Protein AF-0000000072583993 (afdb_homodimer)

Sequence (594 aa):
MNSILKTYIKKIAYKFSPPIFWDLLKFVRRQFHKRVKFKIHGKLFYDDFNGIYKTWEEASQFCGSYDSDLILEKCKQSLLKVKRGEAVYERDSVVFEKIQYSWPLTSGLLYAATMSNSKLNVLDFGGSLGSSYYQNRNFLKGIKNLSWNIVEQPNFVQAGKKYFKDDILNFYDSIESCINDKNQKINVFLASSSFPYIKDPFVLIKKIIQYKFAYIIIDRTYFIDLPKSIVSIQSVPSEIYEASYPAWFFNFEEFISLFQTMYHLVTDFESYLQATGRLEGLSTQEKGMIFELKKTLMNSILKTYIKKIAYKFSPPIFWDLLKFVRRQFHKRVKFKIHGKLFYDDFNGIYKTWEEASQFCGSYDSDLILEKCKQSLLKVKRGEAVYERDSVVFEKIQYSWPLTSGLLYAATMSNSKLNVLDFGGSLGSSYYQNRNFLKGIKNLSWNIVEQPNFVQAGKKYFKDDILNFYDSIESCINDKNQKINVFLASSSFPYIKDPFVLIKKIIQYKFAYIIIDRTYFIDLPKSIVSIQSVPSEIYEASYPAWFFNFEEFISLFQTMYHLVTDFESYLQATGRLEGLSTQEKGMIFELKKTL

Radius of gyration: 27.4 Å; Cα contacts (8 Å, |Δi|>4): 1048; chains: 2; bounding box: 78×71×77 Å

Secondary structure (DSSP, 8-state):
--HHHHHHHHHHHHHHS-HHHHHHHHHHHHHHHHHHHHHHHH------EEEEESSHHHHHTT-----HHHHHHHHHHHHHHHHTTS-SEEETTEEESS----HHHHHHHHHHHHHTTTEEEEEEET-TTTHHHHHHGGGSTT-SEEEEEEE--HHHHHHHHHHT--SSEEEESSHHHHHT-TT----EEEEES-GGG-SSHHHHHHHHHHT--SEEEEEEEEEESSSS-EEEEEEE-TTT--EEEEEEEB-HHHHHHHHHTTEEEEEEEE-SS----EETTEEEEEEEEEEEE----/--HHHHH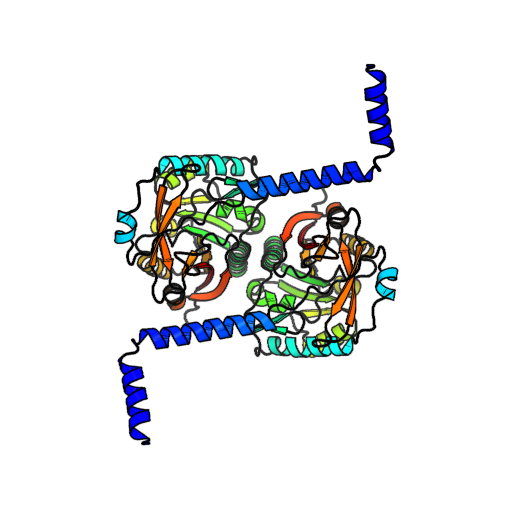HHHHHHHHHS-HHHHHHHHHHHHHHHHHHHHHHHH------EEEEESSHHHHHTT-----HHHHHHHHHHHHHHHHTTS-SEEETTEEESS----HHHHHHHHHHHHHTTTEEEEEEET-TTTHHHHHHGGGSTT-SEEEEEEE--HHHHHHHHHHT--SSEEEESSHHHHHT-TT----EEEEES-GGG-SSHHHHHHHHHHT--SEEEEEEEEEESSSS-EEEEEEE-TTT--EEEEEEEB-HHHHHHHHHTTEEEEEEEE-SS----EETTEEEEEEEEEEEE----

Foldseek 3Di:
DDPVVVVVVVVVVVVPPPPVVVVVVVVVVVVVVVCVCCVPQVPPLLAFWADWAAAQVVQVVVWDDFDPVLQLVLLLVQVLCCVVVNAQADDSSGTDNDQDDFVVVLVLQVVLCVVVVLAAFEEEEPCQLPRNCSSNVVVSVPRPHAAYEYADDPVSQVSNVVRPDDPHYHYDPDPVVQCPPPPGDHQEYEYAQNLFQDNCSLVVLLVVVVVQRQKYKYFFAKAFPDPAKIKIKGADDVVSPGTIGITIHGHPCVVVVSNVVFWDWPDKAFTPSQSHQAYPNTGMTTMMTMIGGDDDD/DDPVVVVVVVVVVVVPPPPVVVVVVVVVVVVVVVCVCCVPQVPPLLAFWADWAAAQVVQVVPWDDFDPVVQLVLLLVQVLCCVVVNAQADDSSGTDNDQDDFVVVLVLQVVLCVVVVLAAFEEEEPCQLPRNCSSNVVVSVPRPHAAYEYADDPVSQVSNVVRPDDPHYHYDPDPVVQCPPPPGDHQEYEYAQNLFQDNCSLVVLLVVVVSQRQKYKYFFAKAFPDPAKIKIKGADDVVSPGTIGITIHGHPCVVVVSNVVFWDWPDKAFTPSQSHQAYPNTGMTTMMTMIGGDDDD

pLDDT: mean 85.72, std 19.67, range [33.25, 98.94]

Organism: Leptospira interrogans serogroup Icterohaemorrhagiae serovar Lai (strain 56601) (NCBI:txid189518)

InterPro domains:
  IPR027612 Putative methyltransferase, LIC12133 family [TIGR04325] (49-292)

Structure (mmCIF, N/CA/C/O backbone):
data_AF-0000000072583993-model_v1
#
loop_
_entity.id
_entity.type
_entity.pdbx_description
1 polymer 'Methyltransferase, TIGR04325 family'
#
loop_
_atom_site.group_PDB
_atom_site.id
_atom_site.type_symbol
_atom_site.label_atom_id
_atom_site.label_alt_id
_atom_site.label_comp_id
_atom_site.label_asym_id
_atom_site.label_entity_id
_atom_site.label_seq_id
_atom_site.pdbx_PDB_ins_code
_atom_site.Cartn_x
_atom_site.Cartn_y
_atom_site.Cartn_z
_atom_site.occupancy
_atom_site.B_iso_or_equiv
_atom_site.auth_seq_id
_atom_site.auth_comp_id
_atom_site.auth_asym_id
_atom_site.auth_atom_id
_atom_site.pdbx_PDB_model_num
ATOM 1 N N . MET A 1 1 ? -22.656 -36.875 48.875 1 33.44 1 MET A N 1
ATOM 2 C CA . MET A 1 1 ? -22.703 -37.125 47.406 1 33.44 1 MET A CA 1
ATOM 3 C C . MET A 1 1 ? -21.328 -36.906 46.781 1 33.44 1 MET A C 1
ATOM 5 O O . MET A 1 1 ? -20.781 -35.812 46.875 1 33.44 1 MET A O 1
ATOM 9 N N . ASN A 1 2 ? -20.5 -37.969 46.5 1 40.62 2 ASN A N 1
ATOM 10 C CA . ASN A 1 2 ? -19.094 -38.375 46.531 1 40.62 2 ASN A CA 1
ATOM 11 C C . ASN A 1 2 ? -18.297 -37.719 45.406 1 40.62 2 ASN A C 1
ATOM 13 O O . ASN A 1 2 ? -18.828 -37.469 44.312 1 40.62 2 ASN A O 1
ATOM 17 N N . SER A 1 3 ? -17.109 -37.062 45.875 1 53.06 3 SER A N 1
ATOM 18 C CA . SER A 1 3 ? -15.992 -36.469 45.156 1 53.06 3 SER A CA 1
ATOM 19 C C . SER A 1 3 ? -15.562 -37.312 43.969 1 53.06 3 SER A C 1
ATOM 21 O O . SER A 1 3 ? -14.945 -36.812 43.031 1 53.06 3 SER A O 1
ATOM 23 N N . ILE A 1 4 ? -15.742 -38.688 44.062 1 51.03 4 ILE A N 1
ATOM 24 C CA . ILE A 1 4 ? -15.328 -39.625 43.031 1 51.03 4 ILE A CA 1
ATOM 25 C C . ILE A 1 4 ? -16.25 -39.5 41.844 1 51.03 4 ILE A C 1
ATOM 27 O O . ILE A 1 4 ? -15.797 -39.594 40.688 1 51.03 4 ILE A O 1
ATOM 31 N N . LEU A 1 5 ? -17.547 -39.312 42.062 1 47.66 5 LEU A N 1
ATOM 32 C CA . LEU A 1 5 ? -18.484 -39.219 40.938 1 47.66 5 LEU A CA 1
ATOM 33 C C . LEU A 1 5 ? -18.219 -38 40.094 1 47.66 5 LEU A C 1
ATOM 35 O O . LEU A 1 5 ? -18.328 -38.031 38.875 1 47.66 5 LEU A O 1
ATOM 39 N N . LYS A 1 6 ? -17.781 -36.844 40.75 1 51.94 6 LYS A N 1
ATOM 40 C CA . LYS A 1 6 ? -17.453 -35.625 40 1 51.94 6 LYS A CA 1
ATOM 41 C C . LYS A 1 6 ? -16.25 -35.875 39.094 1 51.94 6 LYS A C 1
ATOM 43 O O . LYS A 1 6 ? -16.234 -35.406 37.938 1 51.94 6 LYS A O 1
ATOM 48 N N . THR A 1 7 ? -15.273 -36.656 39.625 1 48.47 7 THR A N 1
ATOM 49 C CA . THR A 1 7 ? -14.102 -36.938 38.812 1 48.47 7 THR A CA 1
ATOM 50 C C . THR A 1 7 ? -14.461 -37.875 37.656 1 48.47 7 THR A C 1
ATOM 52 O O . THR A 1 7 ? -13.914 -37.75 36.531 1 48.47 7 THR A O 1
ATOM 55 N N . TYR A 1 8 ? -15.375 -38.875 37.906 1 45.84 8 TYR A N 1
ATOM 56 C CA . TYR A 1 8 ? -15.742 -39.781 36.812 1 45.84 8 TYR A CA 1
ATOM 57 C C . TYR A 1 8 ? -16.594 -39.094 35.781 1 45.84 8 TYR A C 1
ATOM 59 O O . TYR A 1 8 ? -16.469 -39.344 34.594 1 45.84 8 TYR A O 1
ATOM 67 N N . ILE A 1 9 ? -17.516 -38.188 36.25 1 45.91 9 ILE A N 1
ATOM 68 C CA . ILE A 1 9 ? -18.312 -37.438 35.281 1 45.91 9 ILE A CA 1
ATOM 69 C C . ILE A 1 9 ? -17.406 -36.562 34.438 1 45.91 9 ILE A C 1
ATOM 71 O O . ILE A 1 9 ? -17.578 -36.438 33.219 1 45.91 9 ILE A O 1
ATOM 75 N N . LYS A 1 10 ? -16.359 -35.969 35.031 1 44.03 10 LYS A N 1
ATOM 76 C CA . LYS A 1 10 ? -15.422 -35.188 34.25 1 44.03 10 LYS A CA 1
ATOM 77 C C . LYS A 1 10 ? -14.68 -36.094 33.25 1 44.03 10 LYS A C 1
ATOM 79 O O . LYS A 1 10 ? -14.461 -35.719 32.094 1 44.03 10 LYS A O 1
ATOM 84 N N . LYS A 1 11 ? -14.281 -37.25 33.688 1 42.66 11 LYS A N 1
ATOM 85 C CA . LYS A 1 11 ? -13.562 -38.156 32.781 1 42.66 11 LYS A CA 1
ATOM 86 C C . LYS A 1 11 ? -14.469 -38.656 31.672 1 42.66 11 LYS A C 1
ATOM 88 O O . LYS A 1 11 ? -14.016 -38.812 30.531 1 42.66 11 LYS A O 1
ATOM 93 N N . ILE A 1 12 ? -15.734 -39.031 32 1 40.09 12 ILE A N 1
ATOM 94 C CA . ILE A 1 12 ? -16.625 -39.469 30.938 1 40.09 12 ILE A CA 1
ATOM 95 C C . ILE A 1 12 ? -16.922 -38.281 30.031 1 40.09 12 ILE A C 1
ATOM 97 O O . ILE A 1 12 ? -16.984 -38.406 28.797 1 40.09 12 ILE A O 1
ATOM 101 N N . ALA A 1 13 ? -17.188 -37.031 30.656 1 40.66 13 ALA A N 1
ATOM 102 C CA . ALA A 1 13 ? -17.391 -35.906 29.781 1 40.66 13 ALA A CA 1
ATOM 103 C C . ALA A 1 13 ? -16.156 -35.625 28.922 1 40.66 13 ALA A C 1
ATOM 105 O O . ALA A 1 13 ? -16.281 -35.25 27.766 1 40.66 13 ALA A O 1
ATOM 106 N N . TYR A 1 14 ? -14.969 -35.844 29.422 1 38.78 14 TYR A N 1
ATOM 107 C CA . TYR A 1 14 ? -13.75 -35.688 28.641 1 38.78 14 TYR A CA 1
ATOM 108 C C . TYR A 1 14 ? -13.648 -36.75 27.562 1 38.78 14 TYR A C 1
ATOM 110 O O . TYR A 1 14 ? -13.086 -36.531 26.484 1 38.78 14 TYR A O 1
ATOM 118 N N . LYS A 1 15 ? -13.961 -38.062 27.875 1 39.94 15 LYS A N 1
ATOM 119 C CA . LYS A 1 15 ? -13.797 -39.125 26.891 1 39.94 15 LYS A CA 1
ATOM 120 C C . LYS A 1 15 ? -14.758 -38.969 25.734 1 39.94 15 LYS A C 1
ATOM 122 O O . LYS A 1 15 ? -14.5 -39.438 24.625 1 39.94 15 LYS A O 1
ATOM 127 N N . PHE A 1 16 ? -16.062 -38.719 26 1 36.88 16 PHE A N 1
ATOM 128 C CA . PHE A 1 16 ? -16.953 -38.656 24.844 1 36.88 16 PHE A CA 1
ATOM 129 C C . PHE A 1 16 ? -16.781 -37.312 24.125 1 36.88 16 PHE A C 1
ATOM 131 O O . PHE A 1 16 ? -17.469 -37.031 23.141 1 36.88 16 PHE A O 1
ATOM 138 N N . SER A 1 17 ? -16.328 -36.312 24.781 1 35.94 17 SER A N 1
ATOM 139 C CA . SER A 1 17 ? -16.219 -35.094 23.969 1 35.94 17 SER A CA 1
ATOM 140 C C . SER A 1 17 ? -15.062 -35.188 22.969 1 35.94 17 SER A C 1
ATOM 142 O O . SER A 1 17 ? -13.93 -35.5 23.359 1 35.94 17 SER A O 1
ATOM 144 N N . PRO A 1 18 ? -15.43 -35.656 21.703 1 38.88 18 PRO A N 1
ATOM 145 C CA . PRO A 1 18 ? -14.352 -35.75 20.719 1 38.88 18 PRO A CA 1
ATOM 146 C C . PRO A 1 18 ? -13.352 -34.594 20.828 1 38.88 18 PRO A C 1
ATOM 148 O O . PRO A 1 18 ? -13.703 -33.5 21.281 1 38.88 18 PRO A O 1
ATOM 151 N N . PRO A 1 19 ? -12.016 -35 20.891 1 42.59 19 PRO A N 1
ATOM 152 C CA . PRO A 1 19 ? -10.914 -34.031 20.906 1 42.59 19 PRO A CA 1
ATOM 153 C C . PRO A 1 19 ? -11.203 -32.812 20.047 1 42.59 19 PRO A C 1
ATOM 155 O O . PRO A 1 19 ? -10.531 -31.766 20.188 1 42.59 19 PRO A O 1
ATOM 158 N N . ILE A 1 20 ? -12.195 -32.906 19.188 1 43.28 20 ILE A N 1
ATOM 159 C CA . ILE A 1 20 ? -12.5 -31.797 18.312 1 43.28 20 ILE A CA 1
ATOM 160 C C . ILE A 1 20 ? -13.133 -30.656 19.109 1 43.28 20 ILE A C 1
ATOM 162 O O . ILE A 1 20 ? -13.047 -29.5 18.719 1 43.28 20 ILE A O 1
ATOM 166 N N . PHE A 1 21 ? -13.773 -30.984 20.266 1 42.75 21 PHE A N 1
ATOM 167 C CA . PHE A 1 21 ? -14.461 -29.938 21.016 1 42.75 21 PHE A CA 1
ATOM 168 C C . PHE A 1 21 ? -13.461 -28.984 21.656 1 42.75 21 PHE A C 1
ATOM 170 O O . PHE A 1 21 ? -13.656 -27.766 21.625 1 42.75 21 PHE A O 1
ATOM 177 N N . TRP A 1 22 ? -12.438 -29.469 22.281 1 44.78 22 TRP A N 1
ATOM 178 C CA . TRP A 1 22 ? -11.461 -28.594 22.906 1 44.78 22 TRP A CA 1
ATOM 179 C C . TRP A 1 22 ? -10.742 -27.734 21.859 1 44.78 22 TRP A C 1
ATOM 181 O O . TRP A 1 22 ? -10.445 -26.562 22.109 1 44.78 22 TRP A O 1
ATOM 191 N N . ASP A 1 23 ? -10.555 -28.375 20.703 1 45.16 23 ASP A N 1
ATOM 192 C CA . ASP A 1 23 ? -9.977 -27.594 19.609 1 45.16 23 ASP A CA 1
ATOM 193 C C . ASP A 1 23 ? -10.945 -26.516 19.125 1 45.16 23 ASP A C 1
ATOM 195 O O . ASP A 1 23 ? -10.531 -25.422 18.766 1 45.16 23 ASP A O 1
ATOM 199 N N . LEU A 1 24 ? -12.211 -26.781 19.188 1 46.5 24 LEU A N 1
ATOM 200 C CA . LEU A 1 24 ? -13.242 -25.812 18.859 1 46.5 24 LEU A CA 1
ATOM 201 C C . LEU A 1 24 ? -13.344 -24.734 19.922 1 46.5 24 LEU A C 1
ATOM 203 O O . LEU A 1 24 ? -13.469 -23.547 19.609 1 46.5 24 LEU A O 1
ATOM 207 N N . LEU A 1 25 ? -13.258 -25.062 21.156 1 48.38 25 LEU A N 1
ATOM 208 C CA . LEU A 1 25 ? -13.32 -24.078 22.219 1 48.38 25 LEU A CA 1
ATOM 209 C C . LEU A 1 25 ? -12.117 -23.141 22.172 1 48.38 25 LEU A C 1
ATOM 211 O O . LEU A 1 25 ? -12.258 -21.922 22.359 1 48.38 25 LEU A O 1
ATOM 215 N N . LYS A 1 26 ? -10.93 -23.734 21.891 1 49.56 26 LYS A N 1
ATOM 216 C CA . LYS A 1 26 ? -9.75 -22.891 21.703 1 49.56 26 LYS A CA 1
ATOM 217 C C . LYS A 1 26 ? -9.914 -21.984 20.469 1 49.56 26 LYS A C 1
ATOM 219 O O . LYS A 1 26 ? -9.492 -20.828 20.484 1 49.56 26 LYS A O 1
ATOM 224 N N . PHE A 1 27 ? -10.57 -22.484 19.516 1 47.91 27 PHE A N 1
ATOM 225 C CA . PHE A 1 27 ? -10.922 -21.719 18.328 1 47.91 27 PHE A CA 1
ATOM 226 C C . PHE A 1 27 ? -11.914 -20.625 18.656 1 47.91 27 PHE A C 1
ATOM 228 O O . PHE A 1 27 ? -11.727 -19.469 18.25 1 47.91 27 PHE A O 1
ATOM 235 N N . VAL A 1 28 ? -12.992 -20.891 19.344 1 47.09 28 VAL A N 1
ATOM 236 C CA . VAL A 1 28 ? -13.984 -19.891 19.734 1 47.09 28 VAL A CA 1
ATOM 237 C C . VAL A 1 28 ? -13.352 -18.859 20.656 1 47.09 28 VAL A C 1
ATOM 239 O O . VAL A 1 28 ? -13.586 -17.656 20.5 1 47.09 28 VAL A O 1
ATOM 242 N N . ARG A 1 29 ? -12.539 -19.172 21.562 1 44.94 29 ARG A N 1
ATOM 243 C CA . ARG A 1 29 ? -11.883 -18.234 22.484 1 44.94 29 ARG A CA 1
ATOM 244 C C . ARG A 1 29 ? -10.93 -17.312 21.734 1 44.94 29 ARG A C 1
ATOM 246 O O . ARG A 1 29 ? -10.867 -16.109 22.016 1 44.94 29 ARG A O 1
ATOM 253 N N . ARG A 1 30 ? -10.242 -17.906 20.719 1 48.94 30 ARG A N 1
ATOM 254 C CA . ARG A 1 30 ? -9.367 -17.078 19.891 1 48.94 30 ARG A CA 1
ATOM 255 C C . ARG A 1 30 ? -10.18 -16.141 19 1 48.94 30 ARG A C 1
ATOM 257 O O . ARG A 1 30 ? -9.812 -14.969 18.844 1 48.94 30 ARG A O 1
ATOM 264 N N . GLN A 1 31 ? -11.266 -16.656 18.594 1 46.78 31 GLN A N 1
ATOM 265 C CA . GLN A 1 31 ? -12.156 -15.812 17.812 1 46.78 31 GLN A CA 1
ATOM 266 C C . GLN A 1 31 ? -12.789 -14.727 18.688 1 46.78 31 GLN A C 1
ATOM 268 O O . GLN A 1 31 ? -12.883 -13.57 18.266 1 46.78 31 GLN A O 1
ATOM 273 N N . PHE A 1 32 ? -13.227 -15.148 19.891 1 44.72 32 PHE A N 1
ATOM 274 C CA . PHE A 1 32 ? -13.781 -14.18 20.844 1 44.72 32 PHE A CA 1
ATOM 275 C C . PHE A 1 32 ? -12.719 -13.188 21.297 1 44.72 32 PHE A C 1
ATOM 277 O O . PHE A 1 32 ? -12.984 -11.992 21.391 1 44.72 32 PHE A O 1
ATOM 284 N N . HIS A 1 33 ? -11.562 -13.656 21.688 1 43.41 33 HIS A N 1
ATOM 285 C CA . HIS A 1 33 ? -10.531 -12.719 22.109 1 43.41 33 HIS A CA 1
ATOM 286 C C . HIS A 1 33 ? -10.117 -11.805 20.969 1 43.41 33 HIS A C 1
ATOM 288 O O . HIS A 1 33 ? -9.82 -10.625 21.172 1 43.41 33 HIS A O 1
ATOM 294 N N . LYS A 1 34 ? -10.062 -12.352 19.797 1 42.5 34 LYS A N 1
ATOM 295 C CA . LYS A 1 34 ? -9.742 -11.5 18.656 1 42.5 34 LYS A CA 1
ATOM 296 C C . LYS A 1 34 ? -10.859 -10.5 18.375 1 42.5 34 LYS A C 1
ATOM 298 O O . LYS A 1 34 ? -10.594 -9.336 18.062 1 42.5 34 LYS A O 1
ATOM 303 N N . ARG A 1 35 ? -12.156 -10.844 18.484 1 41.16 35 ARG A N 1
ATOM 304 C CA . ARG A 1 35 ? -13.281 -9.945 18.25 1 41.16 35 ARG A CA 1
ATOM 305 C C . ARG A 1 35 ? -13.359 -8.875 19.344 1 41.16 35 ARG A C 1
ATOM 307 O O . ARG A 1 35 ? -13.625 -7.711 19.047 1 41.16 35 ARG A O 1
ATOM 314 N N . VAL A 1 36 ? -13.383 -9.383 20.609 1 36.34 36 VAL A N 1
ATOM 315 C CA . VAL A 1 36 ? -13.508 -8.406 21.672 1 36.34 36 VAL A CA 1
ATOM 316 C C . VAL A 1 36 ? -12.336 -7.434 21.641 1 36.34 36 VAL A C 1
ATOM 318 O O . VAL A 1 36 ? -12.508 -6.223 21.781 1 36.34 36 VAL A O 1
ATOM 321 N N . LYS A 1 37 ? -11.086 -7.848 21.547 1 37.75 37 LYS A N 1
ATOM 322 C CA . LYS A 1 37 ? -9.945 -6.938 21.516 1 37.75 37 LYS A CA 1
ATOM 323 C C . LYS A 1 37 ? -9.93 -6.117 20.234 1 37.75 37 LYS A C 1
ATOM 325 O O . LYS A 1 37 ? -9.5 -4.961 20.234 1 37.75 37 LYS A O 1
ATOM 330 N N . PHE A 1 38 ? -10.391 -6.688 19.109 1 36.84 38 PHE A N 1
ATOM 331 C CA . PHE A 1 38 ? -10.516 -5.859 17.906 1 36.84 38 PHE A CA 1
ATOM 332 C C . PHE A 1 38 ? -11.672 -4.879 18.047 1 36.84 38 PHE A C 1
ATOM 334 O O . PHE A 1 38 ? -11.602 -3.754 17.547 1 36.84 38 PHE A O 1
ATOM 341 N N . LYS A 1 39 ? -12.867 -5.281 18.641 1 37.44 39 LYS A N 1
ATOM 342 C CA . LYS A 1 39 ? -13.984 -4.34 18.734 1 37.44 39 LYS A CA 1
ATOM 343 C C . LYS A 1 39 ? -13.602 -3.121 19.562 1 37.44 39 LYS A C 1
ATOM 345 O O . LYS A 1 39 ? -13.961 -1.993 19.234 1 37.44 39 LYS A O 1
ATOM 350 N N . ILE A 1 40 ? -13.195 -3.33 20.844 1 36.94 40 ILE A N 1
ATOM 351 C CA . ILE A 1 40 ? -12.953 -2.188 21.719 1 36.94 40 ILE A CA 1
ATOM 352 C C . ILE A 1 40 ? -11.773 -1.375 21.203 1 36.94 40 ILE A C 1
ATOM 354 O O . ILE A 1 40 ? -11.82 -0.143 21.172 1 36.94 40 ILE A O 1
ATOM 358 N N . HIS A 1 41 ? -10.609 -1.911 21.109 1 38.81 41 HIS A N 1
ATOM 359 C CA . HIS A 1 41 ? -9.375 -1.162 20.922 1 38.81 41 HIS A CA 1
ATOM 360 C C . HIS A 1 41 ? -9.281 -0.601 19.516 1 38.81 41 HIS A C 1
ATOM 362 O O . HIS A 1 41 ? -8.656 0.44 19.297 1 38.81 41 HIS A O 1
ATOM 368 N N . GLY A 1 42 ? -9.695 -1.347 18.484 1 40.97 42 GLY A N 1
ATOM 369 C CA . GLY A 1 42 ? -9.438 -0.889 17.141 1 40.97 42 GLY A CA 1
ATOM 370 C C . GLY A 1 42 ? -10.406 0.184 16.672 1 40.97 42 GLY A C 1
ATOM 371 O O . GLY A 1 42 ? -10.273 0.719 15.57 1 40.97 42 GLY A O 1
ATOM 372 N N . LYS A 1 43 ? -11.688 0.037 17.125 1 43.91 43 LYS A N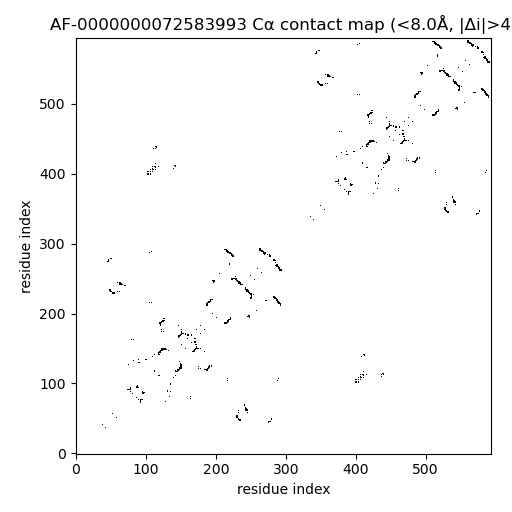 1
ATOM 373 C CA . LYS A 1 43 ? -12.547 1.096 16.609 1 43.91 43 LYS A CA 1
ATOM 374 C C . LYS A 1 43 ? -12.258 2.428 17.297 1 43.91 43 LYS A C 1
ATOM 376 O O . LYS A 1 43 ? -12.758 2.695 18.391 1 43.91 43 LYS A O 1
ATOM 381 N N . LEU A 1 44 ? -11.055 2.92 17.297 1 44.88 44 LEU A N 1
ATOM 382 C CA . LEU A 1 44 ? -10.984 4.34 17.641 1 44.88 44 LEU A CA 1
ATOM 383 C C . LEU A 1 44 ? -12.203 5.082 17.109 1 44.88 44 LEU A C 1
ATOM 385 O O . LEU A 1 44 ? -12.516 5 15.914 1 44.88 44 LEU A O 1
ATOM 389 N N . PHE A 1 45 ? -13.258 5.246 17.844 1 46.28 45 PHE A N 1
ATOM 390 C CA . PHE A 1 45 ? -14.461 6.016 17.594 1 46.28 45 PHE A CA 1
ATOM 391 C C . PHE A 1 45 ? -14.125 7.348 16.938 1 46.28 45 PHE A C 1
ATOM 393 O O . PHE A 1 45 ? -13.891 8.344 17.625 1 46.28 45 PHE A O 1
ATOM 400 N N . TYR A 1 46 ? -13.516 7.348 15.797 1 52.59 46 TYR A N 1
ATOM 401 C CA . TYR A 1 46 ? -13.234 8.586 15.078 1 52.59 46 TYR A CA 1
ATOM 402 C C . TYR A 1 46 ? -14.523 9.297 14.688 1 52.59 46 TYR A C 1
ATOM 404 O O . TYR A 1 46 ? -14.508 10.477 14.344 1 52.59 46 TYR A O 1
ATOM 412 N N . ASP A 1 47 ? -15.68 8.648 14.828 1 57.47 47 ASP A N 1
ATOM 413 C CA . ASP A 1 47 ? -16.859 9.227 14.195 1 57.47 47 ASP A CA 1
ATOM 414 C C . ASP A 1 47 ? -17.469 10.328 15.062 1 57.47 47 ASP A C 1
ATOM 416 O O . ASP A 1 47 ? -18.672 10.531 15.055 1 57.47 47 ASP A O 1
ATOM 420 N N . ASP A 1 48 ? -16.516 11.133 15.594 1 78.56 48 ASP A N 1
ATOM 421 C CA . ASP A 1 48 ? -17.281 12.039 16.453 1 78.56 48 ASP A CA 1
ATOM 422 C C . ASP A 1 48 ? -17.203 13.477 15.93 1 78.56 48 ASP A C 1
ATOM 424 O O . ASP A 1 48 ? -16.766 14.375 16.656 1 78.56 48 ASP A O 1
ATOM 428 N N . PHE A 1 49 ? -17.531 13.688 14.656 1 90 49 PHE A N 1
ATOM 429 C CA . PHE A 1 49 ? -17.672 15.023 14.086 1 90 49 PHE A CA 1
ATOM 430 C C . PHE A 1 49 ? -19.125 15.484 14.117 1 90 49 PHE A C 1
ATOM 432 O O . PHE A 1 49 ? -20.031 14.703 13.82 1 90 49 PHE A O 1
ATOM 439 N N . ASN A 1 50 ? -19.25 16.734 14.508 1 89.19 50 ASN A N 1
ATOM 440 C CA . ASN A 1 50 ? -20.609 17.281 14.578 1 89.19 50 ASN A CA 1
ATOM 441 C C . ASN A 1 50 ? -20.641 18.734 14.117 1 89.19 50 ASN A C 1
ATOM 443 O O . ASN A 1 50 ? -19.719 19.5 14.383 1 89.19 50 ASN A O 1
ATOM 447 N N . GLY A 1 51 ? -21.75 19 13.32 1 93.12 51 GLY A N 1
ATOM 448 C CA . GLY A 1 51 ? -21.969 20.391 12.914 1 93.12 51 GLY A CA 1
ATOM 449 C C . GLY A 1 51 ? -21.266 20.734 11.609 1 93.12 51 GLY A C 1
ATOM 450 O O . GLY A 1 51 ? -20.234 20.141 11.266 1 93.12 51 GLY A O 1
ATOM 451 N N . ILE A 1 52 ? -21.906 21.609 10.883 1 95.12 52 ILE A N 1
ATOM 452 C CA . ILE A 1 52 ? -21.359 22.156 9.641 1 95.12 52 ILE A CA 1
ATOM 453 C C . ILE A 1 52 ? -21.266 23.672 9.742 1 95.12 52 ILE A C 1
ATOM 455 O O . ILE A 1 52 ? -22.281 24.344 9.953 1 95.12 52 ILE A O 1
ATOM 459 N N . TYR A 1 53 ? -20.094 24.219 9.602 1 96.38 53 TYR A N 1
ATOM 460 C CA . TYR A 1 53 ? -19.844 25.641 9.703 1 96.38 53 TYR A CA 1
ATOM 461 C C . TYR A 1 53 ? -19.109 26.156 8.477 1 96.38 53 TYR A C 1
ATOM 463 O O . TYR A 1 53 ? -18.344 25.422 7.848 1 96.38 53 TYR A O 1
ATOM 471 N N . LYS A 1 54 ? -19.281 27.391 8.18 1 94.62 54 LYS A N 1
ATOM 472 C CA . LYS A 1 54 ? -18.688 27.969 6.988 1 94.62 54 LYS A CA 1
ATOM 473 C C . LYS A 1 54 ? -17.234 28.359 7.246 1 94.62 54 LYS A C 1
ATOM 475 O O . LYS A 1 54 ? -16.406 28.344 6.332 1 94.62 54 LYS A O 1
ATOM 480 N N . THR A 1 55 ? -17.016 28.75 8.508 1 95.81 55 THR A N 1
ATOM 481 C CA . THR A 1 55 ? -15.672 29.25 8.789 1 95.81 55 THR A CA 1
ATOM 482 C C . THR A 1 55 ? -15.094 28.578 10.031 1 95.81 55 THR A C 1
ATOM 484 O O . THR A 1 55 ? -15.844 28.047 10.859 1 95.81 55 THR A O 1
ATOM 487 N N . TRP A 1 56 ? -13.797 28.609 10.094 1 97 56 TRP A N 1
ATOM 488 C CA . TRP A 1 56 ? -13.062 28.109 11.25 1 97 56 TRP A CA 1
ATOM 489 C C . TRP A 1 56 ? -13.492 28.844 12.523 1 97 56 TRP A C 1
ATOM 491 O O . TRP A 1 56 ? -13.664 28.219 13.57 1 97 56 TRP A O 1
ATOM 501 N N . GLU A 1 57 ? -13.695 30.156 12.492 1 95.75 57 GLU A N 1
ATOM 502 C CA . GLU A 1 57 ? -14.078 30.984 13.625 1 95.75 57 GLU A CA 1
ATOM 503 C C . GLU A 1 57 ? -15.445 30.578 14.172 1 95.75 57 GLU A C 1
ATOM 505 O O . GLU A 1 57 ? -15.633 30.484 15.383 1 95.75 57 GLU A O 1
ATOM 510 N N . GLU A 1 58 ? -16.328 30.344 13.266 1 95.31 58 GLU A N 1
ATOM 511 C CA . GLU A 1 58 ? -17.672 29.938 13.68 1 95.31 58 GLU A CA 1
ATOM 512 C C . GLU A 1 58 ? -17.625 28.609 14.453 1 95.31 58 GLU A C 1
ATOM 514 O O . GLU A 1 58 ? -18.234 28.5 15.523 1 95.31 58 GLU A O 1
ATOM 519 N N . ALA A 1 59 ? -16.922 27.625 13.914 1 94.69 59 ALA A N 1
ATOM 520 C CA . ALA A 1 59 ? -16.828 26.312 14.57 1 94.69 59 ALA A CA 1
ATOM 521 C C . ALA A 1 59 ? -16.094 26.438 15.914 1 94.69 59 ALA A C 1
ATOM 523 O O . ALA A 1 59 ? -16.5 25.812 16.891 1 94.69 59 ALA A O 1
ATOM 524 N N . SER A 1 60 ? -15.047 27.266 15.945 1 93.75 60 SER A N 1
ATOM 525 C CA . SER A 1 60 ? -14.195 27.406 17.125 1 93.75 60 SER A CA 1
ATOM 526 C C . SER A 1 60 ? -14.984 27.922 18.312 1 93.75 60 SER A C 1
ATOM 528 O O . SER A 1 60 ? -14.656 27.625 19.469 1 93.75 60 SER A O 1
ATOM 530 N N . GLN A 1 61 ? -16.016 28.672 18.078 1 91.88 61 GLN A N 1
ATOM 531 C CA . GLN A 1 61 ? -16.844 29.234 19.141 1 91.88 61 GLN A CA 1
ATOM 532 C C . GLN A 1 61 ? -17.531 28.125 19.953 1 91.88 61 GLN A C 1
ATOM 534 O O . GLN A 1 61 ? -17.875 28.312 21.109 1 91.88 61 GLN A O 1
ATOM 539 N N . PHE A 1 62 ? -17.625 27.016 19.344 1 90 62 PHE A N 1
ATOM 540 C CA . PHE A 1 62 ? -18.344 25.922 19.984 1 90 62 PHE A CA 1
ATOM 541 C C . PHE A 1 62 ? -17.375 24.859 20.516 1 90 62 PHE A C 1
ATOM 543 O O . PHE A 1 62 ? -17.797 23.812 20.984 1 90 62 PHE A O 1
ATOM 550 N N . CYS A 1 63 ? -16.172 25.062 20.281 1 87.88 63 CYS A N 1
ATOM 551 C CA . CYS A 1 63 ? -15.164 24.125 20.75 1 87.88 63 CYS A CA 1
ATOM 552 C C . CYS A 1 63 ? -14.68 24.5 22.141 1 87.88 63 CYS A C 1
ATOM 554 O O . CYS A 1 63 ? -14.68 25.688 22.516 1 87.88 63 CYS A O 1
ATOM 556 N N . GLY A 1 64 ? -14.453 23.516 22.891 1 78 64 GLY A N 1
ATOM 557 C CA . GLY A 1 64 ? -13.844 23.734 24.188 1 78 64 GLY A CA 1
ATOM 558 C C . GLY A 1 64 ? -12.328 23.812 24.141 1 78 64 GLY A C 1
ATOM 559 O O . GLY A 1 64 ? -11.742 23.891 23.062 1 78 64 GLY A O 1
ATOM 560 N N . SER A 1 65 ? -11.688 24.047 25.328 1 71.81 65 SER A N 1
ATOM 561 C CA . SER A 1 65 ? -10.234 24.031 25.438 1 71.81 65 SER A CA 1
ATOM 562 C C . SER A 1 65 ? -9.703 22.594 25.5 1 71.81 65 SER A C 1
ATOM 564 O O . SER A 1 65 ? -10.469 21.656 25.703 1 71.81 65 SER A O 1
ATOM 566 N N . TYR A 1 66 ? -8.562 22.469 24.938 1 70.62 66 TYR A N 1
ATOM 567 C CA . TYR A 1 66 ? -7.906 21.172 25.141 1 70.62 66 TYR A CA 1
ATOM 568 C C . TYR A 1 66 ? -6.566 21.359 25.844 1 70.62 66 TYR A C 1
ATOM 570 O O . TYR A 1 66 ? -5.988 22.453 25.828 1 70.62 66 TYR A O 1
ATOM 578 N N . ASP A 1 67 ? -6.258 20.297 26.609 1 72.44 67 ASP A N 1
ATOM 579 C CA . ASP A 1 67 ? -4.984 20.266 27.328 1 72.44 67 ASP A CA 1
ATOM 580 C C . ASP A 1 67 ? -3.865 19.719 26.438 1 72.44 67 ASP A C 1
ATOM 582 O O . ASP A 1 67 ? -3.684 18.516 26.344 1 72.44 67 ASP A O 1
ATOM 586 N N . SER A 1 68 ? -3.152 20.594 25.922 1 78.94 68 SER A N 1
ATOM 587 C CA . SER A 1 68 ? -2.084 20.219 25 1 78.94 68 SER A CA 1
ATOM 588 C C . SER A 1 68 ? -1.008 19.406 25.703 1 78.94 68 SER A C 1
ATOM 590 O O . SER A 1 68 ? -0.433 18.484 25.109 1 78.94 68 SER A O 1
ATOM 592 N N . ASP A 1 69 ? -0.876 19.625 26.953 1 84.94 69 ASP A N 1
ATOM 593 C CA . ASP A 1 69 ? 0.164 18.922 27.688 1 84.94 69 ASP A CA 1
ATOM 594 C C . ASP A 1 69 ? -0.246 17.469 27.953 1 84.94 69 ASP A C 1
ATOM 596 O O . ASP A 1 69 ? 0.593 16.578 27.938 1 84.94 69 ASP A O 1
ATOM 600 N N . LEU A 1 70 ? -1.438 17.328 28.219 1 84.25 70 LEU A N 1
ATOM 601 C CA . LEU A 1 70 ? -1.933 15.977 28.438 1 84.25 70 LEU A CA 1
ATOM 602 C C . LEU A 1 70 ? -1.838 15.141 27.172 1 84.25 70 LEU A C 1
ATOM 604 O O . LEU A 1 70 ? -1.453 13.969 27.219 1 84.25 70 LEU A O 1
ATOM 608 N N . ILE A 1 71 ? -2.238 15.719 26.109 1 85.25 71 ILE A N 1
ATOM 609 C CA . ILE A 1 71 ? -2.168 15.039 24.828 1 85.25 71 ILE A CA 1
ATOM 610 C C . ILE A 1 71 ? -0.72 14.672 24.516 1 85.25 71 ILE A C 1
ATOM 612 O O . ILE A 1 71 ? -0.43 13.547 24.109 1 85.25 71 ILE A O 1
ATOM 616 N N . LEU A 1 72 ? 0.131 15.625 24.781 1 92.31 72 LEU A N 1
ATOM 617 C CA . LEU A 1 72 ? 1.552 15.398 24.547 1 92.31 72 LEU A CA 1
ATOM 618 C C . LEU A 1 72 ? 2.064 14.242 25.391 1 92.31 72 LEU A C 1
ATOM 620 O O . LEU A 1 72 ? 2.801 13.383 24.906 1 92.31 72 LEU A O 1
ATOM 624 N N . GLU A 1 73 ? 1.67 14.273 26.625 1 92.94 73 GLU A N 1
ATOM 625 C CA . GLU A 1 73 ? 2.148 13.234 27.531 1 92.94 73 GLU A CA 1
ATOM 626 C C . GLU A 1 73 ? 1.679 11.852 27.094 1 92.94 73 GLU A C 1
ATOM 628 O O . GLU A 1 73 ? 2.441 10.883 27.156 1 92.94 73 GLU A O 1
ATOM 633 N N . LYS A 1 74 ? 0.528 11.75 26.641 1 89.25 74 LYS A N 1
ATOM 634 C CA . LYS A 1 74 ? 0.001 10.477 26.172 1 89.25 74 LYS A CA 1
ATOM 635 C C . LYS A 1 74 ? 0.742 10.008 24.922 1 89.25 74 LYS A C 1
ATOM 637 O O . LYS A 1 74 ? 1.099 8.836 24.797 1 89.25 74 LYS A O 1
ATOM 642 N N . CYS A 1 75 ? 0.919 10.922 23.953 1 92.06 75 CYS A N 1
ATOM 643 C CA . CYS A 1 75 ? 1.676 10.609 22.75 1 92.06 75 CYS A CA 1
ATOM 644 C C . CYS A 1 75 ? 3.088 10.148 23.094 1 92.06 75 CYS A C 1
ATOM 646 O O . CYS A 1 75 ? 3.566 9.148 22.562 1 92.06 75 CYS A O 1
ATOM 648 N N . LYS A 1 76 ? 3.662 10.898 24.047 1 96.5 76 LYS A N 1
ATOM 649 C CA . LYS A 1 76 ? 5.031 10.602 24.469 1 96.5 76 LYS A CA 1
ATOM 650 C C . LYS A 1 76 ? 5.129 9.211 25.078 1 96.5 76 LYS A C 1
ATOM 652 O O . LYS A 1 76 ? 5.98 8.406 24.672 1 96.5 76 LYS A O 1
ATOM 657 N N . GLN A 1 77 ? 4.305 8.867 25.906 1 95.31 77 GLN A N 1
ATOM 658 C CA . GLN A 1 77 ? 4.355 7.59 26.625 1 95.31 77 GLN A CA 1
ATOM 659 C C . GLN A 1 77 ? 4.141 6.422 25.656 1 95.31 77 GLN A C 1
ATOM 661 O O . GLN A 1 77 ? 4.852 5.422 25.719 1 95.31 77 GLN A O 1
ATOM 666 N N . SER A 1 78 ? 3.207 6.562 24.844 1 93.94 78 SER A N 1
ATOM 667 C CA . SER A 1 78 ? 2.896 5.484 23.906 1 93.94 78 SER A CA 1
ATOM 668 C C . SER A 1 78 ? 4.023 5.281 22.906 1 93.94 78 SER A C 1
ATOM 670 O O . SER A 1 78 ? 4.418 4.145 22.625 1 93.94 78 SER A O 1
ATOM 672 N N . LEU A 1 79 ? 4.594 6.348 22.406 1 96.19 79 LEU A N 1
ATOM 673 C CA . LEU A 1 79 ? 5.609 6.215 21.375 1 96.19 79 LEU A CA 1
ATOM 674 C C . LEU A 1 79 ? 6.945 5.793 21.969 1 96.19 79 LEU A C 1
ATOM 676 O O . LEU A 1 79 ? 7.766 5.168 21.281 1 96.19 79 LEU A O 1
ATOM 680 N N . LEU A 1 80 ? 7.176 6.172 23.203 1 97.31 80 LEU A N 1
ATOM 681 C CA . LEU A 1 80 ? 8.383 5.684 23.859 1 97.31 80 LEU A CA 1
ATOM 682 C C . LEU A 1 80 ? 8.367 4.164 23.969 1 97.31 80 LEU A C 1
ATOM 684 O O . LEU A 1 80 ? 9.422 3.523 23.875 1 97.31 80 LEU A O 1
ATOM 688 N N . LYS A 1 81 ? 7.242 3.596 24.156 1 96.62 81 LYS A N 1
ATOM 689 C CA . LYS A 1 81 ? 7.133 2.141 24.172 1 96.62 81 LYS A CA 1
ATOM 690 C C . LYS A 1 81 ? 7.566 1.539 22.828 1 96.62 81 LYS A C 1
ATOM 692 O O . LYS A 1 81 ? 8.227 0.497 22.797 1 96.62 81 LYS A O 1
ATOM 697 N N . VAL A 1 82 ? 7.199 2.158 21.797 1 96.69 82 VAL A N 1
ATOM 698 C CA . VAL A 1 82 ? 7.566 1.688 20.469 1 96.69 82 VAL A CA 1
ATOM 699 C C . VAL A 1 82 ? 9.07 1.844 20.266 1 96.69 82 VAL A C 1
ATOM 701 O O . VAL A 1 82 ? 9.742 0.913 19.812 1 96.69 82 VAL A O 1
ATOM 704 N N . LYS A 1 83 ? 9.586 3 20.656 1 95.88 83 LYS A N 1
ATOM 705 C CA . LYS A 1 83 ? 11.016 3.279 20.5 1 95.88 83 LYS A CA 1
ATOM 706 C C . LYS A 1 83 ? 11.859 2.268 21.281 1 95.88 83 LYS A C 1
ATOM 708 O O . LYS A 1 83 ? 12.898 1.827 20.797 1 95.88 83 LYS A O 1
ATOM 713 N N . ARG A 1 84 ? 11.352 1.849 22.391 1 95.5 84 ARG A N 1
ATOM 714 C CA . ARG A 1 84 ? 12.102 0.952 23.266 1 95.5 84 ARG A CA 1
ATOM 715 C C . ARG A 1 84 ? 11.867 -0.506 22.891 1 95.5 84 ARG A C 1
ATOM 717 O O . ARG A 1 84 ? 12.422 -1.412 23.5 1 95.5 84 ARG A O 1
ATOM 724 N N . GLY A 1 85 ? 10.984 -0.774 21.953 1 93.81 85 GLY A N 1
ATOM 725 C CA . GLY A 1 85 ? 10.727 -2.135 21.5 1 93.81 85 GLY A CA 1
ATOM 726 C C . GLY A 1 85 ? 9.695 -2.852 22.359 1 93.81 85 GLY A C 1
ATOM 727 O O . GLY A 1 85 ? 9.539 -4.07 22.25 1 93.81 85 GLY A O 1
ATOM 728 N N . GLU A 1 86 ? 8.961 -2.107 23.188 1 95.12 86 GLU A N 1
ATOM 729 C CA . GLU A 1 86 ? 7.934 -2.676 24.062 1 95.12 86 GLU A CA 1
ATOM 730 C C . GLU A 1 86 ? 6.609 -2.822 23.312 1 95.12 86 GLU A C 1
ATOM 732 O O . GLU A 1 86 ? 5.727 -3.561 23.75 1 95.12 86 GLU A O 1
ATOM 737 N N . ALA A 1 87 ? 6.43 -2.062 22.359 1 94.19 87 ALA A N 1
ATOM 738 C CA . ALA A 1 87 ? 5.281 -2.121 21.453 1 94.19 87 ALA A CA 1
ATOM 739 C C . ALA A 1 87 ? 5.723 -2.025 20 1 94.19 87 ALA A C 1
ATOM 741 O O . ALA A 1 87 ? 6.812 -1.53 19.703 1 94.19 87 ALA A O 1
ATOM 742 N N . VAL A 1 88 ? 4.895 -2.471 19.125 1 93.31 88 VAL A N 1
ATOM 743 C CA . VAL A 1 88 ? 5.32 -2.588 17.734 1 93.31 88 VAL A CA 1
ATOM 744 C C . VAL A 1 88 ? 4.867 -1.361 16.953 1 93.31 88 VAL A C 1
ATOM 746 O O . VAL A 1 88 ? 5.508 -0.973 15.969 1 93.31 88 VAL A O 1
ATOM 749 N N . TYR A 1 89 ? 3.832 -0.772 17.469 1 93.06 89 TYR A N 1
ATOM 750 C CA . TYR A 1 89 ? 3.215 0.305 16.703 1 93.06 89 TYR A CA 1
ATOM 751 C C . TYR A 1 89 ? 2.322 1.164 17.594 1 93.06 89 TYR A C 1
ATOM 753 O O . TYR A 1 89 ? 1.728 0.667 18.547 1 93.06 89 TYR A O 1
ATOM 761 N N . GLU A 1 90 ? 2.35 2.436 17.312 1 92.38 90 GLU A N 1
ATOM 762 C CA . GLU A 1 90 ? 1.487 3.393 18 1 92.38 90 GLU A CA 1
ATOM 763 C C . GLU A 1 90 ? 0.79 4.32 17 1 92.38 90 GLU A C 1
ATOM 765 O O . GLU A 1 90 ? 1.391 4.746 16.016 1 92.38 90 GLU A O 1
ATOM 770 N N . ARG A 1 91 ? -0.487 4.551 17.172 1 87.56 91 ARG A N 1
ATOM 771 C CA . ARG A 1 91 ? -1.256 5.559 16.453 1 87.56 91 ARG A CA 1
ATOM 772 C C . ARG A 1 91 ? -2.242 6.262 17.375 1 87.56 91 ARG A C 1
ATOM 774 O O . ARG A 1 91 ? -2.998 5.609 18.109 1 87.56 91 ARG A O 1
ATOM 781 N N . ASP A 1 92 ? -2.217 7.609 17.328 1 82.94 92 ASP A N 1
ATOM 782 C CA . ASP A 1 92 ? -3.146 8.398 18.125 1 82.94 92 ASP A CA 1
ATOM 783 C C . ASP A 1 92 ? -3.062 8.008 19.594 1 82.94 92 ASP A C 1
ATOM 785 O O . ASP A 1 92 ? -4.086 7.84 20.266 1 82.94 92 ASP A O 1
ATOM 789 N N . SER A 1 93 ? -1.887 7.699 20.047 1 82.56 93 SER A N 1
ATOM 790 C CA . SER A 1 93 ? -1.538 7.445 21.438 1 82.56 93 SER A CA 1
ATOM 791 C C . SER A 1 93 ? -1.984 6.055 21.875 1 82.56 93 SER A C 1
ATOM 793 O O . SER A 1 93 ? -2.035 5.762 23.078 1 82.56 93 SER A O 1
ATOM 795 N N . VAL A 1 94 ? -2.338 5.188 20.922 1 85.94 94 VAL A N 1
ATOM 796 C CA . VAL A 1 94 ? -2.736 3.812 21.188 1 85.94 94 VAL A CA 1
ATOM 797 C C . VAL A 1 94 ? -1.697 2.85 20.625 1 85.94 94 VAL A C 1
ATOM 799 O O . VAL A 1 94 ? -1.242 3.021 19.484 1 85.94 94 VAL A O 1
ATOM 802 N N . VAL A 1 95 ? -1.363 1.871 21.406 1 91.06 95 VAL A N 1
ATOM 803 C CA . VAL A 1 95 ? -0.366 0.901 20.969 1 91.06 95 VAL A CA 1
ATOM 804 C C . VAL A 1 95 ? -1.059 -0.292 20.312 1 91.06 95 VAL A C 1
ATOM 806 O O . VAL A 1 95 ? -2.156 -0.682 20.719 1 91.06 95 VAL A O 1
ATOM 809 N N . PHE A 1 96 ? -0.402 -0.837 19.391 1 91 96 PHE A N 1
ATOM 810 C CA . PHE A 1 96 ? -0.919 -1.986 18.656 1 91 96 PHE A CA 1
ATOM 811 C C . PHE A 1 96 ? 0.1 -3.119 18.625 1 91 96 PHE A C 1
ATOM 813 O O . PHE A 1 96 ? 1.301 -2.883 18.781 1 91 96 PHE A O 1
ATOM 820 N N . GLU A 1 97 ? -0.447 -4.336 18.406 1 90 97 GLU A N 1
ATOM 821 C CA . GLU A 1 97 ? 0.409 -5.52 18.391 1 90 97 GLU A CA 1
ATOM 822 C C . GLU A 1 97 ? 0.966 -5.773 16.984 1 90 97 GLU A C 1
ATOM 824 O O . GLU A 1 97 ? 1.917 -6.543 16.828 1 90 97 GLU A O 1
ATOM 829 N N . LYS A 1 98 ? 0.338 -5.219 16.094 1 92.38 98 LYS A N 1
ATOM 830 C CA . LYS A 1 98 ? 0.778 -5.324 14.703 1 92.38 98 LYS A CA 1
ATOM 831 C C . LYS A 1 98 ? 0.743 -3.965 14.008 1 92.38 98 LYS A C 1
ATOM 833 O O . LYS A 1 98 ? -0.159 -3.16 14.25 1 92.38 98 LYS A O 1
ATOM 838 N N . ILE A 1 99 ? 1.73 -3.746 13.227 1 95.12 99 ILE A N 1
ATOM 839 C CA . ILE A 1 99 ? 1.756 -2.475 12.508 1 95.12 99 ILE A CA 1
ATOM 840 C C . ILE A 1 99 ? 0.583 -2.41 11.531 1 95.12 99 ILE A C 1
ATOM 842 O O . ILE A 1 99 ? 0.34 -3.357 10.781 1 95.12 99 ILE A O 1
ATOM 846 N N . GLN A 1 100 ? -0.12 -1.396 11.57 1 93.75 100 GLN A N 1
ATOM 847 C CA . GLN A 1 100 ? -1.152 -1.079 10.586 1 93.75 100 GLN A CA 1
ATOM 848 C C . GLN A 1 100 ? -0.649 -0.06 9.57 1 93.75 100 GLN A C 1
ATOM 850 O O . GLN A 1 100 ? -0.672 1.146 9.828 1 93.75 100 GLN A O 1
ATOM 855 N N . TYR A 1 101 ? -0.317 -0.567 8.492 1 95.75 101 TYR A N 1
ATOM 856 C CA . TYR A 1 101 ? 0.312 0.288 7.496 1 95.75 101 TYR A CA 1
ATOM 857 C C . TYR A 1 101 ? -0.734 1.088 6.727 1 95.75 101 TYR A C 1
ATOM 859 O O . TYR A 1 101 ? -1.805 0.57 6.402 1 95.75 101 TYR A O 1
ATOM 867 N N . SER A 1 102 ? -0.422 2.355 6.477 1 95.5 102 SER A N 1
ATOM 868 C CA . SER A 1 102 ? -0.978 3.049 5.32 1 95.5 102 SER A CA 1
ATOM 869 C C . SER A 1 102 ? -0.198 2.721 4.051 1 95.5 102 SER A C 1
ATOM 871 O O . SER A 1 102 ? 0.74 3.436 3.689 1 95.5 102 SER A O 1
ATOM 873 N N . TRP A 1 103 ? -0.67 1.746 3.377 1 97.5 103 TRP A N 1
ATOM 874 C CA . TRP A 1 103 ? 0.111 1.161 2.293 1 97.5 103 TRP A CA 1
ATOM 875 C C . TRP A 1 103 ? 0.331 2.172 1.172 1 97.5 103 TRP A C 1
ATOM 877 O O . TRP A 1 103 ? 1.424 2.254 0.606 1 97.5 103 TRP A O 1
ATOM 887 N N . PRO A 1 104 ? -0.671 2.979 0.798 1 97.88 104 PRO A N 1
ATOM 888 C CA . PRO A 1 104 ? -0.402 3.982 -0.234 1 97.88 104 PRO A CA 1
ATOM 889 C C . PRO A 1 104 ? 0.643 5.008 0.199 1 97.88 104 PRO A C 1
ATOM 891 O O . PRO A 1 104 ? 1.449 5.457 -0.62 1 97.88 104 PRO A O 1
ATOM 894 N N . LEU A 1 105 ? 0.617 5.371 1.454 1 98.44 105 LEU A N 1
ATOM 895 C CA . LEU A 1 105 ? 1.66 6.25 1.976 1 98.44 105 LEU A CA 1
ATOM 896 C C . LEU A 1 105 ? 3.031 5.59 1.866 1 98.44 105 LEU A C 1
ATOM 898 O O . LEU A 1 105 ? 3.984 6.203 1.382 1 98.44 105 LEU A O 1
ATOM 902 N N . THR A 1 106 ? 3.111 4.336 2.318 1 98.62 106 THR A N 1
ATOM 903 C CA . THR A 1 106 ? 4.355 3.58 2.227 1 98.62 106 THR A CA 1
ATOM 904 C C . THR A 1 106 ? 4.855 3.533 0.786 1 98.62 106 THR A C 1
ATOM 906 O O . THR A 1 106 ? 6.035 3.779 0.524 1 98.62 106 THR A O 1
ATOM 909 N N . SER A 1 107 ? 3.93 3.258 -0.146 1 98.69 107 SER A N 1
ATOM 910 C CA . SER A 1 107 ? 4.27 3.203 -1.564 1 98.69 107 SER A CA 1
ATOM 911 C C . SER A 1 107 ? 4.777 4.551 -2.062 1 98.69 107 SER A C 1
ATOM 913 O O . SER A 1 107 ? 5.746 4.613 -2.822 1 98.69 107 SER A O 1
ATOM 915 N N . GLY A 1 108 ? 4.105 5.637 -1.622 1 98.81 108 GLY A N 1
ATOM 916 C CA . GLY A 1 108 ? 4.527 6.973 -2.014 1 98.81 108 GLY A CA 1
ATOM 917 C C . GLY A 1 108 ? 5.926 7.32 -1.543 1 98.81 108 GLY A C 1
ATOM 918 O O . GLY A 1 108 ? 6.711 7.91 -2.291 1 98.81 108 GLY A O 1
ATOM 919 N N . LEU A 1 109 ? 6.262 6.961 -0.302 1 98.88 109 LEU A N 1
ATOM 920 C CA . LEU A 1 109 ? 7.586 7.207 0.251 1 98.88 109 LEU A CA 1
ATOM 921 C C . LEU A 1 109 ? 8.656 6.445 -0.527 1 98.88 109 LEU A C 1
ATOM 923 O O . LEU A 1 109 ? 9.672 7.016 -0.918 1 98.88 109 LEU A O 1
ATOM 927 N N . LEU A 1 110 ? 8.383 5.207 -0.803 1 98.81 110 LEU A N 1
ATOM 928 C CA . LEU A 1 110 ? 9.344 4.359 -1.507 1 98.81 110 LEU A CA 1
ATOM 929 C C . LEU A 1 110 ? 9.477 4.793 -2.963 1 98.81 110 LEU A C 1
ATOM 931 O O . LEU A 1 110 ? 10.578 4.758 -3.523 1 98.81 110 LEU A O 1
ATOM 935 N N . TYR A 1 111 ? 8.367 5.172 -3.596 1 98.69 111 TYR A N 1
ATOM 936 C CA . TYR A 1 111 ? 8.383 5.727 -4.945 1 98.69 111 TYR A CA 1
ATOM 937 C C . TYR A 1 111 ? 9.297 6.945 -5.023 1 98.69 111 TYR A C 1
ATOM 939 O O . TYR A 1 111 ? 10.18 7.012 -5.879 1 98.69 111 TYR A O 1
ATOM 947 N N . ALA A 1 112 ? 9.125 7.867 -4.082 1 98.69 112 ALA A N 1
ATOM 948 C CA . ALA A 1 112 ? 9.953 9.062 -4.039 1 98.69 112 ALA A CA 1
ATOM 949 C C . ALA A 1 112 ? 11.43 8.703 -3.871 1 98.69 112 ALA A C 1
ATOM 951 O O . ALA A 1 112 ? 12.297 9.305 -4.512 1 98.69 112 ALA A O 1
ATOM 952 N N . ALA A 1 113 ? 11.703 7.746 -3.029 1 98.56 113 ALA A N 1
ATOM 953 C CA . ALA A 1 113 ? 13.086 7.324 -2.785 1 98.56 113 ALA A CA 1
ATOM 954 C C . ALA A 1 113 ? 13.719 6.754 -4.051 1 98.56 113 ALA A C 1
ATOM 956 O O . ALA A 1 113 ? 14.844 7.102 -4.398 1 98.56 113 ALA A O 1
ATOM 957 N N . THR A 1 114 ? 12.93 5.852 -4.746 1 98.06 114 THR A N 1
ATOM 958 C CA . THR A 1 114 ? 13.469 5.223 -5.949 1 98.06 114 THR A CA 1
ATOM 959 C C . THR A 1 114 ? 13.672 6.258 -7.055 1 98.06 114 THR A C 1
ATOM 961 O O . THR A 1 114 ? 14.625 6.164 -7.832 1 98.06 114 THR A O 1
ATOM 964 N N . MET A 1 115 ? 12.844 7.25 -7.055 1 97.81 115 MET A N 1
ATOM 965 C CA . MET A 1 115 ? 12.93 8.305 -8.062 1 97.81 115 MET A CA 1
ATOM 966 C C . MET A 1 115 ? 14.055 9.273 -7.746 1 97.81 115 MET A C 1
ATOM 968 O O . MET A 1 115 ? 14.469 10.055 -8.602 1 97.81 115 MET A O 1
ATOM 972 N N . SER A 1 116 ? 14.516 9.234 -6.52 1 97.19 116 SER A N 1
ATOM 973 C CA . SER A 1 116 ? 15.508 10.203 -6.062 1 97.19 116 SER A CA 1
ATOM 974 C C . SER A 1 116 ? 16.828 9.516 -5.699 1 97.19 116 SER A C 1
ATOM 976 O O . SER A 1 116 ? 17.516 9.945 -4.777 1 97.19 116 SER A O 1
ATOM 978 N N . ASN A 1 117 ? 17.156 8.406 -6.363 1 96.06 117 ASN A N 1
ATOM 979 C CA . ASN A 1 117 ? 18.422 7.695 -6.188 1 96.06 117 ASN A CA 1
ATOM 980 C C . ASN A 1 117 ? 18.656 7.328 -4.727 1 96.06 117 ASN A C 1
ATOM 982 O O . ASN A 1 117 ? 19.734 7.602 -4.176 1 96.06 117 ASN A O 1
ATOM 986 N N . SER A 1 118 ? 17.641 6.855 -4.086 1 96.88 118 SER A N 1
ATOM 987 C CA . SER A 1 118 ? 17.672 6.312 -2.732 1 96.88 118 SER A CA 1
ATOM 988 C C . SER A 1 118 ? 17.891 7.414 -1.699 1 96.88 118 SER A C 1
ATOM 990 O O . SER A 1 118 ? 18.547 7.195 -0.68 1 96.88 118 SER A O 1
ATOM 992 N N . LYS A 1 119 ? 17.469 8.625 -2.031 1 97.62 119 LYS A N 1
ATOM 993 C CA . LYS A 1 119 ? 17.406 9.734 -1.088 1 97.62 119 LYS A CA 1
ATOM 994 C C . LYS A 1 119 ? 15.961 10.016 -0.678 1 97.62 119 LYS A C 1
ATOM 996 O O . LYS A 1 119 ? 15.094 10.211 -1.533 1 97.62 119 LYS A O 1
ATOM 1001 N N . LEU A 1 120 ? 15.719 9.945 0.6 1 98.56 120 LEU A N 1
ATOM 1002 C CA . LEU A 1 120 ? 14.398 10.234 1.153 1 98.56 120 LEU A CA 1
ATOM 1003 C C . LEU A 1 120 ? 14.508 11.164 2.359 1 98.56 120 LEU A C 1
ATOM 1005 O O . LEU A 1 120 ? 14.711 10.703 3.486 1 98.56 120 LEU A O 1
ATOM 1009 N N . ASN A 1 121 ? 14.414 12.406 2.143 1 98.69 121 ASN A N 1
ATOM 1010 C CA . ASN A 1 121 ? 14.438 13.438 3.178 1 98.69 121 ASN A CA 1
ATOM 1011 C C . ASN A 1 121 ? 13.07 14.094 3.342 1 98.69 121 ASN A C 1
ATOM 1013 O O . ASN A 1 121 ? 12.703 14.977 2.57 1 98.69 121 ASN A O 1
ATOM 1017 N N . VAL A 1 122 ? 12.352 13.672 4.387 1 98.81 122 VAL A N 1
ATOM 1018 C CA . VAL A 1 122 ? 10.93 13.961 4.555 1 98.81 122 VAL A CA 1
ATOM 1019 C C . VAL A 1 122 ? 10.742 15.133 5.512 1 98.81 122 VAL A C 1
ATOM 1021 O O . VAL A 1 122 ? 11.375 15.18 6.574 1 98.81 122 VAL A O 1
ATOM 1024 N N . LEU A 1 123 ? 10.062 16.125 5.102 1 98.88 123 LEU A N 1
ATOM 1025 C CA . LEU A 1 123 ? 9.453 17.078 6.035 1 98.88 123 LEU A CA 1
ATOM 1026 C C . LEU A 1 123 ? 8.031 16.641 6.391 1 98.88 123 LEU A C 1
ATOM 1028 O O . LEU A 1 123 ? 7.125 16.734 5.559 1 98.88 123 LEU A O 1
ATOM 1032 N N . ASP A 1 124 ? 7.855 16.156 7.566 1 98.81 124 ASP A N 1
ATOM 1033 C CA . ASP A 1 124 ? 6.59 15.656 8.094 1 98.81 124 ASP A CA 1
ATOM 1034 C C . ASP A 1 124 ? 5.871 16.734 8.898 1 98.81 124 ASP A C 1
ATOM 1036 O O . ASP A 1 124 ? 6.102 16.875 10.102 1 98.81 124 ASP A O 1
ATOM 1040 N N . PHE A 1 125 ? 4.957 17.469 8.242 1 98.75 125 PHE A N 1
ATOM 1041 C CA . PHE A 1 125 ? 4.223 18.562 8.852 1 98.75 125 PHE A CA 1
ATOM 1042 C C . PHE A 1 125 ? 3.098 18.047 9.734 1 98.75 125 PHE A C 1
ATOM 1044 O O . PHE A 1 125 ? 2.16 17.406 9.25 1 98.75 125 PHE A O 1
ATOM 1051 N N . GLY A 1 126 ? 3.195 18.281 10.977 1 97.5 126 GLY A N 1
ATOM 1052 C CA . GLY A 1 126 ? 2.227 17.75 11.922 1 97.5 126 GLY A CA 1
ATOM 1053 C C . GLY A 1 126 ? 2.465 16.281 12.273 1 97.5 126 GLY A C 1
ATOM 1054 O O . GLY A 1 126 ? 1.516 15.539 12.5 1 97.5 126 GLY A O 1
ATOM 1055 N N . GLY A 1 127 ? 3.664 15.875 12.32 1 97.31 127 GLY A N 1
ATOM 1056 C CA . GLY A 1 127 ? 4.008 14.469 12.461 1 97.31 127 GLY A CA 1
ATOM 1057 C C . GLY A 1 127 ? 4.07 14.008 13.906 1 97.31 127 GLY A C 1
ATOM 1058 O O . GLY A 1 127 ? 4.461 12.867 14.18 1 97.31 127 GLY A O 1
ATOM 1059 N N . SER A 1 128 ? 3.689 14.93 14.812 1 95.94 128 SER A N 1
ATOM 1060 C CA . SER A 1 128 ? 3.73 14.609 16.234 1 95.94 128 SER A CA 1
ATOM 1061 C C . SER A 1 128 ? 5.129 14.195 16.672 1 95.94 128 SER A C 1
ATOM 1063 O O . SER A 1 128 ? 6.102 14.914 16.438 1 95.94 128 SER A O 1
ATOM 1065 N N . LEU A 1 129 ? 5.27 12.984 17.25 1 97.75 129 LEU A N 1
ATOM 1066 C CA . LEU A 1 129 ? 6.578 12.562 17.75 1 97.75 129 LEU A CA 1
ATOM 1067 C C . LEU A 1 129 ? 7.176 11.492 16.828 1 97.75 129 LEU A C 1
ATOM 1069 O O . LEU A 1 129 ? 8.133 10.812 17.203 1 97.75 129 LEU A O 1
ATOM 1073 N N . GLY A 1 130 ? 6.594 11.312 15.633 1 97.75 130 GLY A N 1
ATOM 1074 C CA . GLY A 1 130 ? 7.215 10.445 14.641 1 97.75 130 GLY A CA 1
ATOM 1075 C C . GLY A 1 130 ? 6.449 9.156 14.406 1 97.75 130 GLY A C 1
ATOM 1076 O O . GLY A 1 130 ? 7.031 8.141 14.023 1 97.75 130 GLY A O 1
ATOM 1077 N N . SER A 1 131 ? 5.145 9.172 14.656 1 96.25 131 SER A N 1
ATOM 1078 C CA . SER A 1 131 ? 4.316 7.98 14.5 1 96.25 131 SER A CA 1
ATOM 1079 C C . SER A 1 131 ? 4.426 7.414 13.086 1 96.25 131 SER A C 1
ATOM 1081 O O . SER A 1 131 ? 4.582 6.207 12.906 1 96.25 131 SER A O 1
ATOM 1083 N N . SER A 1 132 ? 4.402 8.297 12.117 1 97.62 132 SER A N 1
ATOM 1084 C CA . SER A 1 132 ? 4.48 7.84 10.727 1 97.62 132 SER A CA 1
ATOM 1085 C C . SER A 1 132 ? 5.855 7.262 10.414 1 97.62 132 SER A C 1
ATOM 1087 O O . SER A 1 132 ? 5.969 6.305 9.648 1 97.62 132 SER A O 1
ATOM 1089 N N . TYR A 1 133 ? 6.883 7.883 10.984 1 98.38 133 TYR A N 1
ATOM 1090 C CA . TYR A 1 133 ? 8.219 7.324 10.797 1 98.38 133 TYR A CA 1
ATOM 1091 C C . TYR A 1 133 ? 8.297 5.906 11.359 1 98.38 133 TYR A C 1
ATOM 1093 O O . TYR A 1 133 ? 8.719 4.98 10.664 1 98.38 133 TYR A O 1
ATOM 1101 N N . TYR A 1 134 ? 7.84 5.707 12.578 1 97.75 134 TYR A N 1
ATOM 1102 C CA . TYR A 1 134 ? 7.922 4.406 13.227 1 97.75 134 TYR A CA 1
ATOM 1103 C C . TYR A 1 134 ? 7.031 3.387 12.531 1 97.75 134 TYR A C 1
ATOM 1105 O O . TYR A 1 134 ? 7.352 2.195 12.492 1 97.75 134 TYR A O 1
ATOM 1113 N N . GLN A 1 135 ? 5.953 3.85 11.984 1 97.19 135 GLN A N 1
ATOM 1114 C CA . GLN A 1 135 ? 5.059 2.996 11.211 1 97.19 135 GLN A CA 1
ATOM 1115 C C . GLN A 1 135 ? 5.766 2.434 9.977 1 97.19 135 GLN A C 1
ATOM 1117 O O . GLN A 1 135 ? 5.535 1.282 9.602 1 97.19 135 GLN A O 1
ATOM 1122 N N . ASN A 1 136 ? 6.652 3.258 9.383 1 98.25 136 ASN A N 1
ATOM 1123 C CA . ASN A 1 136 ? 7.152 2.916 8.055 1 98.25 136 ASN A CA 1
ATOM 1124 C C . ASN A 1 136 ? 8.625 2.529 8.094 1 98.25 136 ASN A C 1
ATOM 1126 O O . ASN A 1 136 ? 9.18 2.084 7.086 1 98.25 136 ASN A O 1
ATOM 1130 N N . ARG A 1 137 ? 9.297 2.645 9.188 1 97.31 137 ARG A N 1
ATOM 1131 C CA . ARG A 1 137 ? 10.75 2.561 9.273 1 97.31 137 ARG A CA 1
ATOM 1132 C C . ARG A 1 137 ? 11.25 1.211 8.766 1 97.31 137 ARG A C 1
ATOM 1134 O O . ARG A 1 137 ? 12.32 1.129 8.156 1 97.31 137 ARG A O 1
ATOM 1141 N N . ASN A 1 138 ? 10.5 0.131 8.898 1 96.62 138 ASN A N 1
ATOM 1142 C CA . ASN A 1 138 ? 10.938 -1.187 8.445 1 96.62 138 ASN A CA 1
ATOM 1143 C C . ASN A 1 138 ? 11.031 -1.258 6.922 1 96.62 138 ASN A C 1
ATOM 1145 O O . ASN A 1 138 ? 11.883 -1.965 6.379 1 96.62 138 ASN A O 1
ATOM 1149 N N . PHE A 1 139 ? 10.203 -0.571 6.25 1 98.38 139 PHE A N 1
ATOM 1150 C CA . PHE A 1 139 ? 10.188 -0.578 4.793 1 98.38 139 PHE A CA 1
ATOM 1151 C C . PHE A 1 139 ? 11.195 0.428 4.242 1 98.38 139 PHE A C 1
ATOM 1153 O O . PHE A 1 139 ? 11.469 0.442 3.039 1 98.38 139 PHE A O 1
ATOM 1160 N N . LEU A 1 140 ? 11.766 1.274 5.137 1 98.38 140 LEU A N 1
ATOM 1161 C CA . LEU A 1 140 ? 12.648 2.338 4.672 1 98.38 140 LEU A CA 1
ATOM 1162 C C . LEU A 1 140 ? 14.109 1.989 4.941 1 98.38 140 LEU A C 1
ATOM 1164 O O . LEU A 1 140 ? 15 2.779 4.641 1 98.38 140 LEU A O 1
ATOM 1168 N N . LYS A 1 141 ? 14.367 0.836 5.398 1 96.69 141 LYS A N 1
ATOM 1169 C CA . LYS A 1 141 ? 15.695 0.457 5.871 1 96.69 141 LYS A CA 1
ATOM 1170 C C . LYS A 1 141 ? 16.688 0.382 4.715 1 96.69 141 LYS A C 1
ATOM 1172 O O . LYS A 1 141 ? 17.891 0.494 4.922 1 96.69 141 LYS A O 1
ATOM 1177 N N . GLY A 1 142 ? 16.219 0.172 3.498 1 97.06 142 GLY A N 1
ATOM 1178 C CA . GLY A 1 142 ? 17.109 0.037 2.354 1 97.06 142 GLY A CA 1
ATOM 1179 C C . GLY A 1 142 ? 17.484 1.367 1.728 1 97.06 142 GLY A C 1
ATOM 1180 O O . GLY A 1 142 ? 18.297 1.419 0.809 1 97.06 142 GLY A O 1
ATOM 1181 N N . ILE A 1 143 ? 16.953 2.41 2.244 1 97.81 143 ILE A N 1
ATOM 1182 C CA . ILE A 1 143 ? 17.203 3.74 1.703 1 97.81 143 ILE A CA 1
ATOM 1183 C C . ILE A 1 143 ? 18.562 4.242 2.191 1 97.81 143 ILE A C 1
ATOM 1185 O O . ILE A 1 143 ? 18.844 4.223 3.393 1 97.81 143 ILE A O 1
ATOM 1189 N N . LYS A 1 144 ? 19.422 4.723 1.326 1 97.12 144 LYS A N 1
ATOM 1190 C CA . LYS A 1 144 ? 20.797 5.062 1.622 1 97.12 144 LYS A CA 1
ATOM 1191 C C . LYS A 1 144 ? 20.891 6.379 2.395 1 97.12 144 LYS A C 1
ATOM 1193 O O . LYS A 1 144 ? 21.672 6.492 3.344 1 97.12 144 LYS A O 1
ATOM 1198 N N . ASN A 1 145 ? 20.141 7.371 1.945 1 97.31 145 ASN A N 1
ATOM 1199 C CA . ASN A 1 145 ? 20.094 8.672 2.607 1 97.31 145 ASN A CA 1
ATOM 1200 C C . ASN A 1 145 ? 18.688 8.984 3.096 1 97.31 145 ASN A C 1
ATOM 1202 O O . ASN A 1 145 ? 17.828 9.43 2.316 1 97.31 145 ASN A O 1
ATOM 1206 N N . LEU A 1 146 ? 18.5 8.773 4.391 1 98.12 146 LEU A N 1
ATOM 1207 C CA . LEU A 1 146 ? 17.172 8.93 4.973 1 98.12 146 LEU A CA 1
ATOM 1208 C C . LEU A 1 146 ? 17.188 9.938 6.117 1 98.12 146 LEU A C 1
ATOM 1210 O O . LEU A 1 146 ? 18.016 9.82 7.031 1 98.12 146 LEU A O 1
ATOM 1214 N N . SER A 1 147 ? 16.422 10.945 6.039 1 98.31 147 SER A N 1
ATOM 1215 C CA . SER A 1 147 ? 16.125 11.828 7.164 1 98.31 147 SER A CA 1
ATOM 1216 C C . SER A 1 147 ? 14.633 12.086 7.301 1 98.31 147 SER A C 1
ATOM 1218 O O . SER A 1 147 ? 13.922 12.156 6.301 1 98.31 147 SER A O 1
ATOM 1220 N N . TRP A 1 148 ? 14.188 12.172 8.43 1 98.75 148 TRP A N 1
ATOM 1221 C CA . TRP A 1 148 ? 12.797 12.43 8.781 1 98.75 148 TRP A CA 1
ATOM 1222 C C . TRP A 1 148 ? 12.68 13.641 9.695 1 98.75 148 TRP A C 1
ATOM 1224 O O . TRP A 1 148 ? 13.125 13.609 10.844 1 98.75 148 TRP A O 1
ATOM 1234 N N . ASN A 1 149 ? 12.102 14.688 9.172 1 98.81 149 ASN A N 1
ATOM 1235 C CA . ASN A 1 149 ? 12.109 15.992 9.82 1 98.81 149 ASN A CA 1
ATOM 1236 C C . ASN A 1 149 ? 10.703 16.469 10.156 1 98.81 149 ASN A C 1
ATOM 1238 O O . ASN A 1 149 ? 9.938 16.828 9.258 1 98.81 149 ASN A O 1
ATOM 1242 N N . ILE A 1 150 ? 10.391 16.484 11.438 1 98.75 150 ILE A N 1
ATOM 1243 C CA . ILE A 1 150 ? 9.031 16.734 11.898 1 98.75 150 ILE A CA 1
ATOM 1244 C C . ILE A 1 150 ? 8.883 18.219 12.258 1 98.75 150 ILE A C 1
ATOM 1246 O O . ILE A 1 150 ? 9.727 18.781 12.961 1 98.75 150 ILE A O 1
ATOM 1250 N N . VAL A 1 151 ? 7.852 18.844 11.711 1 98.62 151 VAL A N 1
ATOM 1251 C CA . VAL A 1 151 ? 7.461 20.188 12.094 1 98.62 151 VAL A CA 1
ATOM 1252 C C . VAL A 1 151 ? 6.227 20.141 12.984 1 98.62 151 VAL A C 1
ATOM 1254 O O . VAL A 1 151 ? 5.18 19.641 12.586 1 98.62 151 VAL A O 1
ATOM 1257 N N . GLU A 1 152 ? 6.305 20.641 14.172 1 97.62 152 GLU A N 1
ATOM 1258 C CA . GLU A 1 152 ? 5.246 20.578 15.172 1 97.62 152 GLU A CA 1
ATOM 1259 C C . GLU A 1 152 ? 5.266 21.797 16.078 1 97.62 152 GLU A C 1
ATOM 1261 O O . GLU A 1 152 ? 6.125 22.672 15.93 1 97.62 152 GLU A O 1
ATOM 1266 N N . GLN A 1 153 ? 4.246 21.922 16.938 1 95 153 GLN A N 1
ATOM 1267 C CA . GLN A 1 153 ? 4.184 22.953 17.953 1 95 153 GLN A CA 1
ATOM 1268 C C . GLN A 1 153 ? 5.375 22.875 18.906 1 95 153 GLN A C 1
ATOM 1270 O O . GLN A 1 153 ? 5.961 21.797 19.078 1 95 153 GLN A O 1
ATOM 1275 N N . PRO A 1 154 ? 5.699 23.938 19.609 1 95.38 154 PRO A N 1
ATOM 1276 C CA . PRO A 1 154 ? 6.926 24.031 20.406 1 95.38 154 PRO A CA 1
ATOM 1277 C C . PRO A 1 154 ? 7.031 22.938 21.469 1 95.38 154 PRO A C 1
ATOM 1279 O O . PRO A 1 154 ? 8.102 22.375 21.672 1 95.38 154 PRO A O 1
ATOM 1282 N N . ASN A 1 155 ? 5.965 22.656 22.156 1 95.06 155 ASN A N 1
ATOM 1283 C CA . ASN A 1 155 ? 6.035 21.641 23.203 1 95.06 155 ASN A CA 1
ATOM 1284 C C . ASN A 1 155 ? 6.348 20.266 22.641 1 95.06 155 ASN A C 1
ATOM 1286 O O . ASN A 1 155 ? 7.105 19.5 23.234 1 95.06 155 ASN A O 1
ATOM 1290 N N . PHE A 1 156 ? 5.809 19.906 21.5 1 96.62 156 PHE A N 1
ATOM 1291 C CA . PHE A 1 156 ? 6.129 18.656 20.812 1 96.62 156 PHE A CA 1
ATOM 1292 C C . PHE A 1 156 ? 7.582 18.641 20.359 1 96.62 156 PHE A C 1
ATOM 1294 O O . PHE A 1 156 ? 8.266 17.625 20.469 1 96.62 156 PHE A O 1
ATOM 1301 N N . VAL A 1 157 ? 8.031 19.797 19.875 1 98.06 157 VAL A N 1
ATOM 1302 C CA . VAL A 1 157 ? 9.406 19.906 19.391 1 98.06 157 VAL A CA 1
ATOM 1303 C C . VAL A 1 157 ? 10.375 19.672 20.547 1 98.06 157 VAL A C 1
ATOM 1305 O O . VAL A 1 157 ? 11.352 18.938 20.406 1 98.06 157 VAL A O 1
ATOM 1308 N N . GLN A 1 158 ? 10.07 20.297 21.656 1 97.94 158 GLN A N 1
ATOM 1309 C CA . GLN A 1 158 ? 10.93 20.141 22.828 1 97.94 158 GLN A CA 1
ATOM 1310 C C . GLN A 1 158 ? 10.977 18.688 23.281 1 97.94 158 GLN A C 1
ATOM 1312 O O . GLN A 1 158 ? 12.055 18.141 23.516 1 97.94 158 GLN A O 1
ATOM 1317 N N . ALA A 1 159 ? 9.82 18.078 23.375 1 97.88 159 ALA A N 1
ATOM 1318 C CA . ALA A 1 159 ? 9.766 16.672 23.75 1 97.88 159 ALA A CA 1
ATOM 1319 C C . ALA A 1 159 ? 10.461 15.789 22.719 1 97.88 159 ALA A C 1
ATOM 1321 O O . ALA A 1 159 ? 11.188 14.859 23.078 1 97.88 159 ALA A O 1
ATOM 1322 N N . GLY A 1 160 ? 10.242 16.062 21.453 1 98.56 160 GLY A N 1
ATOM 1323 C CA . GLY A 1 160 ? 10.875 15.312 20.391 1 98.56 160 GLY A CA 1
ATOM 1324 C C . GLY A 1 160 ? 12.391 15.359 20.438 1 98.56 160 GLY A C 1
ATOM 1325 O O . GLY A 1 160 ? 13.055 14.32 20.344 1 98.56 160 GLY A O 1
ATOM 1326 N N . LYS A 1 161 ? 12.945 16.578 20.656 1 98.38 161 LYS A N 1
ATOM 1327 C CA . LYS A 1 161 ? 14.391 16.75 20.734 1 98.38 161 LYS A CA 1
ATOM 1328 C C . LYS A 1 161 ? 14.969 16.031 21.953 1 98.38 161 LYS A C 1
ATOM 1330 O O . LYS A 1 161 ? 16.062 15.469 21.891 1 98.38 161 LYS A O 1
ATOM 1335 N N . LYS A 1 162 ? 14.227 16.016 22.969 1 98.25 162 LYS A N 1
ATOM 1336 C CA . LYS A 1 162 ? 14.711 15.461 24.234 1 98.25 162 LYS A CA 1
ATOM 1337 C C . LYS A 1 162 ? 14.648 13.938 24.203 1 98.25 162 LYS A C 1
ATOM 1339 O O . LYS A 1 162 ? 15.578 13.266 24.656 1 98.25 162 LYS A O 1
ATOM 1344 N N . TYR A 1 163 ? 13.617 13.359 23.594 1 98.31 163 TYR A N 1
ATOM 1345 C CA . TYR A 1 163 ? 13.367 11.953 23.859 1 98.31 163 TYR A CA 1
ATOM 1346 C C . TYR A 1 163 ? 13.469 11.125 22.594 1 98.31 163 TYR A C 1
ATOM 1348 O O . TYR A 1 163 ? 13.625 9.906 22.641 1 98.31 163 TYR A O 1
ATOM 1356 N N . PHE A 1 164 ? 13.391 11.742 21.391 1 98.44 164 PHE A N 1
ATOM 1357 C CA . PHE A 1 164 ? 13.18 10.914 20.203 1 98.44 164 PHE A CA 1
ATOM 1358 C C . PHE A 1 164 ? 14.227 11.219 19.141 1 98.44 164 PHE A C 1
ATOM 1360 O O . PHE A 1 164 ? 14.547 10.359 18.312 1 98.44 164 PHE A O 1
ATOM 1367 N N . LYS A 1 165 ? 14.719 12.422 19.156 1 98.25 165 LYS A N 1
ATOM 1368 C CA . LYS A 1 165 ? 15.664 12.828 18.125 1 98.25 165 LYS A CA 1
ATOM 1369 C C . LYS A 1 165 ? 16.828 11.852 18.031 1 98.25 165 LYS A C 1
ATOM 1371 O O . LYS A 1 165 ? 17.328 11.359 19.047 1 98.25 165 LYS A O 1
ATOM 1376 N N . ASP A 1 166 ? 17.234 11.523 16.797 1 97.06 166 ASP A N 1
ATOM 1377 C CA . ASP A 1 166 ? 18.438 10.727 16.516 1 97.06 166 ASP A CA 1
ATOM 1378 C C . ASP A 1 166 ? 19.016 11.094 15.156 1 97.06 166 ASP A C 1
ATOM 1380 O O . ASP A 1 166 ? 18.922 12.242 14.719 1 97.06 166 ASP A O 1
ATOM 1384 N N . ASP A 1 167 ? 19.734 10.188 14.484 1 95.56 167 ASP A N 1
ATOM 1385 C CA . ASP A 1 167 ? 20.422 10.5 13.234 1 95.56 167 ASP A CA 1
ATOM 1386 C C . ASP A 1 167 ? 19.422 10.664 12.086 1 95.56 167 ASP A C 1
ATOM 1388 O O . ASP A 1 167 ? 19.734 11.266 11.062 1 95.56 167 ASP A O 1
ATOM 1392 N N . ILE A 1 168 ? 18.234 10.148 12.32 1 97.12 168 ILE A N 1
ATOM 1393 C CA . ILE A 1 168 ? 17.25 10.148 11.25 1 97.12 168 ILE A CA 1
ATOM 1394 C C . ILE A 1 168 ? 16.109 11.109 11.594 1 97.12 168 ILE A C 1
ATOM 1396 O O . ILE A 1 168 ? 15.727 11.945 10.773 1 97.12 168 ILE A O 1
ATOM 1400 N N . LEU A 1 169 ? 15.648 11.047 12.844 1 98.06 169 LEU A N 1
ATOM 1401 C CA . LEU A 1 169 ? 14.477 11.781 13.297 1 98.06 169 LEU A CA 1
ATOM 1402 C C . LEU A 1 169 ? 14.867 13.141 13.875 1 98.06 169 LEU A C 1
ATOM 1404 O O . LEU A 1 169 ? 15.648 13.211 14.82 1 98.06 169 LEU A O 1
ATOM 1408 N N . ASN A 1 170 ? 14.383 14.195 13.312 1 98.44 170 ASN A N 1
ATOM 1409 C CA . ASN A 1 170 ? 14.641 15.57 13.727 1 98.44 170 ASN A CA 1
ATOM 1410 C C . ASN A 1 170 ? 13.344 16.344 13.961 1 98.44 170 ASN A C 1
ATOM 1412 O O . ASN A 1 170 ? 12.289 15.945 13.469 1 98.44 170 ASN A O 1
ATOM 1416 N N . PHE A 1 171 ? 13.43 17.469 14.703 1 98.56 171 PHE A N 1
ATOM 1417 C CA . PHE A 1 171 ? 12.25 18.234 15.078 1 98.56 171 PHE A CA 1
ATOM 1418 C C . PHE A 1 171 ? 12.492 19.719 14.883 1 98.56 171 PHE A C 1
ATOM 1420 O O . PHE A 1 171 ? 13.547 20.25 15.234 1 98.56 171 PHE A O 1
ATOM 1427 N N . TYR A 1 172 ? 11.555 20.359 14.297 1 98.44 172 TYR A N 1
ATOM 1428 C CA . TYR A 1 172 ? 11.633 21.781 13.984 1 98.44 172 TYR A CA 1
ATOM 1429 C C . TYR A 1 172 ? 10.336 22.5 14.367 1 98.44 172 TYR A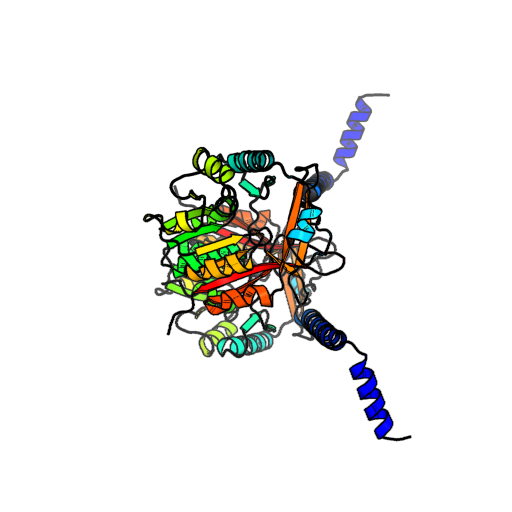 C 1
ATOM 1431 O O . TYR A 1 172 ? 9.266 21.891 14.383 1 98.44 172 TYR A O 1
ATOM 1439 N N . ASP A 1 173 ? 10.398 23.828 14.578 1 97.06 173 ASP A N 1
ATOM 1440 C CA . ASP A 1 173 ? 9.242 24.594 15.031 1 97.06 173 ASP A CA 1
ATOM 1441 C C . ASP A 1 173 ? 8.492 25.219 13.852 1 97.06 173 ASP A C 1
ATOM 1443 O O . ASP A 1 173 ? 7.383 25.719 14.008 1 97.06 173 ASP A O 1
ATOM 1447 N N . SER A 1 174 ? 9.188 25.188 12.695 1 97.25 174 SER A N 1
ATOM 1448 C CA . SER A 1 174 ? 8.539 25.734 11.508 1 97.25 174 SER A CA 1
ATOM 1449 C C . SER A 1 174 ? 9.094 25.094 10.242 1 97.25 174 SER A C 1
ATOM 1451 O O . SER A 1 174 ? 10.164 24.5 10.258 1 97.25 174 SER A O 1
ATOM 1453 N N . ILE A 1 175 ? 8.273 25.188 9.133 1 97.75 175 ILE A N 1
ATOM 1454 C CA . ILE A 1 175 ? 8.719 24.688 7.832 1 97.75 175 ILE A CA 1
ATOM 1455 C C . ILE A 1 175 ? 10 25.422 7.422 1 97.75 175 ILE A C 1
ATOM 1457 O O . ILE A 1 175 ? 10.953 24.797 6.953 1 97.75 175 ILE A O 1
ATOM 1461 N N . GLU A 1 176 ? 10.07 26.75 7.703 1 96.75 176 GLU A N 1
ATOM 1462 C CA . GLU A 1 176 ? 11.211 27.578 7.34 1 96.75 176 GLU A CA 1
ATOM 1463 C C . GLU A 1 176 ? 12.477 27.125 8.055 1 96.75 176 GLU A C 1
ATOM 1465 O O . GLU A 1 176 ? 13.539 27.016 7.438 1 96.75 176 GLU A O 1
ATOM 1470 N N . SER A 1 177 ? 12.336 26.875 9.336 1 96.56 177 SER A N 1
ATOM 1471 C CA . SER A 1 177 ? 13.508 26.453 10.094 1 96.56 177 SER A CA 1
ATOM 1472 C C . SER A 1 177 ? 14.031 25.109 9.602 1 96.56 177 SER A C 1
ATOM 1474 O O . SER A 1 177 ? 15.234 24.844 9.641 1 96.56 177 SER A O 1
ATOM 1476 N N . CYS A 1 178 ? 13.141 24.25 9.125 1 97.62 178 CYS A N 1
ATOM 1477 C CA . CYS A 1 178 ? 13.531 22.953 8.602 1 97.62 178 CYS A CA 1
ATOM 1478 C C . CYS A 1 178 ? 14.234 23.094 7.258 1 97.62 178 CYS A C 1
ATOM 1480 O O . CYS A 1 178 ? 15.328 22.547 7.066 1 97.62 178 CYS A O 1
ATOM 1482 N N . ILE A 1 179 ? 13.68 23.859 6.34 1 96.62 179 ILE A N 1
ATOM 1483 C CA . ILE A 1 179 ? 14.18 23.984 4.977 1 96.62 179 ILE A CA 1
ATOM 1484 C C . ILE A 1 179 ? 15.508 24.75 4.988 1 96.62 179 ILE A C 1
ATOM 1486 O O . ILE A 1 179 ? 16.391 24.484 4.164 1 96.62 179 ILE A O 1
ATOM 1490 N N . ASN A 1 180 ? 15.672 25.641 5.914 1 94.25 180 ASN A N 1
ATOM 1491 C CA . ASN A 1 180 ? 16.859 26.469 5.98 1 94.25 180 ASN A CA 1
ATOM 1492 C C . ASN A 1 180 ? 18.016 25.75 6.68 1 94.25 180 ASN A C 1
ATOM 1494 O O . ASN A 1 180 ? 19.141 26.25 6.719 1 94.25 180 ASN A O 1
ATOM 1498 N N . ASP A 1 181 ? 17.672 24.641 7.246 1 91.06 181 ASP A N 1
ATOM 1499 C CA . ASP A 1 181 ? 18.75 23.828 7.812 1 91.06 181 ASP A CA 1
ATOM 1500 C C . ASP A 1 181 ? 19.641 23.266 6.715 1 91.06 181 ASP A C 1
ATOM 1502 O O . ASP A 1 181 ? 19.219 22.453 5.902 1 91.06 181 ASP A O 1
ATOM 1506 N N . LYS A 1 182 ? 20.875 23.656 6.629 1 83.88 182 LYS A N 1
ATOM 1507 C CA . LYS A 1 182 ? 21.828 23.344 5.574 1 83.88 182 LYS A CA 1
ATOM 1508 C C . LYS A 1 182 ? 22.094 21.844 5.512 1 83.88 182 LYS A C 1
ATOM 1510 O O . LYS A 1 182 ? 22.5 21.328 4.469 1 83.88 182 LYS A O 1
ATOM 1515 N N . ASN A 1 183 ? 21.844 21.172 6.496 1 79.75 183 ASN A N 1
ATOM 1516 C CA . ASN A 1 183 ? 22.125 19.75 6.574 1 79.75 183 ASN A CA 1
ATOM 1517 C C . ASN A 1 183 ? 20.969 18.906 6.008 1 79.75 183 ASN A C 1
ATOM 1519 O O . ASN A 1 183 ? 21.094 17.703 5.855 1 79.75 183 ASN A O 1
ATOM 1523 N N . GLN A 1 184 ? 20.031 19.656 5.699 1 78.75 184 GLN A N 1
ATOM 1524 C CA . GLN A 1 184 ? 18.859 18.906 5.258 1 78.75 184 GLN A CA 1
ATOM 1525 C C . GLN A 1 184 ? 18.422 19.344 3.861 1 78.75 184 GLN A C 1
ATOM 1527 O O . GLN A 1 184 ? 18.172 20.516 3.619 1 78.75 184 GLN A O 1
ATOM 1532 N N . LYS A 1 185 ? 18.422 18.484 2.93 1 91.19 185 LYS A N 1
ATOM 1533 C CA . LYS A 1 185 ? 17.859 18.719 1.605 1 91.19 185 LYS A CA 1
ATOM 1534 C C . LYS A 1 185 ? 16.547 17.953 1.428 1 91.19 185 LYS A C 1
ATOM 1536 O O . LYS A 1 185 ? 16.547 16.828 0.926 1 91.19 185 LYS A O 1
ATOM 1541 N N . ILE A 1 186 ? 15.508 18.672 1.776 1 98.19 186 ILE A N 1
ATOM 1542 C CA . ILE A 1 186 ? 14.188 18.047 1.812 1 98.19 186 ILE A CA 1
ATOM 1543 C C . ILE A 1 186 ? 13.703 17.781 0.389 1 98.19 186 ILE A C 1
ATOM 1545 O O . ILE A 1 186 ? 13.742 18.672 -0.461 1 98.19 186 ILE A O 1
ATOM 1549 N N . ASN A 1 187 ? 13.281 16.578 0.106 1 98.19 187 ASN A N 1
ATOM 1550 C CA . ASN A 1 187 ? 12.75 16.328 -1.226 1 98.19 187 ASN A CA 1
ATOM 1551 C C . ASN A 1 187 ? 11.289 15.867 -1.163 1 98.19 187 ASN A C 1
ATOM 1553 O O . ASN A 1 187 ? 10.594 15.859 -2.18 1 98.19 187 ASN A O 1
ATOM 1557 N N . VAL A 1 188 ? 10.773 15.523 0.062 1 98.81 188 VAL A N 1
ATOM 1558 C CA . VAL A 1 188 ? 9.391 15.062 0.195 1 98.81 188 VAL A CA 1
ATOM 1559 C C . VAL A 1 188 ? 8.688 15.852 1.298 1 98.81 188 VAL A C 1
ATOM 1561 O O . VAL A 1 188 ? 9.195 15.945 2.42 1 98.81 188 VAL A O 1
ATOM 1564 N N . PHE A 1 189 ? 7.598 16.469 1.008 1 98.88 189 PHE A N 1
ATOM 1565 C CA . PHE A 1 189 ? 6.695 17.047 1.997 1 98.88 189 PHE A CA 1
ATOM 1566 C C . PHE A 1 189 ? 5.559 16.078 2.316 1 98.88 189 PHE A C 1
ATOM 1568 O O . PHE A 1 189 ? 4.891 15.578 1.411 1 98.88 189 PHE A O 1
ATOM 1575 N N . LEU A 1 190 ? 5.344 15.781 3.545 1 98.94 190 LEU A N 1
ATOM 1576 C CA . LEU A 1 190 ? 4.293 14.875 4.004 1 98.94 190 LEU A CA 1
ATOM 1577 C C . LEU A 1 190 ? 3.346 15.586 4.965 1 98.94 190 LEU A C 1
ATOM 1579 O O . LEU A 1 190 ? 3.787 16.25 5.902 1 98.94 190 LEU A O 1
ATOM 1583 N N . ALA A 1 191 ? 2.123 15.5 4.719 1 98.69 191 ALA A N 1
ATOM 1584 C CA . ALA A 1 191 ? 1.068 15.906 5.645 1 98.69 191 ALA A CA 1
ATOM 1585 C C . ALA A 1 191 ? 0.036 14.789 5.816 1 98.69 191 ALA A C 1
ATOM 1587 O O . ALA A 1 191 ? -0.792 14.562 4.93 1 98.69 191 ALA A O 1
ATOM 1588 N N . SER A 1 192 ? 0.124 14.117 6.855 1 97.69 192 SER A N 1
ATOM 1589 C CA . SER A 1 192 ? -0.83 13.055 7.164 1 97.69 192 SER A CA 1
ATOM 1590 C C . SER A 1 192 ? -1.774 13.469 8.289 1 97.69 192 SER A C 1
ATOM 1592 O O . SER A 1 192 ? -1.371 13.539 9.453 1 97.69 192 SER A O 1
ATOM 1594 N N . SER A 1 193 ? -3.006 13.742 7.953 1 94.62 193 SER A N 1
ATOM 1595 C CA . SER A 1 193 ? -4.059 14.117 8.891 1 94.62 193 SER A CA 1
ATOM 1596 C C . SER A 1 193 ? -3.744 15.453 9.562 1 94.62 193 SER A C 1
ATOM 1598 O O . SER A 1 193 ? -4.105 15.664 10.727 1 94.62 193 SER A O 1
ATOM 1600 N N . SER A 1 194 ? -3.014 16.359 8.961 1 96.56 194 SER A N 1
ATOM 1601 C CA . SER A 1 194 ? -2.615 17.609 9.578 1 96.56 194 SER A CA 1
ATOM 1602 C C . SER A 1 194 ? -3.395 18.797 9 1 96.56 194 SER A C 1
ATOM 1604 O O . SER A 1 194 ? -3.85 19.672 9.734 1 96.56 194 SER A O 1
ATOM 1606 N N . PHE A 1 195 ? -3.693 18.766 7.715 1 97.75 195 PHE A N 1
ATOM 1607 C CA . PHE A 1 195 ? -4.285 19.906 7.023 1 97.75 195 PHE A CA 1
ATOM 1608 C C . PHE A 1 195 ? -5.656 20.234 7.598 1 97.75 195 PHE A C 1
ATOM 1610 O O . PHE A 1 195 ? -6.008 21.406 7.75 1 97.75 195 PHE A O 1
ATOM 1617 N N . PRO A 1 196 ? -6.492 19.266 7.914 1 96.94 196 PRO A N 1
ATOM 1618 C CA . PRO A 1 196 ? -7.828 19.562 8.43 1 96.94 196 PRO A CA 1
ATOM 1619 C C . PRO A 1 196 ? -7.793 20.438 9.688 1 96.94 196 PRO A C 1
ATOM 1621 O O . PRO A 1 196 ? -8.766 21.141 9.984 1 96.94 196 PRO A O 1
ATOM 1624 N N . TYR A 1 197 ? -6.691 20.484 10.367 1 94.62 197 TYR A N 1
ATOM 1625 C CA . TYR A 1 197 ? -6.656 21.141 11.672 1 94.62 197 TYR A CA 1
ATOM 1626 C C . TYR A 1 197 ? -5.887 22.453 11.602 1 94.62 197 TYR A C 1
ATOM 1628 O O . TYR A 1 197 ? -5.547 23.031 12.633 1 94.62 197 TYR A O 1
ATOM 1636 N N . ILE A 1 198 ? -5.609 22.891 10.453 1 96.81 198 ILE A N 1
ATOM 1637 C CA . ILE A 1 198 ? -4.977 24.188 10.211 1 96.81 198 ILE A CA 1
ATOM 1638 C C . ILE A 1 198 ? -6.047 25.25 9.984 1 96.81 198 ILE A C 1
ATOM 1640 O O . ILE A 1 198 ? -6.965 25.062 9.18 1 96.81 198 ILE A O 1
ATOM 1644 N N . LYS A 1 199 ? -5.934 26.344 10.664 1 96.62 199 LYS A N 1
ATOM 1645 C CA . LYS A 1 199 ? -6.934 27.406 10.57 1 96.62 199 LYS A CA 1
ATOM 1646 C C . LYS A 1 199 ? -7.066 27.906 9.133 1 96.62 199 LYS A C 1
ATOM 1648 O O . LYS A 1 199 ? -8.18 28 8.609 1 96.62 199 LYS A O 1
ATOM 1653 N N . ASP A 1 200 ? -5.887 28.219 8.484 1 97.5 200 ASP A N 1
ATOM 1654 C CA . ASP A 1 200 ? -5.875 28.703 7.105 1 97.5 200 ASP A CA 1
ATOM 1655 C C . ASP A 1 200 ? -5.125 27.734 6.191 1 97.5 200 ASP A C 1
ATOM 1657 O O . ASP A 1 200 ? -4.051 28.062 5.684 1 97.5 200 ASP A O 1
ATOM 1661 N N . PRO A 1 201 ? -5.762 26.594 5.898 1 98 201 PRO A N 1
ATOM 1662 C CA . PRO A 1 201 ? -5.043 25.547 5.172 1 98 201 PRO A CA 1
ATOM 1663 C C . PRO A 1 201 ? -4.691 25.953 3.744 1 98 201 PRO A C 1
ATOM 1665 O O . PRO A 1 201 ? -3.621 25.594 3.244 1 98 201 PRO A O 1
ATOM 1668 N N . PHE A 1 202 ? -5.523 26.703 3.045 1 98 202 PHE A N 1
ATOM 1669 C CA . PHE A 1 202 ? -5.277 27.078 1.654 1 98 202 PHE A CA 1
ATOM 1670 C C . PHE A 1 202 ? -4.113 28.047 1.549 1 98 202 PHE A C 1
ATOM 1672 O O . PHE A 1 202 ? -3.338 28 0.593 1 98 202 PHE A O 1
ATOM 1679 N N . VAL A 1 203 ? -4.016 28.953 2.512 1 97.94 203 VAL A N 1
ATOM 1680 C CA . VAL A 1 203 ? -2.865 29.859 2.57 1 97.94 203 VAL A CA 1
ATOM 1681 C C . VAL A 1 203 ? -1.589 29.047 2.777 1 97.94 203 VAL A C 1
ATOM 1683 O O . VAL A 1 203 ? -0.573 29.297 2.125 1 97.94 203 VAL A O 1
ATOM 1686 N N . LEU A 1 204 ? -1.673 28.109 3.664 1 98.19 204 LEU A N 1
ATOM 1687 C CA . LEU A 1 204 ? -0.519 27.266 3.936 1 98.19 204 LEU A CA 1
ATOM 1688 C C . LEU A 1 204 ? -0.127 26.453 2.695 1 98.19 204 LEU A C 1
ATOM 1690 O O . LEU A 1 204 ? 1.057 26.344 2.371 1 98.19 204 LEU A O 1
ATOM 1694 N N . ILE A 1 205 ? -1.099 25.875 1.986 1 98.31 205 ILE A N 1
ATOM 1695 C CA . ILE A 1 205 ? -0.839 25.078 0.789 1 98.31 205 ILE A CA 1
ATOM 1696 C C . ILE A 1 205 ? -0.142 25.938 -0.26 1 98.31 205 ILE A C 1
ATOM 1698 O O . ILE A 1 205 ? 0.83 25.5 -0.883 1 98.31 205 ILE A O 1
ATOM 1702 N N . LYS A 1 206 ? -0.609 27.172 -0.438 1 97.94 206 LYS A N 1
ATOM 1703 C CA . LYS A 1 206 ? 0.014 28.094 -1.389 1 97.94 206 LYS A CA 1
ATOM 1704 C C . LYS A 1 206 ? 1.472 28.344 -1.023 1 97.94 206 LYS A C 1
ATOM 1706 O O . LYS A 1 206 ? 2.324 28.484 -1.905 1 97.94 206 LYS A O 1
ATOM 1711 N N . LYS A 1 207 ? 1.698 28.438 0.234 1 97.56 207 LYS A N 1
ATOM 1712 C CA . LYS A 1 207 ? 3.068 28.609 0.704 1 97.56 207 LYS A CA 1
ATOM 1713 C C . LYS A 1 207 ? 3.91 27.375 0.439 1 97.56 207 LYS A C 1
ATOM 1715 O O . LYS A 1 207 ? 5.039 27.469 -0.044 1 97.56 207 LYS A O 1
ATOM 1720 N N . ILE A 1 208 ? 3.428 26.188 0.729 1 97.94 208 ILE A N 1
ATOM 1721 C CA . ILE A 1 208 ? 4.121 24.906 0.614 1 97.94 208 ILE A CA 1
ATOM 1722 C C . ILE A 1 208 ? 4.551 24.688 -0.834 1 97.94 208 ILE A C 1
ATOM 1724 O O . ILE A 1 208 ? 5.676 24.25 -1.096 1 97.94 208 ILE A O 1
ATOM 1728 N N . ILE A 1 209 ? 3.646 24.953 -1.78 1 97.5 209 ILE A N 1
ATOM 1729 C CA . ILE A 1 209 ? 3.939 24.641 -3.174 1 97.5 209 ILE A CA 1
ATOM 1730 C C . ILE A 1 209 ? 5.094 25.516 -3.668 1 97.5 209 ILE A C 1
ATOM 1732 O O . ILE A 1 209 ? 5.816 25.125 -4.59 1 97.5 209 ILE A O 1
ATOM 1736 N N . GLN A 1 210 ? 5.371 26.688 -2.975 1 96.81 210 GLN A N 1
ATOM 1737 C CA . GLN A 1 210 ? 6.445 27.594 -3.375 1 96.81 210 GLN A CA 1
ATOM 1738 C C . GLN A 1 210 ? 7.812 27.031 -3.01 1 96.81 210 GLN A C 1
ATOM 1740 O O . GLN A 1 210 ? 8.828 27.438 -3.562 1 96.81 210 GLN A O 1
ATOM 1745 N N . TYR A 1 211 ? 7.871 26.078 -2.098 1 96.94 211 TYR A N 1
ATOM 1746 C CA . TYR A 1 211 ? 9.141 25.484 -1.715 1 96.94 211 TYR A CA 1
ATOM 1747 C C . TYR A 1 211 ? 9.609 24.484 -2.768 1 96.94 211 TYR A C 1
ATOM 1749 O O . TYR A 1 211 ? 10.773 24.078 -2.773 1 96.94 211 TYR A O 1
ATOM 1757 N N . LYS A 1 212 ? 8.719 23.984 -3.68 1 96.81 212 LYS A N 1
ATOM 1758 C CA . LYS A 1 212 ? 9.031 23.156 -4.84 1 96.81 212 LYS A CA 1
ATOM 1759 C C . LYS A 1 212 ? 9.695 21.859 -4.414 1 96.81 212 LYS A C 1
ATOM 1761 O O . LYS A 1 212 ? 10.719 21.453 -4.98 1 96.81 212 LYS A O 1
ATOM 1766 N N . PHE A 1 213 ? 9.148 21.234 -3.367 1 98.12 213 PHE A N 1
ATOM 1767 C CA . PHE A 1 213 ? 9.57 19.875 -3.053 1 98.12 213 PHE A CA 1
ATOM 1768 C C . PHE A 1 213 ? 9.367 18.953 -4.25 1 98.12 213 PHE A C 1
ATOM 1770 O O . PHE A 1 213 ? 8.367 19.062 -4.957 1 98.12 213 PHE A O 1
ATOM 1777 N N . ALA A 1 214 ? 10.266 18.031 -4.445 1 98.31 214 ALA A N 1
ATOM 1778 C CA . ALA A 1 214 ? 10.133 17.141 -5.586 1 98.31 214 ALA A CA 1
ATOM 1779 C C . ALA A 1 214 ? 8.836 16.344 -5.504 1 98.31 214 ALA A C 1
ATOM 1781 O O . ALA A 1 214 ? 8.188 16.094 -6.523 1 98.31 214 ALA A O 1
ATOM 1782 N N . TYR A 1 215 ? 8.414 15.961 -4.281 1 98.75 215 TYR A N 1
ATOM 1783 C CA . TYR A 1 215 ? 7.191 15.195 -4.066 1 98.75 215 TYR A CA 1
ATOM 1784 C C . TYR A 1 215 ? 6.41 15.742 -2.877 1 98.75 215 TYR A C 1
ATOM 1786 O O . TYR A 1 215 ? 7 16.188 -1.888 1 98.75 215 TYR A O 1
ATOM 1794 N N . ILE A 1 216 ? 5.129 15.695 -2.965 1 98.88 216 ILE A N 1
ATOM 1795 C CA . ILE A 1 216 ? 4.215 16 -1.872 1 98.88 216 ILE A CA 1
ATOM 1796 C C . ILE A 1 216 ? 3.254 14.836 -1.657 1 98.88 216 ILE A C 1
ATOM 1798 O O . ILE A 1 216 ? 2.625 14.359 -2.605 1 98.88 216 ILE A O 1
ATOM 1802 N N . ILE A 1 217 ? 3.189 14.352 -0.468 1 98.88 217 ILE A N 1
ATOM 1803 C CA . ILE A 1 217 ? 2.273 13.273 -0.112 1 98.88 217 ILE A CA 1
ATOM 1804 C C . ILE A 1 217 ? 1.286 13.766 0.945 1 98.88 217 ILE A C 1
ATOM 1806 O O . ILE A 1 217 ? 1.69 14.219 2.018 1 98.88 217 ILE A O 1
ATOM 1810 N N . ILE A 1 218 ? 0.069 13.734 0.604 1 98.69 218 ILE A N 1
ATOM 1811 C CA . ILE A 1 218 ? -1.037 14.023 1.511 1 98.69 218 ILE A CA 1
ATOM 1812 C C . ILE A 1 218 ? -1.724 12.719 1.915 1 98.69 218 ILE A C 1
ATOM 1814 O O . ILE A 1 218 ? -2.012 11.875 1.065 1 98.69 218 ILE A O 1
ATOM 1818 N N . ASP A 1 219 ? -1.905 12.539 3.162 1 97.69 219 ASP A N 1
ATOM 1819 C CA . ASP A 1 219 ? -2.5 11.312 3.684 1 97.69 219 ASP A CA 1
ATOM 1820 C C . ASP A 1 219 ? -3.555 11.625 4.746 1 97.69 219 ASP A C 1
ATOM 1822 O O . ASP A 1 219 ? -3.521 12.68 5.371 1 97.69 219 ASP A O 1
ATOM 1826 N N . ARG A 1 220 ? -4.594 10.773 4.859 1 96.38 220 ARG A N 1
ATOM 1827 C CA . ARG A 1 220 ? -5.605 10.844 5.91 1 96.38 220 ARG A CA 1
ATOM 1828 C C . ARG A 1 220 ? -6.215 12.234 6 1 96.38 220 ARG A C 1
ATOM 1830 O O . ARG A 1 220 ? -6.25 12.836 7.074 1 96.38 220 ARG A O 1
ATOM 1837 N N . THR A 1 221 ? -6.684 12.75 4.883 1 97.94 221 THR A N 1
ATOM 1838 C CA . THR A 1 221 ? -7.297 14.07 4.805 1 97.94 221 THR A CA 1
ATOM 1839 C C . THR A 1 221 ? -8.789 13.961 4.52 1 97.94 221 THR A C 1
ATOM 1841 O O . THR A 1 221 ? -9.219 13.086 3.764 1 97.94 221 THR A O 1
ATOM 1844 N N . TYR A 1 222 ? -9.609 14.844 5.082 1 97.31 222 TYR A N 1
ATOM 1845 C CA . TYR A 1 222 ? -11.062 14.734 5.062 1 97.31 222 TYR A CA 1
ATOM 1846 C C . TYR A 1 222 ? -11.656 15.516 3.898 1 97.31 222 TYR A C 1
ATOM 1848 O O . TYR A 1 222 ? -11.32 16.688 3.689 1 97.31 222 TYR A O 1
ATOM 1856 N N . PHE A 1 223 ? -12.562 14.859 3.207 1 97.62 223 PHE A N 1
ATOM 1857 C CA . PHE A 1 223 ? -13.25 15.492 2.088 1 97.62 223 PHE A CA 1
ATOM 1858 C C . PHE A 1 223 ? -14.758 15.281 2.191 1 97.62 223 PHE A C 1
ATOM 1860 O O . PHE A 1 223 ? -15.211 14.312 2.807 1 97.62 223 PHE A O 1
ATOM 1867 N N . ILE A 1 224 ? -15.469 16.172 1.605 1 96.12 224 ILE A N 1
ATOM 1868 C CA . ILE A 1 224 ? -16.922 16.109 1.627 1 96.12 224 ILE A CA 1
ATOM 1869 C C . ILE A 1 224 ? -17.469 16.547 0.269 1 96.12 224 ILE A C 1
ATOM 1871 O O . ILE A 1 224 ? -16.875 17.375 -0.419 1 96.12 224 ILE A O 1
ATOM 1875 N N . ASP A 1 225 ? -18.594 15.945 -0.068 1 92.5 225 ASP A N 1
ATOM 1876 C CA . ASP A 1 225 ? -19.203 16.25 -1.358 1 92.5 225 ASP A CA 1
ATOM 1877 C C . ASP A 1 225 ? -20.109 17.484 -1.264 1 92.5 225 ASP A C 1
ATOM 1879 O O . ASP A 1 225 ? -21.328 17.375 -1.414 1 92.5 225 ASP A O 1
ATOM 1883 N N . LEU A 1 226 ? -19.547 18.594 -1.027 1 94.44 226 LEU A N 1
ATOM 1884 C CA . LEU A 1 226 ? -20.172 19.906 -1.022 1 94.44 226 LEU A CA 1
ATOM 1885 C C . LEU A 1 226 ? -19.438 20.875 -1.947 1 94.44 226 LEU A C 1
ATOM 1887 O O . LEU A 1 226 ? -18.266 20.656 -2.258 1 94.44 226 LEU A O 1
ATOM 1891 N N . PRO A 1 227 ? -20.094 21.797 -2.459 1 94 227 PRO A N 1
ATOM 1892 C CA . PRO A 1 227 ? -19.469 22.703 -3.436 1 94 227 PRO A CA 1
ATOM 1893 C C . PRO A 1 227 ? -18.312 23.5 -2.854 1 94 227 PRO A C 1
ATOM 1895 O O . PRO A 1 227 ? -17.469 24.016 -3.6 1 94 227 PRO A O 1
ATOM 1898 N N . LYS A 1 228 ? -18.391 23.625 -1.466 1 96.12 228 LYS A N 1
ATOM 1899 C CA . LYS A 1 228 ? -17.312 24.328 -0.79 1 96.12 228 LYS A CA 1
ATOM 1900 C C . LYS A 1 228 ? -16.812 23.562 0.426 1 96.12 228 LYS A C 1
ATOM 1902 O O . LYS A 1 228 ? -17.547 22.75 0.997 1 96.12 228 LYS A O 1
ATOM 1907 N N . SER A 1 229 ? -15.586 23.797 0.73 1 98 229 SER A N 1
ATOM 1908 C CA . SER A 1 229 ? -15.055 23.25 1.968 1 98 229 SER A CA 1
ATOM 1909 C C . SER A 1 229 ? -15.789 23.797 3.186 1 98 229 SER A C 1
ATOM 1911 O O . SER A 1 229 ? -16.234 24.938 3.186 1 98 229 SER A O 1
ATOM 1913 N N . ILE A 1 230 ? -15.93 22.984 4.195 1 97.88 230 ILE A N 1
ATOM 1914 C CA . ILE A 1 230 ? -16.641 23.359 5.41 1 97.88 230 ILE A CA 1
ATOM 1915 C C . ILE A 1 230 ? -15.812 22.984 6.637 1 97.88 230 ILE A C 1
ATOM 1917 O O . ILE A 1 230 ? -14.781 22.312 6.512 1 97.88 230 ILE A O 1
ATOM 1921 N N . VAL A 1 231 ? -16.188 23.516 7.73 1 97.44 231 VAL A N 1
ATOM 1922 C CA . VAL A 1 231 ? -15.562 23.172 9 1 97.44 231 VAL A CA 1
ATOM 1923 C C . VAL A 1 231 ? -16.562 22.438 9.898 1 97.44 231 VAL A C 1
ATOM 1925 O O . VAL A 1 231 ? -17.75 22.766 9.898 1 97.44 231 VAL A O 1
ATOM 1928 N N . SER A 1 232 ? -16.109 21.406 10.508 1 96.25 232 SER A N 1
ATOM 1929 C CA . SER A 1 232 ? -16.875 20.703 11.523 1 96.25 232 SER A CA 1
ATOM 1930 C C . SER A 1 232 ? -16.141 20.672 12.852 1 96.25 232 SER A C 1
ATOM 1932 O O . SER A 1 232 ? -15.07 21.266 12.992 1 96.25 232 SER A O 1
ATOM 1934 N N . ILE A 1 233 ? -16.797 20.094 13.859 1 93.12 233 ILE A N 1
ATOM 1935 C CA . ILE A 1 233 ? -16.203 20 15.188 1 93.12 233 ILE A CA 1
ATOM 1936 C C . ILE A 1 233 ? -15.945 18.531 15.531 1 93.12 233 ILE A C 1
ATOM 1938 O O . ILE A 1 233 ? -16.859 17.719 15.508 1 93.12 233 ILE A O 1
ATOM 1942 N N . GLN A 1 234 ? -14.695 18.25 15.711 1 90.69 234 GLN A N 1
ATOM 1943 C CA . GLN A 1 234 ? -14.352 16.922 16.203 1 90.69 234 GLN A CA 1
ATOM 1944 C C . GLN A 1 234 ? -14.375 16.891 17.734 1 90.69 234 GLN A C 1
ATOM 1946 O O . GLN A 1 234 ? -13.727 17.703 18.391 1 90.69 234 GLN A O 1
ATOM 1951 N N . SER A 1 235 ? -15.078 15.938 18.266 1 85.19 235 SER A N 1
ATOM 1952 C CA . SER A 1 235 ? -15.133 15.758 19.703 1 85.19 235 SER A CA 1
ATOM 1953 C C . SER A 1 235 ? -14.414 14.477 20.125 1 85.19 235 SER A C 1
ATOM 1955 O O . SER A 1 235 ? -14.625 13.414 19.531 1 85.19 235 SER A O 1
ATOM 1957 N N . VAL A 1 236 ? -13.531 14.586 21.016 1 76.62 236 VAL A N 1
ATOM 1958 C CA . VAL A 1 236 ? -12.82 13.438 21.562 1 76.62 236 VAL A CA 1
ATOM 1959 C C . VAL A 1 236 ? -13.445 13.016 22.891 1 76.62 236 VAL A C 1
ATOM 1961 O O . VAL A 1 236 ? -13.633 13.836 23.781 1 76.62 236 VAL A O 1
ATOM 1964 N N . PRO A 1 237 ? -13.719 11.773 22.922 1 71.94 237 PRO A N 1
ATOM 1965 C CA . PRO A 1 237 ? -14.367 11.328 24.156 1 71.94 237 PRO A CA 1
ATOM 1966 C C . PRO A 1 237 ? -13.492 11.516 25.391 1 71.94 237 PRO A C 1
ATOM 1968 O O . PRO A 1 237 ? -12.266 11.445 25.297 1 71.94 237 PRO A O 1
ATOM 1971 N N . SER A 1 238 ? -14.133 11.672 26.484 1 67.12 238 SER A N 1
ATOM 1972 C CA . SER A 1 238 ? -13.477 11.953 27.75 1 67.12 238 SER A CA 1
ATOM 1973 C C . SER A 1 238 ? -12.586 10.789 28.172 1 67.12 238 SER A C 1
ATOM 1975 O O . SER A 1 238 ? -11.609 10.984 28.906 1 67.12 238 SER A O 1
ATOM 1977 N N . GLU A 1 239 ? -12.922 9.625 27.672 1 66.75 239 GLU A N 1
ATOM 1978 C CA . GLU A 1 239 ? -12.148 8.445 28.016 1 66.75 239 GLU A CA 1
ATOM 1979 C C . GLU A 1 239 ? -10.727 8.531 27.469 1 66.75 239 GLU A C 1
ATOM 1981 O O . GLU A 1 239 ? -9.805 7.922 28 1 66.75 239 GLU A O 1
ATOM 1986 N N . ILE A 1 240 ? -10.586 9.312 26.469 1 65.88 240 ILE A N 1
ATOM 1987 C CA . ILE A 1 240 ? -9.258 9.562 25.922 1 65.88 240 ILE A CA 1
ATOM 1988 C C . ILE A 1 240 ? -8.695 10.867 26.5 1 65.88 240 ILE A C 1
ATOM 1990 O O . ILE A 1 240 ? -7.801 10.844 27.344 1 65.88 240 ILE A O 1
ATOM 1994 N N . TYR A 1 241 ? -9.211 11.93 26.203 1 66.56 241 TYR A N 1
ATOM 1995 C CA . TYR A 1 241 ? -9.062 13.258 26.797 1 66.56 241 TYR A CA 1
ATOM 1996 C C . TYR A 1 241 ? -10.156 14.195 26.312 1 66.56 241 TYR A C 1
ATOM 1998 O O . TYR A 1 241 ? -10.539 14.156 25.141 1 66.56 241 TYR A O 1
ATOM 2006 N N . GLU A 1 242 ? -10.758 14.781 27.188 1 70.25 242 GLU A N 1
ATOM 2007 C CA . GLU A 1 242 ? -11.852 15.672 26.812 1 70.25 242 GLU A CA 1
ATOM 2008 C C . GLU A 1 242 ? -11.344 16.859 25.984 1 70.25 242 GLU A C 1
ATOM 2010 O O . GLU A 1 242 ? -10.531 17.656 26.469 1 70.25 242 GLU A O 1
ATOM 2015 N N . ALA A 1 243 ? -11.711 16.875 24.656 1 77.44 243 ALA A N 1
ATOM 2016 C CA . ALA A 1 243 ? -11.312 17.969 23.781 1 77.44 243 ALA A CA 1
ATOM 2017 C C . ALA A 1 243 ? -12.227 18.062 22.562 1 77.44 243 ALA A C 1
ATOM 2019 O O . ALA A 1 243 ? -12.906 17.094 22.203 1 77.44 243 ALA A O 1
ATOM 2020 N N . SER A 1 244 ? -12.383 19.281 22.109 1 86.12 244 SER A N 1
ATOM 2021 C CA . SER A 1 244 ? -13.031 19.516 20.812 1 86.12 244 SER A CA 1
ATOM 2022 C C . SER A 1 244 ? -12.242 20.5 19.969 1 86.12 244 SER A C 1
ATOM 2024 O O . SER A 1 244 ? -11.703 21.484 20.484 1 86.12 244 SER A O 1
ATOM 2026 N N . TYR A 1 245 ? -12.141 20.203 18.672 1 88.62 245 TYR A N 1
ATOM 2027 C CA . TYR A 1 245 ? -11.375 21.016 17.734 1 88.62 245 TYR A CA 1
ATOM 2028 C C . TYR A 1 245 ? -12.117 21.172 16.406 1 88.62 245 TYR A C 1
ATOM 2030 O O . TYR A 1 245 ? -12.805 20.25 15.961 1 88.62 245 TYR A O 1
ATOM 2038 N N . PRO A 1 246 ? -11.953 22.438 15.914 1 94.25 246 PRO A N 1
ATOM 2039 C CA . PRO A 1 246 ? -12.43 22.531 14.531 1 94.25 246 PRO A CA 1
ATOM 2040 C C . PRO A 1 246 ? -11.602 21.672 13.57 1 94.25 246 PRO A C 1
ATOM 2042 O O . PRO A 1 246 ? -10.414 21.453 13.789 1 94.25 246 PRO A O 1
ATOM 2045 N N . ALA A 1 247 ? -12.219 21.203 12.578 1 95.62 247 ALA A N 1
ATOM 2046 C CA . ALA A 1 247 ? -11.547 20.422 11.531 1 95.62 247 ALA A CA 1
ATOM 2047 C C . ALA A 1 247 ? -12.188 20.688 10.172 1 95.62 247 ALA A C 1
ATOM 2049 O O . ALA A 1 247 ? -13.414 20.688 10.039 1 95.62 247 ALA A O 1
ATOM 2050 N N . TRP A 1 248 ? -11.391 20.922 9.227 1 97.81 248 TRP A N 1
ATOM 2051 C CA . TRP A 1 248 ? -11.867 21.156 7.863 1 97.81 248 TRP A CA 1
ATOM 2052 C C . TRP A 1 248 ? -12.289 19.859 7.199 1 97.81 248 TRP A C 1
ATOM 2054 O O . TRP A 1 248 ? -11.641 18.812 7.379 1 97.81 248 TRP A O 1
ATOM 2064 N N . PHE A 1 249 ? -13.32 19.859 6.461 1 97.81 249 PHE A N 1
ATOM 2065 C CA . PHE A 1 249 ? -13.695 18.953 5.379 1 97.81 249 PHE A CA 1
ATOM 2066 C C . PHE A 1 249 ? -13.633 19.672 4.035 1 97.81 249 PHE A C 1
ATOM 2068 O O . PHE A 1 249 ? -14.445 20.562 3.76 1 97.81 249 PHE A O 1
ATOM 2075 N N . PHE A 1 250 ? -12.75 19.234 3.217 1 98.56 250 PHE A N 1
ATOM 2076 C CA . PHE A 1 250 ? -12.438 20.016 2.021 1 98.56 250 PHE A CA 1
ATOM 2077 C C . PHE A 1 250 ? -13.312 19.578 0.852 1 98.56 250 PHE A C 1
ATOM 2079 O O . PHE A 1 250 ? -13.719 18.422 0.768 1 98.56 250 PHE A O 1
ATOM 2086 N N . ASN A 1 251 ? -13.609 20.547 0.014 1 97.75 251 ASN A N 1
ATOM 2087 C CA . ASN A 1 251 ? -13.992 20.203 -1.352 1 97.75 251 ASN A CA 1
ATOM 2088 C C . ASN A 1 251 ? -12.805 19.672 -2.15 1 97.75 251 ASN A C 1
ATOM 2090 O O . ASN A 1 251 ? -11.75 20.312 -2.205 1 97.75 251 ASN A O 1
ATOM 2094 N N . PHE A 1 252 ? -13.031 18.594 -2.732 1 97.38 252 PHE A N 1
ATOM 2095 C CA . PHE A 1 252 ? -11.922 17.891 -3.355 1 97.38 252 PHE A CA 1
ATOM 2096 C C . PHE A 1 252 ? -11.273 18.75 -4.434 1 97.38 252 PHE A C 1
ATOM 2098 O O . PHE A 1 252 ? -10.047 18.906 -4.461 1 97.38 252 PHE A O 1
ATOM 2105 N N . GLU A 1 253 ? -12.016 19.312 -5.34 1 96.88 253 GLU A N 1
ATOM 2106 C CA . GLU A 1 253 ? -11.492 20.094 -6.457 1 96.88 253 GLU A CA 1
ATOM 2107 C C . GLU A 1 253 ? -10.789 21.359 -5.965 1 96.88 253 GLU A C 1
ATOM 2109 O O . GLU A 1 253 ? -9.734 21.719 -6.48 1 96.88 253 GLU A O 1
ATOM 2114 N N . GLU A 1 254 ? -11.398 22.016 -4.973 1 96.56 254 GLU A N 1
ATOM 2115 C CA . GLU A 1 254 ? -10.773 23.188 -4.367 1 96.56 254 GLU A CA 1
ATOM 2116 C C . GLU A 1 254 ? -9.391 22.844 -3.809 1 96.56 254 GLU A C 1
ATOM 2118 O O . GLU A 1 254 ? -8.453 23.625 -3.959 1 96.56 254 GLU A O 1
ATOM 2123 N N . PHE A 1 255 ? -9.336 21.75 -3.242 1 97.88 255 PHE A N 1
ATOM 2124 C CA . PHE A 1 255 ? -8.125 21.328 -2.543 1 97.88 255 PHE A CA 1
ATOM 2125 C C . PHE A 1 255 ? -7.035 20.953 -3.535 1 97.88 255 PHE A C 1
ATOM 2127 O O . PHE A 1 255 ? -5.922 21.484 -3.479 1 97.88 255 PHE A O 1
ATOM 2134 N N . ILE A 1 256 ? -7.32 20.109 -4.508 1 97.56 256 ILE A N 1
ATOM 2135 C CA . ILE A 1 256 ? -6.312 19.531 -5.387 1 97.56 256 ILE A CA 1
ATOM 2136 C C . ILE A 1 256 ? -5.855 20.562 -6.41 1 97.56 256 ILE A C 1
ATOM 2138 O O . ILE A 1 256 ? -4.707 20.547 -6.859 1 97.56 256 ILE A O 1
ATOM 2142 N N . SER A 1 257 ? -6.73 21.484 -6.809 1 97.12 257 SER A N 1
ATOM 2143 C CA . SER A 1 257 ? -6.418 22.453 -7.844 1 97.12 257 SER A CA 1
ATOM 2144 C C . SER A 1 257 ? -5.238 23.344 -7.441 1 97.12 257 SER A C 1
ATOM 2146 O O . SER A 1 257 ? -4.473 23.781 -8.297 1 97.12 257 SER A O 1
ATOM 2148 N N . LEU A 1 258 ? -5.082 23.594 -6.191 1 97.38 258 LEU A N 1
ATOM 2149 C CA . LEU A 1 258 ? -3.971 24.406 -5.715 1 97.38 258 LEU A CA 1
ATOM 2150 C C . LEU A 1 258 ? -2.637 23.719 -5.98 1 97.38 258 LEU A C 1
ATOM 2152 O O . LEU A 1 258 ? -1.687 24.359 -6.445 1 97.38 258 LEU A O 1
ATOM 2156 N N . PHE A 1 259 ? -2.562 22.422 -5.719 1 98.25 259 PHE A N 1
ATOM 2157 C CA . PHE A 1 259 ? -1.333 21.672 -5.945 1 98.25 259 PHE A CA 1
ATOM 2158 C C . PHE A 1 259 ? -1.053 21.531 -7.438 1 98.25 259 PHE A C 1
ATOM 2160 O O . PHE A 1 259 ? 0.103 21.578 -7.863 1 98.25 259 PHE A O 1
ATOM 2167 N N . GLN A 1 260 ? -2.115 21.375 -8.195 1 97.19 260 GLN A N 1
ATOM 2168 C CA . GLN A 1 260 ? -1.991 21.047 -9.609 1 97.19 260 GLN A CA 1
ATOM 2169 C C . GLN A 1 260 ? -1.43 22.219 -10.398 1 97.19 260 GLN A C 1
ATOM 2171 O O . GLN A 1 260 ? -1.051 22.062 -11.562 1 97.19 260 GLN A O 1
ATOM 2176 N N . THR A 1 261 ? -1.31 23.391 -9.773 1 96.56 261 THR A N 1
ATOM 2177 C CA . THR A 1 261 ? -0.661 24.516 -10.43 1 96.56 261 THR A CA 1
ATOM 2178 C C . THR A 1 261 ? 0.818 24.234 -10.664 1 96.56 261 THR A C 1
ATOM 2180 O O . THR A 1 261 ? 1.394 24.703 -11.656 1 96.56 261 THR A O 1
ATOM 2183 N N . MET A 1 262 ? 1.431 23.422 -9.781 1 97.62 262 MET A N 1
ATOM 2184 C CA . MET A 1 262 ? 2.873 23.203 -9.859 1 97.62 262 MET A CA 1
ATOM 2185 C C . MET A 1 262 ? 3.199 21.719 -9.828 1 97.62 262 MET A C 1
ATOM 2187 O O . MET A 1 262 ? 4.332 21.328 -10.109 1 97.62 262 MET A O 1
ATOM 2191 N N . TYR A 1 263 ? 2.188 20.906 -9.594 1 98.5 263 TYR A N 1
ATOM 2192 C CA . TYR A 1 263 ? 2.447 19.484 -9.414 1 98.5 263 TYR A CA 1
ATOM 2193 C C . TYR A 1 263 ? 1.533 18.641 -10.297 1 98.5 263 TYR A C 1
ATOM 2195 O O . TYR A 1 263 ? 0.395 19.031 -10.57 1 98.5 263 TYR A O 1
ATOM 2203 N N . HIS A 1 264 ? 2.057 17.516 -10.727 1 97.44 264 HIS A N 1
ATOM 2204 C CA . HIS A 1 264 ? 1.265 16.453 -11.312 1 97.44 264 HIS A CA 1
ATOM 2205 C C . HIS A 1 264 ? 0.73 15.5 -10.242 1 97.44 264 HIS A C 1
ATOM 2207 O O . HIS A 1 264 ? 1.465 15.109 -9.336 1 97.44 264 HIS A O 1
ATOM 2213 N N . LEU A 1 265 ? -0.566 15.266 -10.328 1 97.62 265 LEU A N 1
ATOM 2214 C CA . LEU A 1 265 ? -1.134 14.234 -9.461 1 97.62 265 LEU A CA 1
ATOM 2215 C C . LEU A 1 265 ? -0.74 12.844 -9.938 1 97.62 265 LEU A C 1
ATOM 2217 O O . LEU A 1 265 ? -1.202 12.391 -10.992 1 97.62 265 LEU A O 1
ATOM 2221 N N . VAL A 1 266 ? 0.112 12.164 -9.188 1 97.44 266 VAL A N 1
ATOM 2222 C CA . VAL A 1 266 ? 0.484 10.797 -9.523 1 97.44 266 VAL A CA 1
ATOM 2223 C C . VAL A 1 266 ? -0.714 9.867 -9.32 1 97.44 266 VAL A C 1
ATOM 2225 O O . VAL A 1 266 ? -1.062 9.086 -10.203 1 97.44 266 VAL A O 1
ATOM 2228 N N . THR A 1 267 ? -1.321 10.016 -8.133 1 97.19 267 THR A N 1
ATOM 2229 C CA . THR A 1 267 ? -2.545 9.266 -7.855 1 97.19 267 THR A CA 1
ATOM 2230 C C . THR A 1 267 ? -3.205 9.766 -6.574 1 97.19 267 THR A C 1
ATOM 2232 O O . THR A 1 267 ? -2.557 10.414 -5.75 1 97.19 267 THR A O 1
ATOM 2235 N N . ASP A 1 268 ? -4.469 9.594 -6.461 1 97.31 268 ASP A N 1
ATOM 2236 C CA . ASP A 1 268 ? -5.195 9.703 -5.199 1 97.31 268 ASP A CA 1
ATOM 2237 C C . ASP A 1 268 ? -5.613 8.328 -4.688 1 97.31 268 ASP A C 1
ATOM 2239 O O . ASP A 1 268 ? -5.582 7.344 -5.43 1 97.31 268 ASP A O 1
ATOM 2243 N N . PHE A 1 269 ? -5.891 8.25 -3.398 1 96.5 269 PHE A N 1
ATOM 2244 C CA . PHE A 1 269 ? -6.262 6.965 -2.809 1 96.5 269 PHE A CA 1
ATOM 2245 C C . PHE A 1 269 ? -7.164 7.168 -1.598 1 96.5 269 PHE A C 1
ATOM 2247 O O . PHE A 1 269 ? -7.16 8.234 -0.985 1 96.5 269 PHE A O 1
ATOM 2254 N N . GLU A 1 270 ? -7.918 6.125 -1.265 1 93.81 270 GLU A N 1
ATOM 2255 C CA . GLU A 1 270 ? -8.703 6.117 -0.036 1 93.81 270 GLU A CA 1
ATOM 2256 C C . GLU A 1 270 ? -7.848 5.734 1.167 1 93.81 270 GLU A C 1
ATOM 2258 O O . GLU A 1 270 ? -7.004 4.84 1.074 1 93.81 270 GLU A O 1
ATOM 2263 N N . SER A 1 271 ? -8.109 6.395 2.221 1 92.56 271 SER A N 1
ATOM 2264 C CA . SER A 1 271 ? -7.375 6.062 3.439 1 92.56 271 SER A CA 1
ATOM 2265 C C . SER A 1 271 ? -7.832 4.727 4.012 1 92.56 271 SER A C 1
ATOM 2267 O O . SER A 1 271 ? -8.992 4.344 3.865 1 92.56 271 SER A O 1
ATOM 2269 N N . TYR A 1 272 ? -6.945 4.078 4.723 1 84.69 272 TYR A N 1
ATOM 2270 C CA . TYR A 1 272 ? -7.234 2.768 5.293 1 84.69 272 TYR A CA 1
ATOM 2271 C C . TYR A 1 272 ? -8.117 2.895 6.527 1 84.69 272 TYR A C 1
ATOM 2273 O O . TYR A 1 272 ? -8.797 1.938 6.914 1 84.69 272 TYR A O 1
ATOM 2281 N N . LEU A 1 273 ? -8.141 3.922 7.254 1 80.81 273 LEU A N 1
ATOM 2282 C CA . LEU A 1 273 ? -8.875 4.09 8.5 1 80.81 273 LEU A CA 1
ATOM 2283 C C . LEU A 1 273 ? -10.305 4.543 8.234 1 80.81 273 LEU A C 1
ATOM 2285 O O . LEU A 1 273 ? -11.242 4.086 8.891 1 80.81 273 LEU A O 1
ATOM 2289 N N . GLN A 1 274 ? -10.555 5.355 7.25 1 74.38 274 GLN A N 1
ATOM 2290 C CA . GLN A 1 274 ? -11.859 5.965 6.988 1 74.38 274 GLN A CA 1
ATOM 2291 C C . GLN A 1 274 ? -12.523 6.414 8.281 1 74.38 274 GLN A C 1
ATOM 2293 O O . GLN A 1 274 ? -13.648 6.004 8.578 1 74.38 274 GLN A O 1
ATOM 2298 N N . ALA A 1 275 ? -11.977 7.367 8.938 1 72.25 275 ALA A N 1
ATOM 2299 C CA . ALA A 1 275 ? -12.297 7.785 10.305 1 72.25 275 ALA A CA 1
ATOM 2300 C C . ALA A 1 275 ? -13.516 8.711 10.328 1 72.25 275 ALA A C 1
ATOM 2302 O O . ALA A 1 275 ? -14.109 8.93 11.383 1 72.25 275 ALA A O 1
ATOM 2303 N N . THR A 1 276 ? -14 9.258 9.227 1 80.44 276 THR A N 1
ATOM 2304 C CA . THR A 1 276 ? -14.977 10.352 9.273 1 80.44 276 THR A CA 1
ATOM 2305 C C . THR A 1 276 ? -16.391 9.82 9.055 1 80.44 276 THR A C 1
ATOM 2307 O O . THR A 1 276 ? -17.359 10.461 9.461 1 80.44 276 THR A O 1
ATOM 2310 N N . GLY A 1 277 ? -16.484 8.75 8.438 1 80.62 277 GLY A N 1
ATOM 2311 C CA . GLY A 1 277 ? -17.812 8.211 8.203 1 80.62 277 GLY A CA 1
ATOM 2312 C C . GLY A 1 277 ? -18.75 9.195 7.547 1 80.62 277 GLY A C 1
ATOM 2313 O O . GLY A 1 277 ? -18.453 9.727 6.477 1 80.62 277 GLY A O 1
ATOM 2314 N N . ARG A 1 278 ? -20.016 9.477 8.258 1 85.38 278 ARG A N 1
ATOM 2315 C CA . ARG A 1 278 ? -20.984 10.445 7.781 1 85.38 278 ARG A CA 1
ATOM 2316 C C . ARG A 1 278 ? -21 11.68 8.672 1 85.38 278 ARG A C 1
ATOM 2318 O O . ARG A 1 278 ? -20.859 11.578 9.891 1 85.38 278 ARG A O 1
ATOM 2325 N N . LEU A 1 279 ? -21.141 12.859 8.062 1 91.5 279 LEU A N 1
ATOM 2326 C CA . LEU A 1 279 ? -21.266 14.133 8.758 1 91.5 279 LEU A CA 1
ATOM 2327 C C . LEU A 1 279 ? -22.609 14.766 8.484 1 91.5 279 LEU A C 1
ATOM 2329 O O . LEU A 1 279 ? -22.875 15.234 7.375 1 91.5 279 LEU A O 1
ATOM 2333 N N . GLU A 1 280 ? -23.453 14.734 9.523 1 89.56 280 GLU A N 1
ATOM 2334 C CA . GLU A 1 280 ? -24.797 15.297 9.398 1 89.56 280 GLU A CA 1
ATOM 2335 C C . GLU A 1 280 ? -25.531 14.695 8.203 1 89.56 280 GLU A C 1
ATOM 2337 O O . GLU A 1 280 ? -26.094 15.43 7.383 1 89.56 280 GLU A O 1
ATOM 2342 N N . GLY A 1 281 ? -25.359 13.422 7.969 1 87.06 281 GLY A N 1
ATOM 2343 C CA . GLY A 1 281 ? -26.062 12.688 6.934 1 87.06 281 GLY A CA 1
ATOM 2344 C C . GLY A 1 281 ? -25.359 12.695 5.598 1 87.06 281 GLY A C 1
ATOM 2345 O O . GLY A 1 281 ? -25.734 11.961 4.68 1 87.06 281 GLY A O 1
ATOM 2346 N N . LEU A 1 282 ? -24.359 13.531 5.543 1 90.75 282 LEU A N 1
ATOM 2347 C CA . LEU A 1 282 ? -23.609 13.617 4.289 1 90.75 282 LEU A CA 1
ATOM 2348 C C . LEU A 1 282 ? -22.453 12.641 4.281 1 90.75 282 LEU A C 1
ATOM 2350 O O . LEU A 1 282 ? -21.781 12.445 5.305 1 90.75 282 LEU A O 1
ATOM 2354 N N . SER A 1 283 ? -22.188 12.109 3.17 1 89.19 283 SER A N 1
ATOM 2355 C CA . SER A 1 283 ? -21.047 11.203 3.021 1 89.19 283 SER A CA 1
ATOM 2356 C C . SER A 1 283 ? -19.734 11.961 3.025 1 89.19 283 SER A C 1
ATOM 2358 O O . SER A 1 283 ? -19.625 13.039 2.428 1 89.19 283 SER A O 1
ATOM 2360 N N . THR A 1 284 ? -18.781 11.492 3.746 1 94.12 284 THR A N 1
ATOM 2361 C CA . THR A 1 284 ? -17.422 12.031 3.756 1 94.12 284 THR A CA 1
ATOM 2362 C C . THR A 1 284 ? -16.422 10.984 3.287 1 94.12 284 THR A C 1
ATOM 2364 O O . THR A 1 284 ? -16.75 9.805 3.172 1 94.12 284 THR A O 1
ATOM 2367 N N . GLN A 1 285 ? -15.297 11.43 2.893 1 94.75 285 GLN A N 1
ATOM 2368 C CA . GLN A 1 285 ? -14.211 10.547 2.498 1 94.75 285 GLN A CA 1
ATOM 2369 C C . GLN A 1 285 ? -12.891 10.977 3.141 1 94.75 285 GLN A C 1
ATOM 2371 O O . GLN A 1 285 ? -12.617 12.172 3.273 1 94.75 285 GLN A O 1
ATOM 2376 N N . GLU A 1 286 ? -12.188 10.055 3.607 1 95.75 286 GLU A N 1
ATOM 2377 C CA . GLU A 1 286 ? -10.789 10.266 3.975 1 95.75 286 GLU A CA 1
ATOM 2378 C C . GLU A 1 286 ? -9.852 9.766 2.881 1 95.75 286 GLU A C 1
ATOM 2380 O O . GLU A 1 286 ? -9.859 8.586 2.543 1 95.75 286 GLU A O 1
ATOM 2385 N N . LYS A 1 287 ? -9.047 10.68 2.299 1 97 287 LYS A N 1
ATOM 2386 C CA . LYS A 1 287 ? -8.25 10.352 1.119 1 97 287 LYS A CA 1
ATOM 2387 C C . LYS A 1 287 ? -6.809 10.828 1.277 1 97 287 LYS A C 1
ATOM 2389 O O . LYS A 1 287 ? -6.496 11.578 2.203 1 97 287 LYS A O 1
ATOM 2394 N N . GLY A 1 288 ? -5.984 10.359 0.407 1 97.75 288 GLY A N 1
ATOM 2395 C CA . GLY A 1 288 ? -4.633 10.852 0.208 1 97.75 288 GLY A CA 1
ATOM 2396 C C . GLY A 1 288 ? -4.277 11.055 -1.253 1 97.75 288 GLY A C 1
ATOM 2397 O O . GLY A 1 288 ? -5.082 10.758 -2.139 1 97.75 288 GLY A O 1
ATOM 2398 N N . MET A 1 289 ? -3.176 11.68 -1.45 1 98.44 289 MET A N 1
ATOM 2399 C CA . MET A 1 289 ? -2.691 12 -2.791 1 98.44 289 MET A CA 1
ATOM 2400 C C . MET A 1 289 ? -1.166 12.039 -2.822 1 98.44 289 MET A C 1
ATOM 2402 O O . MET A 1 289 ? -0.531 12.422 -1.839 1 98.44 289 MET A O 1
ATOM 2406 N N . ILE A 1 290 ? -0.64 11.617 -3.93 1 98.69 290 ILE A N 1
ATOM 2407 C CA . ILE A 1 290 ? 0.788 11.742 -4.203 1 98.69 290 ILE A CA 1
ATOM 2408 C C . ILE A 1 290 ? 1.005 12.688 -5.383 1 98.69 290 ILE A C 1
ATOM 2410 O O . ILE A 1 290 ? 0.416 12.5 -6.453 1 98.69 290 ILE A O 1
ATOM 2414 N N . PHE A 1 291 ? 1.842 13.742 -5.152 1 98.75 291 PHE A N 1
ATOM 2415 C CA . PHE A 1 291 ? 2.145 14.742 -6.168 1 98.75 291 PHE A CA 1
ATOM 2416 C C . PHE A 1 291 ? 3.627 14.727 -6.523 1 98.75 291 PHE A C 1
ATOM 2418 O O . PHE A 1 291 ? 4.473 14.461 -5.664 1 98.75 291 PHE A O 1
ATOM 2425 N N . GLU A 1 292 ? 3.902 14.961 -7.723 1 98.5 292 GLU A N 1
ATOM 2426 C CA . GLU A 1 292 ? 5.258 15.125 -8.234 1 98.5 292 GLU A CA 1
ATOM 2427 C C . GLU A 1 292 ? 5.434 16.5 -8.891 1 98.5 292 GLU A C 1
ATOM 2429 O O . GLU A 1 292 ? 4.562 16.953 -9.633 1 98.5 292 GLU A O 1
ATOM 2434 N N . LEU A 1 293 ? 6.543 17.172 -8.57 1 98.5 293 LEU A N 1
ATOM 2435 C CA . LEU A 1 293 ? 6.809 18.5 -9.125 1 98.5 293 LEU A CA 1
ATOM 2436 C C . LEU A 1 293 ? 6.895 18.438 -10.648 1 98.5 293 LEU A C 1
ATOM 2438 O O . LEU A 1 293 ? 7.555 17.562 -11.203 1 98.5 293 LEU A O 1
ATOM 2442 N N . LYS A 1 294 ? 6.039 19.359 -11.281 1 96.88 294 LYS A N 1
ATOM 2443 C CA . LYS A 1 294 ? 6.102 19.438 -12.734 1 96.88 294 LYS A CA 1
ATOM 2444 C C . LYS A 1 294 ? 7.484 19.891 -13.203 1 96.88 294 LYS A C 1
ATOM 2446 O O . LYS A 1 294 ? 8.102 20.766 -12.586 1 96.88 294 LYS A O 1
ATOM 2451 N N . LYS A 1 295 ? 8 19.125 -14.219 1 85.5 295 LYS A N 1
ATOM 2452 C CA . LYS A 1 295 ? 9.266 19.547 -14.805 1 85.5 295 LYS A CA 1
ATOM 2453 C C . LYS A 1 295 ? 9.102 20.828 -15.617 1 85.5 295 LYS A C 1
ATOM 2455 O O . LYS A 1 295 ? 8.078 21.031 -16.281 1 85.5 295 LYS A O 1
ATOM 2460 N N . THR A 1 296 ? 9.586 22.016 -15.188 1 65.06 296 THR A N 1
ATOM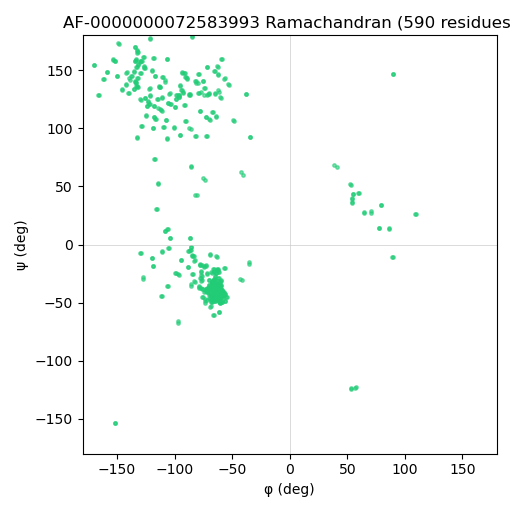 2461 C CA . THR A 1 296 ? 9.539 23.25 -15.984 1 65.06 296 THR A CA 1
ATOM 2462 C C . THR A 1 296 ? 10.055 22.984 -17.391 1 65.06 296 THR A C 1
ATOM 2464 O O . THR A 1 296 ? 11.117 22.391 -17.578 1 65.06 296 THR A O 1
ATOM 2467 N N . LEU A 1 297 ? 9.203 22.938 -18.391 1 46.44 297 LEU A N 1
ATOM 2468 C CA . LEU A 1 297 ? 9.672 23.031 -19.766 1 46.44 297 LEU A CA 1
ATOM 2469 C C . LEU A 1 297 ? 10.602 24.234 -19.938 1 46.44 297 LEU A C 1
ATOM 2471 O O . LEU A 1 297 ? 10.422 25.266 -19.281 1 46.44 297 LEU A O 1
ATOM 2475 N N . MET B 1 1 ? -53.75 22.953 -27.891 1 33.25 1 MET B N 1
ATOM 2476 C CA . MET B 1 1 ? -53.125 23.406 -26.641 1 33.25 1 MET B CA 1
ATOM 2477 C C . MET B 1 1 ? -51.656 23.656 -26.812 1 33.25 1 MET B C 1
ATOM 2479 O O . MET B 1 1 ? -50.906 22.766 -27.219 1 33.25 1 MET B O 1
ATOM 2483 N N . ASN B 1 2 ? -51.156 24.953 -26.953 1 39.62 2 ASN B N 1
ATOM 2484 C CA . ASN B 1 2 ? -50.188 25.766 -27.688 1 39.62 2 ASN B CA 1
ATOM 2485 C C . ASN B 1 2 ? -48.781 25.547 -27.156 1 39.62 2 ASN B C 1
ATOM 2487 O O . ASN B 1 2 ? -48.562 25.266 -25.969 1 39.62 2 ASN B O 1
ATOM 2491 N N . SER B 1 3 ? -47.812 25.297 -28.203 1 52.5 3 SER B N 1
ATOM 2492 C CA . SER B 1 3 ? -46.375 25.188 -28.188 1 52.5 3 SER B CA 1
ATOM 2493 C C . SER B 1 3 ? -45.719 26.266 -27.312 1 52.5 3 SER B C 1
ATOM 2495 O O . SER B 1 3 ? -44.625 26.078 -26.812 1 52.5 3 SER B O 1
ATOM 2497 N N . ILE B 1 4 ? -46.406 27.469 -27.219 1 50.19 4 ILE B N 1
ATOM 2498 C CA . ILE B 1 4 ? -45.875 28.625 -26.484 1 50.19 4 ILE B CA 1
ATOM 2499 C C . ILE B 1 4 ? -46 28.359 -24.984 1 50.19 4 ILE B C 1
ATOM 2501 O O . ILE B 1 4 ? -45.094 28.75 -24.219 1 50.19 4 ILE B O 1
ATOM 2505 N N . LEU B 1 5 ? -47.094 27.781 -24.531 1 46.16 5 LEU B N 1
ATOM 2506 C CA . LEU B 1 5 ? -47.281 27.531 -23.109 1 46.16 5 LEU B CA 1
ATOM 2507 C C . LEU B 1 5 ? -46.25 26.531 -22.594 1 46.16 5 LEU B C 1
ATOM 2509 O O . LEU B 1 5 ? -45.75 26.672 -21.469 1 46.16 5 LEU B O 1
ATOM 2513 N N . LYS B 1 6 ? -45.844 25.5 -23.453 1 51.09 6 LYS B N 1
ATOM 2514 C CA . LYS B 1 6 ? -44.844 24.547 -23.047 1 51.09 6 LYS B CA 1
ATOM 2515 C C . LYS B 1 6 ? -43.5 25.25 -22.844 1 51.09 6 LYS B C 1
ATOM 2517 O O . LYS B 1 6 ? -42.75 24.938 -21.906 1 51.09 6 LYS B O 1
ATOM 2522 N N . THR B 1 7 ? -43.25 26.25 -23.734 1 47.84 7 THR B N 1
ATOM 2523 C CA . THR B 1 7 ? -42 26.984 -23.609 1 47.84 7 THR B CA 1
ATOM 2524 C C . THR B 1 7 ? -42 27.875 -22.375 1 47.84 7 THR B C 1
ATOM 2526 O O . THR B 1 7 ? -41 28.047 -21.719 1 47.84 7 THR B O 1
ATOM 2529 N N . TYR B 1 8 ? -43.219 28.484 -22.078 1 45.25 8 TYR B N 1
ATOM 2530 C CA . TYR B 1 8 ? -43.281 29.359 -20.906 1 45.25 8 TYR B CA 1
ATOM 2531 C C . TYR B 1 8 ? -43.219 28.547 -19.625 1 45.25 8 TYR B C 1
ATOM 2533 O O . TYR B 1 8 ? -42.594 28.953 -18.656 1 45.25 8 TYR B O 1
ATOM 2541 N N . ILE B 1 9 ? -43.938 27.375 -19.609 1 45.5 9 ILE B N 1
ATOM 2542 C CA . ILE B 1 9 ? -43.844 26.547 -18.406 1 45.5 9 ILE B CA 1
ATOM 2543 C C . ILE B 1 9 ? -42.406 26.078 -18.203 1 45.5 9 ILE B C 1
ATOM 2545 O O . ILE B 1 9 ? -41.906 26.047 -17.062 1 45.5 9 ILE B O 1
ATOM 2549 N N . LYS B 1 10 ? -41.656 25.781 -19.266 1 43.72 10 LYS B N 1
ATOM 2550 C CA . LYS B 1 10 ? -40.25 25.438 -19.109 1 43.72 10 LYS B CA 1
ATOM 2551 C C . LYS B 1 10 ? -39.469 26.625 -18.562 1 43.72 10 LYS B C 1
ATOM 2553 O O . LYS B 1 10 ? -38.594 26.453 -17.703 1 43.72 10 LYS B O 1
ATOM 2558 N N . LYS B 1 11 ? -39.781 27.812 -19.062 1 42.31 11 LYS B N 1
ATOM 2559 C CA . LYS B 1 11 ? -39.031 28.984 -18.609 1 42.31 11 LYS B CA 1
ATOM 2560 C C . LYS B 1 11 ? -39.375 29.297 -17.141 1 42.31 11 LYS B C 1
ATOM 2562 O O . LYS B 1 11 ? -38.5 29.734 -16.391 1 42.31 11 LYS B O 1
ATOM 2567 N N . ILE B 1 12 ? -40.656 29.219 -16.781 1 40.59 12 ILE B N 1
ATOM 2568 C CA . ILE B 1 12 ? -41 29.484 -15.383 1 40.59 12 ILE B CA 1
ATOM 2569 C C . ILE B 1 12 ? -40.406 28.391 -14.492 1 40.59 12 ILE B C 1
ATOM 2571 O O . ILE B 1 12 ? -39.875 28.672 -13.414 1 40.59 12 ILE B O 1
ATOM 2575 N N . ALA B 1 13 ? -40.531 27.078 -14.953 1 40.53 13 ALA B N 1
ATOM 2576 C CA . ALA B 1 13 ? -39.906 26.031 -14.133 1 40.53 13 ALA B CA 1
ATOM 2577 C C . ALA B 1 13 ? -38.406 26.25 -14.031 1 40.53 13 ALA B C 1
ATOM 2579 O O . ALA B 1 13 ? -37.812 25.984 -12.992 1 40.53 13 ALA B O 1
ATOM 2580 N N . TYR B 1 14 ? -37.75 26.781 -15.062 1 39 14 TYR B N 1
ATOM 2581 C CA . TYR B 1 14 ? -36.344 27.109 -15.016 1 39 14 TYR B CA 1
ATOM 2582 C C . TYR B 1 14 ? -36.094 28.266 -14.062 1 39 14 TYR B C 1
ATOM 2584 O O . TYR B 1 14 ? -35.031 28.344 -13.445 1 39 14 TYR B O 1
ATOM 2592 N N . LYS B 1 15 ? -36.938 29.344 -14.086 1 39.28 15 LYS B N 1
ATOM 2593 C CA . LYS B 1 15 ? -36.656 30.516 -13.266 1 39.28 15 LYS B CA 1
ATOM 2594 C C . LYS B 1 15 ? -36.781 30.203 -11.781 1 39.28 15 LYS B C 1
ATOM 2596 O O . LYS B 1 15 ? -36.156 30.844 -10.945 1 39.28 15 LYS B O 1
ATOM 2601 N N . PHE B 1 16 ? -37.906 29.547 -11.359 1 37.59 16 PHE B N 1
ATOM 2602 C CA . PHE B 1 16 ? -38 29.359 -9.914 1 37.59 16 PHE B CA 1
ATOM 2603 C C . PHE B 1 16 ? -37.094 28.219 -9.461 1 37.59 16 PHE B C 1
ATOM 2605 O O . PHE B 1 16 ? -37.062 27.875 -8.281 1 37.59 16 PHE B O 1
ATOM 2612 N N . SER B 1 17 ? -36.75 27.328 -10.312 1 36.09 17 SER B N 1
ATOM 2613 C CA . SER B 1 17 ? -35.875 26.297 -9.766 1 36.09 17 SER B CA 1
ATOM 2614 C C . SER B 1 17 ? -34.469 26.828 -9.484 1 36.09 17 SER B C 1
ATOM 2616 O O . SER B 1 17 ? -33.844 27.422 -10.367 1 36.09 17 SER B O 1
ATOM 2618 N N . PRO B 1 18 ? -34.25 27.281 -8.172 1 38.66 18 PRO B N 1
ATOM 2619 C CA . PRO B 1 18 ? -32.906 27.797 -7.887 1 38.66 18 PRO B CA 1
ATOM 2620 C C . PRO B 1 18 ? -31.812 27 -8.586 1 38.66 18 PRO B C 1
ATOM 2622 O O . PRO B 1 18 ? -31.984 25.812 -8.867 1 38.66 18 PRO B O 1
ATOM 2625 N N . PRO B 1 19 ? -30.891 27.781 -9.32 1 42.5 19 PRO B N 1
ATOM 2626 C CA . PRO B 1 19 ? -29.734 27.188 -9.984 1 42.5 19 PRO B CA 1
ATOM 2627 C C . PRO B 1 19 ? -29.141 26.016 -9.203 1 42.5 19 PRO B C 1
ATOM 2629 O O . PRO B 1 19 ? -28.375 25.219 -9.758 1 42.5 19 PRO B O 1
ATOM 2632 N N . ILE B 1 20 ? -29.5 25.922 -7.945 1 43.09 20 ILE B N 1
ATOM 2633 C CA . ILE B 1 20 ? -28.938 24.859 -7.117 1 43.09 20 ILE B CA 1
ATOM 2634 C C . ILE B 1 20 ? -29.547 23.516 -7.531 1 43.09 20 ILE B C 1
ATOM 2636 O O . ILE B 1 20 ? -28.922 22.469 -7.344 1 43.09 20 ILE B O 1
ATOM 2640 N N . PHE B 1 21 ? -30.781 23.531 -8.117 1 43.06 21 PHE B N 1
ATOM 2641 C CA . PHE B 1 21 ? -31.422 22.266 -8.469 1 43.06 21 PHE B CA 1
ATOM 2642 C C . PHE B 1 21 ? -30.688 21.594 -9.625 1 43.06 21 PHE B C 1
ATOM 2644 O O . PHE B 1 21 ? -30.469 20.375 -9.594 1 43.06 21 PHE B O 1
ATOM 2651 N N . TRP B 1 22 ? -30.359 22.297 -10.664 1 45.22 22 TRP B N 1
ATOM 2652 C CA . TRP B 1 22 ? -29.656 21.688 -11.789 1 45.22 22 TRP B CA 1
ATOM 2653 C C . TRP B 1 22 ? -28.281 21.172 -11.359 1 45.22 22 TRP B C 1
ATOM 2655 O O . TRP B 1 22 ? -27.844 20.125 -11.82 1 45.22 22 TRP B O 1
ATOM 2665 N N . ASP B 1 23 ? -27.703 21.938 -10.43 1 45.41 23 ASP B N 1
ATOM 2666 C CA . ASP B 1 23 ? -26.438 21.469 -9.883 1 45.41 23 ASP B CA 1
ATOM 2667 C C . ASP B 1 23 ? -26.641 20.203 -9.055 1 45.41 23 ASP B C 1
ATOM 2669 O O . ASP B 1 23 ? -25.797 19.297 -9.07 1 45.41 23 ASP B O 1
ATOM 2673 N N . LEU B 1 24 ? -27.75 20.062 -8.422 1 46.75 24 LEU B N 1
ATOM 2674 C CA . LEU B 1 24 ? -28.109 18.875 -7.668 1 46.75 24 LEU B CA 1
ATOM 2675 C C . LEU B 1 24 ? -28.453 17.719 -8.617 1 46.75 24 LEU B C 1
ATOM 2677 O O . LEU B 1 24 ? -28.031 16.578 -8.383 1 46.75 24 LEU B O 1
ATOM 2681 N N . LEU B 1 25 ? -29.141 17.969 -9.688 1 48.72 25 LEU B N 1
ATOM 2682 C CA . LEU B 1 25 ? -29.469 16.906 -10.633 1 48.72 25 LEU B CA 1
ATOM 2683 C C . LEU B 1 25 ? -28.203 16.375 -11.312 1 48.72 25 LEU B C 1
ATOM 2685 O O . LEU B 1 25 ? -28.062 15.164 -11.508 1 48.72 25 LEU B O 1
ATOM 2689 N N . LYS B 1 26 ? -27.297 17.297 -11.648 1 49.84 26 LYS B N 1
ATOM 2690 C CA . LYS B 1 26 ? -26 16.859 -12.188 1 49.84 26 LYS B CA 1
ATOM 2691 C C . LYS B 1 26 ? -25.219 16.062 -11.156 1 49.84 26 LYS B C 1
ATOM 2693 O O . LYS B 1 26 ? -24.547 15.086 -11.5 1 49.84 26 LYS B O 1
ATOM 2698 N N . PHE B 1 27 ? -25.375 16.406 -9.961 1 48.5 27 PHE B N 1
ATOM 2699 C CA . PHE B 1 27 ? -24.797 15.688 -8.836 1 48.5 27 PHE B CA 1
ATOM 2700 C C . PHE B 1 27 ? -25.438 14.312 -8.68 1 48.5 27 PHE B C 1
ATOM 2702 O O . PHE B 1 27 ? -24.734 13.312 -8.547 1 48.5 27 PHE B O 1
ATOM 2709 N N . VAL B 1 28 ? -26.734 14.211 -8.703 1 47.75 28 VAL B N 1
ATOM 2710 C CA . VAL B 1 28 ? -27.453 12.945 -8.594 1 47.75 28 VAL B CA 1
ATOM 2711 C C . VAL B 1 28 ? -27.125 12.062 -9.805 1 47.75 28 VAL B C 1
ATOM 2713 O O . VAL B 1 28 ? -26.875 10.867 -9.656 1 47.75 28 VAL B O 1
ATOM 2716 N N . ARG B 1 29 ? -27.047 12.539 -10.961 1 45.72 29 ARG B N 1
ATOM 2717 C CA . ARG B 1 29 ? -26.734 11.781 -12.164 1 45.72 29 ARG B CA 1
ATOM 2718 C C . ARG B 1 29 ? -25.312 11.25 -12.133 1 45.72 29 ARG B C 1
ATOM 2720 O O . ARG B 1 29 ? -25.047 10.109 -12.516 1 45.72 29 ARG B O 1
ATOM 2727 N N . ARG B 1 30 ? -24.391 12.086 -11.586 1 49.06 30 ARG B N 1
ATOM 2728 C CA . ARG B 1 30 ? -23.016 11.641 -11.438 1 49.06 30 ARG B CA 1
ATOM 2729 C C . ARG B 1 30 ? -22.891 10.57 -10.352 1 49.06 30 ARG B C 1
ATOM 2731 O O . ARG B 1 30 ? -22.172 9.586 -10.516 1 49.06 30 ARG B O 1
ATOM 2738 N N . GLN B 1 31 ? -23.688 10.758 -9.375 1 47.09 31 GLN B N 1
ATOM 2739 C CA . GLN B 1 31 ? -23.719 9.742 -8.328 1 47.09 31 GLN B CA 1
ATOM 2740 C C . GLN B 1 31 ? -24.359 8.453 -8.828 1 47.09 31 GLN B C 1
ATOM 2742 O O . GLN B 1 31 ? -23.875 7.359 -8.523 1 47.09 31 GLN B O 1
ATOM 2747 N N . PHE B 1 32 ? -25.469 8.625 -9.594 1 44.91 32 PHE B N 1
ATOM 2748 C CA . PHE B 1 32 ? -26.109 7.461 -10.188 1 44.91 32 PHE B CA 1
ATOM 2749 C C . PHE B 1 32 ? -25.203 6.793 -11.211 1 44.91 32 PHE B C 1
ATOM 2751 O O . PHE B 1 32 ? -25.125 5.562 -11.258 1 44.91 32 PHE B O 1
ATOM 2758 N N . HIS B 1 33 ? -24.625 7.539 -12.109 1 43.91 33 HIS B N 1
ATOM 2759 C CA . HIS B 1 33 ? -23.75 6.922 -13.086 1 43.91 33 HIS B CA 1
ATOM 2760 C C . HIS B 1 33 ? -22.531 6.277 -12.406 1 43.91 33 HIS B C 1
ATOM 2762 O O . HIS B 1 33 ? -22.062 5.223 -12.836 1 43.91 33 HIS B O 1
ATOM 2768 N N . LYS B 1 34 ? -22.062 6.918 -11.398 1 42.56 34 LYS B N 1
ATOM 2769 C CA . LYS B 1 34 ? -20.953 6.309 -10.672 1 42.56 34 LYS B CA 1
ATOM 2770 C C . LYS B 1 34 ? -21.391 5.047 -9.945 1 42.56 34 LYS B C 1
ATOM 2772 O O . LYS B 1 34 ? -20.672 4.051 -9.914 1 42.56 34 LYS B O 1
ATOM 2777 N N . ARG B 1 35 ? -22.594 4.973 -9.336 1 40.97 35 ARG B N 1
ATOM 2778 C CA . ARG B 1 35 ? -23.094 3.803 -8.633 1 40.97 35 ARG B CA 1
ATOM 2779 C C . ARG B 1 35 ? -23.391 2.662 -9.602 1 40.97 35 ARG B C 1
ATOM 2781 O O . ARG B 1 35 ? -23.094 1.501 -9.305 1 40.97 35 ARG B O 1
ATOM 2788 N N . VAL B 1 36 ? -24.203 3.008 -10.633 1 36.5 36 VAL B N 1
ATOM 2789 C CA . VAL B 1 36 ? -24.562 1.946 -11.57 1 36.5 36 VAL B CA 1
ATOM 2790 C C . VAL B 1 36 ? -23.297 1.384 -12.219 1 36.5 36 VAL B C 1
ATOM 2792 O O . VAL B 1 36 ? -23.141 0.167 -12.352 1 36.5 36 VAL B O 1
ATOM 2795 N N . LYS B 1 37 ? -22.375 2.168 -12.75 1 38.12 37 LYS B N 1
ATOM 2796 C CA . LYS B 1 37 ? -21.172 1.649 -13.391 1 38.12 37 LYS B CA 1
ATOM 2797 C C . LYS B 1 37 ? -20.25 0.988 -12.367 1 38.12 37 LYS B C 1
ATOM 2799 O O . LYS B 1 37 ? -19.562 0.022 -12.68 1 38.12 37 LYS B O 1
ATOM 2804 N N . PHE B 1 38 ? -20.219 1.511 -11.117 1 37.06 38 PHE B N 1
ATOM 2805 C CA . PHE B 1 38 ? -19.438 0.802 -10.109 1 37.06 38 PHE B CA 1
ATOM 2806 C C . PHE B 1 38 ? -20.141 -0.492 -9.695 1 37.06 38 PHE B C 1
ATOM 2808 O O . PHE B 1 38 ? -19.469 -1.489 -9.398 1 37.06 38 PHE B O 1
ATOM 2815 N N . LYS B 1 39 ? -21.516 -0.561 -9.562 1 37.66 39 LYS B N 1
ATOM 2816 C CA . LYS B 1 39 ? -22.172 -1.792 -9.133 1 37.66 39 LYS B CA 1
ATOM 2817 C C . LYS B 1 39 ? -21.906 -2.926 -10.117 1 37.66 39 LYS B C 1
ATOM 2819 O O . LYS B 1 39 ? -21.672 -4.07 -9.711 1 37.66 39 LYS B O 1
ATOM 2824 N N . ILE B 1 40 ? -22.281 -2.721 -11.406 1 36.84 40 ILE B N 1
ATOM 2825 C CA . ILE B 1 40 ? -22.188 -3.822 -12.359 1 36.84 40 ILE B CA 1
ATOM 2826 C C . ILE B 1 40 ? -20.719 -4.176 -12.586 1 36.84 40 ILE B C 1
ATOM 2828 O O . ILE B 1 40 ? -20.344 -5.355 -12.617 1 36.84 40 ILE B O 1
ATOM 2832 N N . HIS B 1 41 ? -19.906 -3.297 -13.062 1 38.78 41 HIS B N 1
ATOM 2833 C CA . HIS B 1 41 ? -18.594 -3.613 -13.578 1 38.78 41 HIS B CA 1
ATOM 2834 C C . HIS B 1 41 ? -17.625 -3.951 -12.453 1 38.78 41 HIS B C 1
ATOM 2836 O O . HIS B 1 41 ? -16.672 -4.727 -12.641 1 38.78 41 HIS B O 1
ATOM 2842 N N . GLY B 1 42 ? -17.688 -3.258 -11.32 1 41.34 42 GLY B N 1
ATOM 2843 C CA . GLY B 1 42 ? -16.656 -3.453 -10.312 1 41.34 42 GLY B CA 1
ATOM 2844 C C . GLY B 1 42 ? -16.828 -4.734 -9.523 1 41.34 42 GLY B C 1
ATOM 2845 O O . GLY B 1 42 ? -15.977 -5.082 -8.703 1 41.34 42 GLY B O 1
ATOM 2846 N N . LYS B 1 43 ? -18.125 -5.051 -9.25 1 44.16 43 LYS B N 1
ATOM 2847 C CA . LYS B 1 43 ? -18.203 -6.266 -8.445 1 44.16 43 LYS B CA 1
ATOM 2848 C C . LYS B 1 43 ? -17.922 -7.504 -9.289 1 44.16 43 LYS B C 1
ATOM 2850 O O . LYS B 1 43 ? -18.812 -8 -9.977 1 44.16 43 LYS B O 1
ATOM 2855 N N . LEU B 1 44 ? -16.812 -7.625 -9.953 1 45.06 44 LEU B N 1
ATOM 2856 C CA . LEU B 1 44 ? -16.516 -8.984 -10.391 1 45.06 44 LEU B CA 1
ATOM 2857 C C . LEU B 1 44 ? -17 -10 -9.367 1 45.06 44 LEU B C 1
ATOM 2859 O O . LEU B 1 44 ? -16.656 -9.922 -8.188 1 45.06 44 LEU B O 1
ATOM 2863 N N . PHE B 1 45 ? -18.188 -10.523 -9.469 1 46.19 45 PHE B N 1
ATOM 2864 C CA . PHE B 1 45 ? -18.797 -11.586 -8.688 1 46.19 45 PHE B CA 1
ATOM 2865 C C . PHE B 1 45 ? -17.797 -12.711 -8.445 1 46.19 45 PHE B C 1
ATOM 2867 O O . PHE B 1 45 ? -17.672 -13.625 -9.258 1 46.19 45 PHE B O 1
ATOM 2874 N N . TYR B 1 46 ? -16.719 -12.461 -7.777 1 52.66 46 TYR B N 1
ATOM 2875 C CA . TYR B 1 46 ? -15.758 -13.508 -7.434 1 52.66 46 TYR B CA 1
ATOM 2876 C C . TYR B 1 46 ? -16.391 -14.539 -6.5 1 52.66 46 TYR B C 1
ATOM 2878 O O . TYR B 1 46 ? -15.844 -15.633 -6.312 1 52.66 46 TYR B O 1
ATOM 2886 N N . ASP B 1 47 ? -17.578 -14.281 -5.977 1 57.47 47 ASP B N 1
ATOM 2887 C CA . ASP B 1 47 ? -18.047 -15.141 -4.895 1 57.47 47 ASP B CA 1
ATOM 2888 C C . ASP B 1 47 ? -18.625 -16.453 -5.441 1 57.47 47 ASP B C 1
ATOM 2890 O O . ASP B 1 47 ? -19.547 -17.016 -4.852 1 57.47 47 ASP B O 1
ATOM 2894 N N . ASP B 1 48 ? -17.875 -16.969 -6.434 1 78.44 48 ASP B N 1
ATOM 2895 C CA . ASP B 1 48 ? -18.625 -18.125 -6.879 1 78.44 48 ASP B CA 1
ATOM 2896 C C . ASP B 1 48 ? -17.859 -19.422 -6.598 1 78.44 48 ASP B C 1
ATOM 2898 O O . ASP B 1 48 ? -17.562 -20.188 -7.516 1 78.44 48 ASP B O 1
ATOM 2902 N N . PHE B 1 49 ? -17.422 -19.609 -5.355 1 89.94 49 PHE B N 1
ATOM 2903 C CA . PHE B 1 49 ? -16.828 -20.875 -4.914 1 89.94 49 PHE B CA 1
ATOM 2904 C C . PHE B 1 49 ? -17.875 -21.766 -4.25 1 89.94 49 PHE B C 1
ATOM 2906 O O . PHE B 1 49 ? -18.703 -21.281 -3.477 1 89.94 49 PHE B O 1
ATOM 2913 N N . ASN B 1 50 ? -17.781 -23.031 -4.625 1 89.19 50 ASN B N 1
ATOM 2914 C CA . ASN B 1 50 ? -18.734 -23.969 -4.055 1 89.19 50 ASN B CA 1
ATOM 2915 C C . ASN B 1 50 ? -18.094 -25.312 -3.754 1 89.19 50 ASN B C 1
ATOM 2917 O O . ASN B 1 50 ? -17.234 -25.781 -4.508 1 89.19 50 ASN B O 1
ATOM 2921 N N . GLY B 1 51 ? -18.484 -25.828 -2.551 1 93.12 51 GLY B N 1
ATOM 2922 C CA . GLY B 1 51 ? -18.031 -27.172 -2.197 1 93.12 51 GLY B CA 1
ATOM 2923 C C . GLY B 1 51 ? -16.703 -27.172 -1.455 1 93.12 51 GLY B C 1
ATOM 2924 O O . GLY B 1 51 ? -15.891 -26.266 -1.628 1 93.12 51 GLY B O 1
ATOM 2925 N N . ILE B 1 52 ? -16.594 -28.141 -0.569 1 95.12 52 ILE B N 1
ATOM 2926 C CA . ILE B 1 52 ? -15.359 -28.375 0.174 1 95.12 52 ILE B CA 1
ATOM 2927 C C . ILE B 1 52 ? -14.859 -29.797 -0.082 1 95.12 52 ILE B C 1
ATOM 2929 O O . ILE B 1 52 ? -15.57 -30.766 0.188 1 95.12 52 ILE B O 1
ATOM 2933 N N . TYR B 1 53 ? -13.68 -29.922 -0.599 1 96.44 53 TYR B N 1
ATOM 2934 C CA . TYR B 1 53 ? -13.078 -31.203 -0.936 1 96.44 53 TYR B CA 1
ATOM 2935 C C . TYR B 1 53 ? -11.711 -31.359 -0.289 1 96.44 53 TYR B C 1
ATOM 2937 O O . TYR B 1 53 ? -11.008 -30.375 -0.071 1 96.44 53 TYR B O 1
ATOM 2945 N N . LYS B 1 54 ? -11.32 -32.562 -0.04 1 94.75 54 LYS B N 1
ATOM 2946 C CA . LYS B 1 54 ? -10.055 -32.812 0.632 1 94.75 54 LYS B CA 1
ATOM 2947 C C . LYS B 1 54 ? -8.891 -32.781 -0.353 1 94.75 54 LYS B C 1
ATOM 2949 O O . LYS B 1 54 ? -7.77 -32.406 0.021 1 94.75 54 LYS B O 1
ATOM 2954 N N . THR B 1 55 ? -9.234 -33.188 -1.568 1 95.94 55 THR B N 1
ATOM 2955 C CA . THR B 1 55 ? -8.141 -33.281 -2.527 1 95.94 55 THR B CA 1
ATOM 2956 C C . THR B 1 55 ? -8.5 -32.562 -3.83 1 95.94 55 THR B C 1
ATOM 2958 O O . THR B 1 55 ? -9.68 -32.344 -4.121 1 95.94 55 THR B O 1
ATOM 2961 N N . TRP B 1 56 ? -7.469 -32.188 -4.539 1 97 56 TRP B N 1
ATOM 2962 C CA . TRP B 1 56 ? -7.609 -31.594 -5.859 1 97 56 TRP B CA 1
ATOM 2963 C C . TRP B 1 56 ? -8.367 -32.531 -6.801 1 97 56 TRP B C 1
ATOM 2965 O O . TRP B 1 56 ? -9.219 -32.094 -7.57 1 97 56 TRP B O 1
ATOM 2975 N N . GLU B 1 57 ? -8.109 -33.844 -6.781 1 95.75 57 GLU B N 1
ATOM 2976 C CA . GLU B 1 57 ? -8.727 -34.844 -7.637 1 95.75 57 GLU B CA 1
ATOM 2977 C C . GLU B 1 57 ? -10.227 -34.938 -7.391 1 95.75 57 GLU B C 1
ATOM 2979 O O . GLU B 1 57 ? -11.016 -35 -8.336 1 95.75 57 GLU B O 1
ATOM 2984 N N . GLU B 1 58 ? -10.578 -34.906 -6.156 1 95.31 58 GLU B N 1
ATOM 2985 C CA . GLU B 1 58 ? -11.992 -34.969 -5.812 1 95.31 58 GLU B CA 1
ATOM 2986 C C . GLU B 1 58 ? -12.75 -33.75 -6.391 1 95.31 58 GLU B C 1
ATOM 2988 O O . GLU B 1 58 ? -13.812 -33.938 -7 1 95.31 58 GLU B O 1
ATOM 2993 N N . ALA B 1 59 ? -12.219 -32.562 -6.191 1 94.62 59 ALA B N 1
ATOM 2994 C CA . ALA B 1 59 ? -12.867 -31.344 -6.695 1 94.62 59 ALA B CA 1
ATOM 2995 C C . ALA B 1 59 ? -12.914 -31.344 -8.219 1 94.62 59 ALA B C 1
ATOM 2997 O O . ALA B 1 59 ? -13.922 -30.969 -8.82 1 94.62 59 ALA B O 1
ATOM 2998 N N . SER B 1 60 ? -11.82 -31.812 -8.836 1 93.69 60 SER B N 1
ATOM 2999 C CA . SER B 1 60 ? -11.672 -31.781 -10.289 1 93.69 60 SER B CA 1
ATOM 3000 C C . SER B 1 60 ? -12.75 -32.625 -10.969 1 93.69 60 SER B C 1
ATOM 3002 O O . SER B 1 60 ? -13.156 -32.344 -12.094 1 93.69 60 SER B O 1
ATOM 3004 N N . GLN B 1 61 ? -13.227 -33.625 -10.328 1 91.88 61 GLN B N 1
ATOM 3005 C CA . GLN B 1 61 ? -14.258 -34.5 -10.875 1 91.88 61 GLN B CA 1
ATOM 3006 C C . GLN B 1 61 ? -15.555 -33.75 -11.125 1 91.88 61 GLN B C 1
ATOM 3008 O O . GLN B 1 61 ? -16.359 -34.156 -11.977 1 91.88 61 GLN B O 1
ATOM 3013 N N . PHE B 1 62 ? -15.688 -32.688 -10.461 1 89.94 62 PHE B N 1
ATOM 3014 C CA . PHE B 1 62 ? -16.938 -31.922 -10.555 1 89.94 62 PHE B CA 1
ATOM 3015 C C . PHE B 1 62 ? -16.75 -30.672 -11.398 1 89.94 62 PHE B C 1
ATOM 3017 O O . PHE B 1 62 ? -17.656 -29.844 -11.516 1 89.94 62 PHE B O 1
ATOM 3024 N N . CYS B 1 63 ? -15.594 -30.469 -11.82 1 87.75 63 CYS B N 1
ATOM 3025 C CA . CYS B 1 63 ? -15.305 -29.312 -12.656 1 87.75 63 CYS B CA 1
ATOM 3026 C C . CYS B 1 63 ? -15.5 -29.625 -14.133 1 87.75 63 CYS B C 1
ATOM 3028 O O . CYS B 1 63 ? -15.32 -30.781 -14.547 1 87.75 63 CYS B O 1
ATOM 3030 N N . GLY B 1 64 ? -15.984 -28.672 -14.797 1 77.88 64 GLY B N 1
ATOM 3031 C CA . GLY B 1 64 ? -16.078 -28.797 -16.25 1 77.88 64 GLY B CA 1
ATOM 3032 C C . GLY B 1 64 ? -14.789 -28.406 -16.953 1 77.88 64 GLY B C 1
ATOM 3033 O O . GLY B 1 64 ? -13.742 -28.266 -16.328 1 77.88 64 GLY B O 1
ATOM 3034 N N . SER B 1 65 ? -14.797 -28.5 -18.312 1 71.81 65 SER B N 1
ATOM 3035 C CA . SER B 1 65 ? -13.68 -28.047 -19.141 1 71.81 65 SER B CA 1
ATOM 3036 C C . SER B 1 65 ? -13.727 -26.531 -19.328 1 71.81 65 SER B C 1
ATOM 3038 O O . SER B 1 65 ? -14.742 -25.891 -19.047 1 71.81 65 SER B O 1
ATOM 3040 N N . TYR B 1 66 ? -12.57 -26 -19.406 1 70.31 66 TYR B N 1
ATOM 3041 C CA . TYR B 1 66 ? -12.539 -24.609 -19.797 1 70.31 66 TYR B CA 1
ATOM 3042 C C . TYR B 1 66 ? -11.758 -24.422 -21.094 1 70.31 66 TYR B C 1
ATOM 3044 O O . TYR B 1 66 ? -10.945 -25.281 -21.469 1 70.31 66 TYR B O 1
ATOM 3052 N N . ASP B 1 67 ? -12.211 -23.375 -21.812 1 72.06 67 ASP B N 1
ATOM 3053 C CA . ASP B 1 67 ? -11.547 -23.031 -23.062 1 72.06 67 ASP B CA 1
ATOM 3054 C C . ASP B 1 67 ? -10.375 -22.078 -22.812 1 72.06 67 ASP B C 1
ATOM 3056 O O . ASP B 1 67 ? -10.555 -20.875 -22.719 1 72.06 67 ASP B O 1
ATOM 3060 N N . SER B 1 68 ? -9.273 -22.656 -22.812 1 78.81 68 SER B N 1
ATOM 3061 C CA . SER B 1 68 ? -8.062 -21.891 -22.516 1 78.81 68 SER B CA 1
ATOM 3062 C C . SER B 1 68 ? -7.801 -20.844 -23.594 1 78.81 68 SER B C 1
ATOM 3064 O O . SER B 1 68 ? -7.316 -19.75 -23.297 1 78.81 68 SER B O 1
ATOM 3066 N N . ASP B 1 69 ? -8.25 -21.125 -24.75 1 85 69 ASP B N 1
ATOM 3067 C CA . ASP B 1 69 ? -8.008 -20.188 -25.859 1 85 69 ASP B CA 1
ATOM 3068 C C . ASP B 1 69 ? -8.914 -18.969 -25.75 1 85 69 ASP B C 1
ATOM 3070 O O . ASP B 1 69 ? -8.508 -17.859 -26.078 1 85 69 ASP B O 1
ATOM 3074 N N . LEU B 1 70 ? -10.055 -19.234 -25.359 1 84.38 70 LEU B N 1
ATOM 3075 C CA . LEU B 1 70 ? -10.984 -18.125 -25.203 1 84.38 70 LEU B CA 1
ATOM 3076 C C . LEU B 1 70 ? -10.531 -17.188 -24.078 1 84.38 70 LEU B C 1
ATOM 3078 O O . LEU B 1 70 ? -10.609 -15.969 -24.219 1 84.38 70 LEU B O 1
ATOM 3082 N N . ILE B 1 71 ? -10.141 -17.766 -23.016 1 85.31 71 ILE B N 1
ATOM 3083 C CA . ILE B 1 71 ? -9.648 -16.984 -21.891 1 85.31 71 ILE B CA 1
ATOM 3084 C C . ILE B 1 71 ? -8.438 -16.172 -22.312 1 85.31 71 ILE B C 1
ATOM 3086 O O . ILE B 1 71 ? -8.359 -14.969 -22.031 1 85.31 71 ILE B O 1
ATOM 3090 N N . LEU B 1 72 ? -7.594 -16.828 -23.062 1 92.25 72 LEU B N 1
ATOM 3091 C CA . LEU B 1 72 ? -6.398 -16.156 -23.547 1 92.25 72 LEU B CA 1
ATOM 3092 C C . LEU B 1 72 ? -6.77 -14.969 -24.438 1 92.25 72 LEU B C 1
ATOM 3094 O O . LEU B 1 72 ? -6.195 -13.891 -24.328 1 92.25 72 LEU B O 1
ATOM 3098 N N . GLU B 1 73 ? -7.691 -15.227 -25.312 1 93 73 GLU B N 1
ATOM 3099 C CA . GLU B 1 73 ? -8.078 -14.172 -26.25 1 93 73 GLU B CA 1
ATOM 3100 C C . GLU B 1 73 ? -8.664 -12.969 -25.5 1 93 73 GLU B C 1
ATOM 3102 O O . GLU B 1 73 ? -8.375 -11.828 -25.859 1 93 73 GLU B O 1
ATOM 3107 N N . LYS B 1 74 ? -9.398 -13.188 -24.531 1 89.31 74 LYS B N 1
ATOM 3108 C CA . LYS B 1 74 ? -9.977 -12.102 -23.734 1 89.31 74 LYS B CA 1
ATOM 3109 C C . LYS B 1 74 ? -8.898 -11.32 -23 1 89.31 74 LYS B C 1
ATOM 3111 O O . LYS B 1 74 ? -8.914 -10.086 -22.984 1 89.31 74 LYS B O 1
ATOM 3116 N N . CYS B 1 75 ? -7.996 -12.055 -22.344 1 92.06 75 CYS B N 1
ATOM 3117 C CA . CYS B 1 75 ? -6.875 -11.422 -21.656 1 92.06 75 CYS B CA 1
ATOM 3118 C C . CYS B 1 75 ? -6.051 -10.578 -22.609 1 92.06 75 CYS B C 1
ATOM 3120 O O . CYS B 1 75 ? -5.707 -9.438 -22.312 1 92.06 75 CYS B O 1
ATOM 3122 N N . LYS B 1 76 ? -5.82 -11.195 -23.797 1 96.5 76 LYS B N 1
ATOM 3123 C CA . LYS B 1 76 ? -5.016 -10.531 -24.812 1 96.5 76 LYS B CA 1
ATOM 3124 C C . LYS B 1 76 ? -5.676 -9.234 -25.266 1 96.5 76 LYS B C 1
ATOM 3126 O O . LYS B 1 76 ? -5.039 -8.18 -25.281 1 96.5 76 LYS B O 1
ATOM 3131 N N . GLN B 1 77 ? -6.871 -9.234 -25.547 1 95.44 77 GLN B N 1
ATOM 3132 C CA . GLN B 1 77 ? -7.578 -8.07 -26.078 1 95.44 77 GLN B CA 1
ATOM 3133 C C . GLN B 1 77 ? -7.629 -6.945 -25.047 1 95.44 77 GLN B C 1
ATOM 3135 O O . GLN B 1 77 ? -7.391 -5.781 -25.375 1 95.44 77 GLN B O 1
ATOM 3140 N N . SER B 1 78 ? -7.934 -7.293 -23.891 1 94.06 78 SER B N 1
ATOM 3141 C CA . SER B 1 78 ? -8.055 -6.285 -22.828 1 94.06 78 SER B CA 1
ATOM 3142 C C . SER B 1 78 ? -6.699 -5.66 -22.516 1 94.06 78 SER B C 1
ATOM 3144 O O . SER B 1 78 ? -6.59 -4.438 -22.375 1 94.06 78 SER B O 1
ATOM 3146 N N . LEU B 1 79 ? -5.66 -6.461 -22.453 1 96.25 79 LEU B N 1
ATOM 3147 C CA . LEU B 1 79 ? -4.359 -5.934 -22.062 1 96.25 79 LEU B CA 1
ATOM 3148 C C . LEU B 1 79 ? -3.705 -5.172 -23.203 1 96.25 79 LEU B C 1
ATOM 3150 O O . LEU B 1 79 ? -2.896 -4.27 -22.969 1 96.25 79 LEU B O 1
ATOM 3154 N N . LEU B 1 80 ? -4.02 -5.562 -24.422 1 97.38 80 LEU B N 1
ATOM 3155 C CA . LEU B 1 80 ? -3.527 -4.785 -25.547 1 97.38 80 LEU B CA 1
ATOM 3156 C C . LEU B 1 80 ? -4.059 -3.355 -25.5 1 97.38 80 LEU B C 1
ATOM 3158 O O . LEU B 1 80 ? -3.359 -2.418 -25.891 1 97.38 80 LEU B O 1
ATOM 3162 N N . LYS B 1 81 ? -5.238 -3.189 -25.047 1 96.69 81 LYS B N 1
ATOM 3163 C CA . LYS B 1 81 ? -5.785 -1.848 -24.891 1 96.69 81 LYS B CA 1
ATOM 3164 C C . LYS B 1 81 ? -4.957 -1.03 -23.906 1 96.69 81 LYS B C 1
ATOM 3166 O O . LYS B 1 81 ? -4.73 0.163 -24.109 1 96.69 81 LYS B O 1
ATOM 3171 N N . VAL B 1 82 ? -4.543 -1.643 -22.875 1 96.81 82 VAL B N 1
ATOM 3172 C CA . VAL B 1 82 ? -3.725 -0.97 -21.875 1 96.81 82 VAL B CA 1
ATOM 3173 C C . VAL B 1 82 ? -2.357 -0.633 -22.469 1 96.81 82 VAL B C 1
ATOM 3175 O O . VAL B 1 82 ? -1.877 0.495 -22.328 1 96.81 82 VAL B O 1
ATOM 3178 N N . LYS B 1 83 ? -1.775 -1.596 -23.156 1 95.94 83 LYS B N 1
ATOM 3179 C CA . LYS B 1 83 ? -0.46 -1.405 -23.766 1 95.94 83 LYS B CA 1
ATOM 3180 C C . LYS B 1 83 ? -0.475 -0.251 -24.766 1 95.94 83 LYS B C 1
ATOM 3182 O O . LYS B 1 83 ? 0.476 0.531 -24.828 1 95.94 83 LYS B O 1
ATOM 3187 N N . ARG B 1 84 ? -1.571 -0.109 -25.438 1 95.62 84 ARG B N 1
ATOM 3188 C CA . ARG B 1 84 ? -1.682 0.896 -26.484 1 95.62 84 ARG B CA 1
ATOM 3189 C C . ARG B 1 84 ? -2.131 2.238 -25.922 1 95.62 84 ARG B C 1
ATOM 3191 O O . ARG B 1 84 ? -2.268 3.217 -26.656 1 95.62 84 ARG B O 1
ATOM 3198 N N . GLY B 1 85 ? -2.471 2.297 -24.641 1 94 85 GLY B N 1
ATOM 3199 C CA . GLY B 1 85 ? -2.883 3.543 -24.016 1 94 85 GLY B CA 1
ATOM 3200 C C . GLY B 1 85 ? -4.367 3.828 -24.172 1 94 85 GLY B C 1
ATOM 3201 O O . GLY B 1 85 ? -4.82 4.941 -23.906 1 94 85 GLY B O 1
ATOM 3202 N N . GLU B 1 86 ? -5.145 2.83 -24.594 1 95.25 86 GLU B N 1
ATOM 3203 C CA . GLU B 1 86 ? -6.586 2.975 -24.766 1 95.25 86 GLU B CA 1
ATOM 3204 C C . GLU B 1 86 ? -7.332 2.768 -23.453 1 95.25 86 GLU B C 1
ATOM 3206 O O . GLU B 1 86 ? -8.492 3.158 -23.328 1 95.25 86 GLU B O 1
ATOM 3211 N N . ALA B 1 87 ? -6.758 2.07 -22.609 1 94.31 87 ALA B N 1
ATOM 3212 C CA . ALA B 1 87 ? -7.254 1.85 -21.25 1 94.31 87 ALA B CA 1
ATOM 3213 C C . ALA B 1 87 ? -6.137 2.02 -20.219 1 94.31 87 ALA B C 1
ATOM 3215 O O . ALA B 1 87 ? -4.953 1.915 -20.562 1 94.31 87 ALA B O 1
ATOM 3216 N N . VAL B 1 88 ? -6.5 2.252 -19.016 1 93.5 88 VAL B N 1
ATOM 3217 C CA . VAL B 1 88 ? -5.5 2.615 -18.016 1 93.5 88 VAL B CA 1
ATOM 3218 C C . VAL B 1 88 ? -5.086 1.376 -17.234 1 93.5 88 VAL B C 1
ATOM 3220 O O . VAL B 1 88 ? -3.953 1.284 -16.75 1 93.5 88 VAL B O 1
ATOM 3223 N N . TYR B 1 89 ? -6.012 0.459 -17.203 1 93.12 89 TYR B N 1
ATOM 3224 C CA . TYR B 1 89 ? -5.785 -0.689 -16.328 1 93.12 89 TYR B CA 1
ATOM 3225 C C . TYR B 1 89 ? -6.684 -1.856 -16.719 1 93.12 89 TYR B C 1
ATOM 3227 O O . TYR B 1 89 ? -7.805 -1.652 -17.188 1 93.12 89 TYR B O 1
ATOM 3235 N N . GLU B 1 90 ? 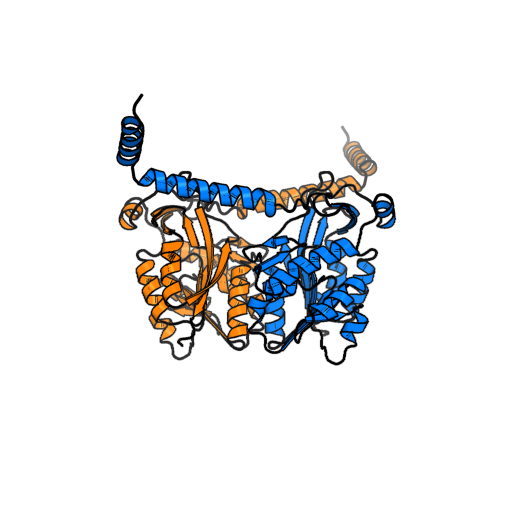-6.121 -3.025 -16.609 1 92.56 90 GLU B N 1
ATOM 3236 C CA . GLU B 1 90 ? -6.863 -4.258 -16.844 1 92.56 90 GLU B CA 1
ATOM 3237 C C . GLU B 1 90 ? -6.645 -5.266 -15.719 1 92.56 90 GLU B C 1
ATOM 3239 O O . GLU B 1 90 ? -5.531 -5.402 -15.211 1 92.56 90 GLU B O 1
ATOM 3244 N N . ARG B 1 91 ? -7.691 -5.898 -15.25 1 87.69 91 ARG B N 1
ATOM 3245 C CA . ARG B 1 91 ? -7.637 -7.031 -14.328 1 87.69 91 ARG B CA 1
ATOM 3246 C C . ARG B 1 91 ? -8.68 -8.078 -14.695 1 87.69 91 ARG B C 1
ATOM 3248 O O . ARG B 1 91 ? -9.859 -7.758 -14.883 1 87.69 91 ARG B O 1
ATOM 3255 N N . ASP B 1 92 ? -8.219 -9.352 -14.773 1 83.06 92 ASP B N 1
ATOM 3256 C CA . ASP B 1 92 ? -9.133 -10.445 -15.062 1 83.06 92 ASP B CA 1
ATOM 3257 C C . ASP B 1 92 ? -9.922 -10.18 -16.344 1 83.06 92 ASP B C 1
ATOM 3259 O O . ASP B 1 92 ? -11.133 -10.391 -16.391 1 83.06 92 ASP B O 1
ATOM 3263 N N . SER B 1 93 ? -9.289 -9.555 -17.297 1 83 93 SER B N 1
ATOM 3264 C CA . SER B 1 93 ? -9.781 -9.328 -18.656 1 83 93 SER B CA 1
ATOM 3265 C C . SER B 1 93 ? -10.789 -8.188 -18.688 1 83 93 SER B C 1
ATOM 3267 O O . SER B 1 93 ? -11.523 -8.023 -19.672 1 83 93 SER B O 1
ATOM 3269 N N . VAL B 1 94 ? -10.867 -7.391 -17.609 1 86.12 94 VAL B N 1
ATOM 3270 C CA . VAL B 1 94 ? -11.75 -6.234 -17.531 1 86.12 94 VAL B CA 1
ATOM 3271 C C . VAL B 1 94 ? -10.922 -4.953 -17.469 1 86.12 94 VAL B C 1
ATOM 3273 O O . VAL B 1 94 ? -9.938 -4.879 -16.734 1 86.12 94 VAL B O 1
ATOM 3276 N N . VAL B 1 95 ? -11.344 -3.984 -18.219 1 91.31 95 VAL B N 1
ATOM 3277 C CA . VAL B 1 95 ? -10.609 -2.721 -18.25 1 91.31 95 VAL B CA 1
ATOM 3278 C C . VAL B 1 95 ? -11.211 -1.749 -17.234 1 91.31 95 VAL B C 1
ATOM 3280 O O . VAL B 1 95 ? -12.422 -1.755 -17 1 91.31 95 VAL B O 1
ATOM 3283 N N . PHE B 1 96 ? -10.398 -0.946 -16.719 1 91.19 96 PHE B N 1
ATOM 3284 C CA . PHE B 1 96 ? -10.805 0.048 -15.742 1 91.19 96 PHE B CA 1
ATOM 3285 C C . PHE B 1 96 ? -10.312 1.436 -16.141 1 91.19 96 PHE B C 1
ATOM 3287 O O . PHE B 1 96 ? -9.328 1.565 -16.875 1 91.19 96 PHE B O 1
ATOM 3294 N N . GLU B 1 97 ? -11.008 2.441 -15.578 1 90.25 97 GLU B N 1
ATOM 3295 C CA . GLU B 1 97 ? -10.664 3.826 -15.891 1 90.25 97 GLU B CA 1
ATOM 3296 C C . GLU B 1 97 ? -9.594 4.355 -14.938 1 90.25 97 GLU B C 1
ATOM 3298 O O . GLU B 1 97 ? -8.969 5.387 -15.211 1 90.25 97 GLU B O 1
ATOM 3303 N N . LYS B 1 98 ? -9.484 3.715 -13.891 1 92.44 98 LYS B N 1
ATOM 3304 C CA . LYS B 1 98 ? -8.461 4.066 -12.898 1 92.44 98 LYS B CA 1
ATOM 3305 C C . LYS B 1 98 ? -7.73 2.822 -12.406 1 92.44 98 LYS B C 1
ATOM 3307 O O . LYS B 1 98 ? -8.344 1.765 -12.234 1 92.44 98 LYS B O 1
ATOM 3312 N N . ILE B 1 99 ? -6.469 2.992 -12.242 1 95.25 99 ILE B N 1
ATOM 3313 C CA . ILE B 1 99 ? -5.699 1.856 -11.742 1 95.25 99 ILE B CA 1
ATOM 3314 C C . ILE B 1 99 ? -6.145 1.52 -10.32 1 95.25 99 ILE B C 1
ATOM 3316 O O . ILE B 1 99 ? -6.258 2.408 -9.477 1 95.25 99 ILE B O 1
ATOM 3320 N N . GLN B 1 100 ? -6.418 0.334 -10.086 1 93.81 100 GLN B N 1
ATOM 3321 C CA . GLN B 1 100 ? -6.664 -0.199 -8.75 1 93.81 100 GLN B CA 1
ATOM 3322 C C . GLN B 1 100 ? -5.434 -0.92 -8.211 1 93.81 100 GLN B C 1
ATOM 3324 O O . GLN B 1 100 ? -5.207 -2.092 -8.523 1 93.81 100 GLN B O 1
ATOM 3329 N N . TYR B 1 101 ? -4.785 -0.237 -7.422 1 95.81 101 TYR B N 1
ATOM 3330 C CA . TYR B 1 101 ? -3.512 -0.768 -6.945 1 95.81 101 TYR B CA 1
ATOM 3331 C C . TYR B 1 101 ? -3.727 -1.782 -5.828 1 95.81 101 TYR B C 1
ATOM 3333 O O . TYR B 1 101 ? -4.59 -1.595 -4.969 1 95.81 101 TYR B O 1
ATOM 3341 N N . SER B 1 102 ? -2.957 -2.859 -5.867 1 95.56 102 SER B N 1
ATOM 3342 C CA . SER B 1 102 ? -2.613 -3.59 -4.652 1 95.56 102 SER B CA 1
ATOM 3343 C C . SER B 1 102 ? -1.446 -2.932 -3.924 1 95.56 102 SER B C 1
ATOM 3345 O O . SER B 1 102 ? -0.288 -3.291 -4.145 1 95.56 102 SER B O 1
ATOM 3347 N N . TRP B 1 103 ? -1.798 -2.098 -3.027 1 97.56 103 TRP B N 1
ATOM 3348 C CA . TRP B 1 103 ? -0.801 -1.211 -2.436 1 97.56 103 TRP B CA 1
ATOM 3349 C C . TRP B 1 103 ? 0.248 -2.008 -1.667 1 97.56 103 TRP B C 1
ATOM 3351 O O . TRP B 1 103 ? 1.441 -1.705 -1.737 1 97.56 103 TRP B O 1
ATOM 3361 N N . PRO B 1 104 ? -0.128 -3.043 -0.911 1 97.88 104 PRO B N 1
ATOM 3362 C CA . PRO B 1 104 ? 0.916 -3.826 -0.244 1 97.88 104 PRO B CA 1
ATOM 3363 C C . PRO B 1 104 ? 1.857 -4.516 -1.229 1 97.88 104 PRO B C 1
ATOM 3365 O O . PRO B 1 104 ? 3.059 -4.621 -0.968 1 97.88 104 PRO B O 1
ATOM 3368 N N . LEU B 1 105 ? 1.324 -4.977 -2.326 1 98.44 105 LEU B N 1
ATOM 3369 C CA . LEU B 1 105 ? 2.176 -5.531 -3.373 1 98.44 105 LEU B CA 1
ATOM 3370 C C . LEU B 1 105 ? 3.137 -4.473 -3.91 1 98.44 105 LEU B C 1
ATOM 3372 O O . LEU B 1 105 ? 4.34 -4.719 -4.02 1 98.44 105 LEU B O 1
ATOM 3376 N N . THR B 1 106 ? 2.594 -3.305 -4.242 1 98.62 106 THR B N 1
ATOM 3377 C CA . THR B 1 106 ? 3.412 -2.197 -4.723 1 98.62 106 THR B CA 1
ATOM 3378 C C . THR B 1 106 ? 4.523 -1.875 -3.729 1 98.62 106 THR B C 1
ATOM 3380 O O . THR B 1 106 ? 5.684 -1.723 -4.117 1 98.62 106 THR B O 1
ATOM 3383 N N . SER B 1 107 ? 4.156 -1.821 -2.439 1 98.69 107 SER B N 1
ATOM 3384 C CA . SER B 1 107 ? 5.125 -1.545 -1.384 1 98.69 107 SER B CA 1
ATOM 3385 C C . SER B 1 107 ? 6.203 -2.623 -1.325 1 98.69 107 SER B C 1
ATOM 3387 O O . SER B 1 107 ? 7.387 -2.318 -1.161 1 98.69 107 SER B O 1
ATOM 3389 N N . GLY B 1 108 ? 5.773 -3.896 -1.459 1 98.81 108 GLY B N 1
ATOM 3390 C CA . GLY B 1 108 ? 6.719 -5 -1.447 1 98.81 108 GLY B CA 1
ATOM 3391 C C . GLY B 1 108 ? 7.723 -4.938 -2.584 1 98.81 108 GLY B C 1
ATOM 3392 O O . GLY B 1 108 ? 8.914 -5.188 -2.383 1 98.81 108 GLY B O 1
ATOM 3393 N N . LEU B 1 109 ? 7.262 -4.594 -3.787 1 98.88 109 LEU B N 1
ATOM 3394 C CA . LEU B 1 109 ? 8.133 -4.465 -4.949 1 98.88 109 LEU B CA 1
ATOM 3395 C C . LEU B 1 109 ? 9.148 -3.348 -4.75 1 98.88 109 LEU B C 1
ATOM 3397 O O . LEU B 1 109 ? 10.344 -3.545 -4.969 1 98.88 109 LEU B O 1
ATOM 3401 N N . LEU B 1 110 ? 8.68 -2.236 -4.277 1 98.88 110 LEU B N 1
ATOM 3402 C CA . LEU B 1 110 ? 9.547 -1.081 -4.078 1 98.88 110 LEU B CA 1
ATOM 3403 C C . LEU B 1 110 ? 10.523 -1.324 -2.932 1 98.88 110 LEU B C 1
ATOM 3405 O O . LEU B 1 110 ? 11.68 -0.907 -2.998 1 98.88 110 LEU B O 1
ATOM 3409 N N . TYR B 1 111 ? 10.062 -1.974 -1.858 1 98.69 111 TYR B N 1
ATOM 3410 C CA . TYR B 1 111 ? 10.922 -2.375 -0.753 1 98.69 111 TYR B CA 1
ATOM 3411 C C . TYR B 1 111 ? 12.078 -3.242 -1.249 1 98.69 111 TYR B C 1
ATOM 3413 O O . TYR B 1 111 ? 13.242 -2.959 -0.963 1 98.69 111 TYR B O 1
ATOM 3421 N N . ALA B 1 112 ? 11.75 -4.25 -2.049 1 98.69 112 ALA B N 1
ATOM 3422 C CA . ALA B 1 112 ? 12.773 -5.137 -2.604 1 98.69 112 ALA B CA 1
ATOM 3423 C C . ALA B 1 112 ? 13.766 -4.355 -3.457 1 98.69 112 ALA B C 1
ATOM 3425 O O . ALA B 1 112 ? 14.977 -4.598 -3.393 1 98.69 112 ALA B O 1
ATOM 3426 N N . ALA B 1 113 ? 13.266 -3.43 -4.238 1 98.56 113 ALA B N 1
ATOM 3427 C CA . ALA B 1 113 ? 14.125 -2.629 -5.102 1 98.56 113 ALA B CA 1
ATOM 3428 C C . ALA B 1 113 ? 15.094 -1.781 -4.281 1 98.56 113 ALA B C 1
ATOM 3430 O O . ALA B 1 113 ? 16.297 -1.729 -4.582 1 98.56 113 ALA B O 1
ATOM 3431 N N . THR B 1 114 ? 14.539 -1.109 -3.211 1 98.06 114 THR B N 1
ATOM 3432 C CA . THR B 1 114 ? 15.383 -0.244 -2.395 1 98.06 114 THR B CA 1
ATOM 3433 C C . THR B 1 114 ? 16.422 -1.064 -1.634 1 98.06 114 THR B C 1
ATOM 3435 O O . THR B 1 114 ? 17.547 -0.614 -1.433 1 98.06 114 THR B O 1
ATOM 3438 N N . MET B 1 115 ? 16.062 -2.264 -1.305 1 97.81 115 MET B N 1
ATOM 3439 C CA . MET B 1 115 ? 16.953 -3.146 -0.566 1 97.81 115 MET B CA 1
ATOM 3440 C C . MET B 1 115 ? 18.016 -3.748 -1.491 1 97.81 115 MET B C 1
ATOM 3442 O O . MET B 1 115 ? 19.016 -4.289 -1.027 1 97.81 115 MET B O 1
ATOM 3446 N N . SER B 1 116 ? 17.75 -3.676 -2.77 1 97.19 116 SER B N 1
ATOM 3447 C CA . SER B 1 116 ? 18.625 -4.324 -3.74 1 97.19 116 SER B CA 1
ATOM 3448 C C . SER B 1 116 ? 19.297 -3.301 -4.652 1 97.19 116 SER B C 1
ATOM 3450 O O . SER B 1 116 ? 19.531 -3.574 -5.832 1 97.19 116 SER B O 1
ATOM 3452 N N . ASN B 1 117 ? 19.562 -2.082 -4.164 1 96.12 117 ASN B N 1
ATOM 3453 C CA . ASN B 1 117 ? 20.266 -1.03 -4.883 1 96.12 117 ASN B CA 1
ATOM 3454 C C . ASN B 1 117 ? 19.609 -0.736 -6.23 1 96.12 117 ASN B C 1
ATOM 3456 O O . ASN B 1 117 ? 20.297 -0.709 -7.262 1 96.12 117 ASN B O 1
ATOM 3460 N N . SER B 1 118 ? 18.328 -0.667 -6.238 1 96.94 118 SER B N 1
ATOM 3461 C CA . SER B 1 118 ? 17.5 -0.259 -7.371 1 96.94 118 SER B CA 1
ATOM 3462 C C . SER B 1 118 ? 17.516 -1.32 -8.469 1 96.94 118 SER B C 1
ATOM 3464 O O . SER B 1 118 ? 17.469 -0.995 -9.656 1 96.94 118 SER B O 1
ATOM 3466 N N . LYS B 1 119 ? 17.703 -2.562 -8.078 1 97.62 119 LYS B N 1
ATOM 3467 C CA . LYS B 1 119 ? 17.516 -3.719 -8.945 1 97.62 119 LYS B CA 1
ATOM 3468 C C . LYS B 1 119 ? 16.234 -4.465 -8.602 1 97.62 119 LYS B C 1
ATOM 3470 O O . LYS B 1 119 ? 16.016 -4.836 -7.445 1 97.62 119 LYS B O 1
ATOM 3475 N N . LEU B 1 120 ? 15.375 -4.586 -9.562 1 98.56 120 LEU B N 1
ATOM 3476 C CA . LEU B 1 120 ? 14.125 -5.316 -9.406 1 98.56 120 LEU B CA 1
ATOM 3477 C C . LEU B 1 120 ? 13.891 -6.262 -10.578 1 98.56 120 LEU B C 1
ATOM 3479 O O . LEU B 1 120 ? 13.336 -5.859 -11.602 1 98.56 120 LEU B O 1
ATOM 3483 N N . ASN B 1 121 ? 14.312 -7.449 -10.461 1 98.69 121 ASN B N 1
ATOM 3484 C CA . ASN B 1 121 ? 14.125 -8.5 -11.453 1 98.69 121 ASN B CA 1
ATOM 3485 C C . ASN B 1 121 ? 13.133 -9.562 -10.969 1 98.69 121 ASN B C 1
ATOM 3487 O O . ASN B 1 121 ? 13.5 -10.445 -10.195 1 98.69 121 ASN B O 1
ATOM 3491 N N . VAL B 1 122 ? 11.891 -9.477 -11.453 1 98.81 122 VAL B N 1
ATOM 3492 C CA . VAL B 1 122 ? 10.75 -10.195 -10.906 1 98.81 122 VAL B CA 1
ATOM 3493 C C . VAL B 1 122 ? 10.484 -11.445 -11.742 1 98.81 122 VAL B C 1
ATOM 3495 O O . VAL B 1 122 ? 10.477 -11.391 -12.977 1 98.81 122 VAL B O 1
ATOM 3498 N N . LEU B 1 123 ? 10.453 -12.562 -11.141 1 98.88 123 LEU B N 1
ATOM 3499 C CA . LEU B 1 123 ? 9.781 -13.727 -11.711 1 98.88 123 LEU B CA 1
ATOM 3500 C C . LEU B 1 123 ? 8.32 -13.789 -11.273 1 98.88 123 LEU B C 1
ATOM 3502 O O . LEU B 1 123 ? 8.031 -14.078 -10.109 1 98.88 123 LEU B O 1
ATOM 3506 N N . ASP B 1 124 ? 7.441 -13.477 -12.164 1 98.81 124 ASP B N 1
ATOM 3507 C CA . ASP B 1 124 ? 6 -13.438 -11.945 1 98.81 124 ASP B CA 1
ATOM 3508 C C . ASP B 1 124 ? 5.348 -14.75 -12.367 1 98.81 124 ASP B C 1
ATOM 3510 O O . ASP B 1 124 ? 4.988 -14.922 -13.531 1 98.81 124 ASP B O 1
ATOM 3514 N N . PHE B 1 125 ? 5.156 -15.672 -11.406 1 98.81 125 PHE B N 1
ATOM 3515 C CA . PHE B 1 125 ? 4.605 -17 -11.648 1 98.81 125 PHE B CA 1
ATOM 3516 C C . PHE B 1 125 ? 3.09 -16.922 -11.812 1 98.81 125 PHE B C 1
ATOM 3518 O O . PHE B 1 125 ? 2.377 -16.578 -10.867 1 98.81 125 PHE B O 1
ATOM 3525 N N . GLY B 1 126 ? 2.609 -17.219 -12.945 1 97.5 126 GLY B N 1
ATOM 3526 C CA . GLY B 1 126 ? 1.188 -17.094 -13.234 1 97.5 126 GLY B CA 1
ATOM 3527 C C . GLY B 1 126 ? 0.755 -15.672 -13.523 1 97.5 126 GLY B C 1
ATOM 3528 O O . GLY B 1 126 ? -0.361 -15.273 -13.188 1 97.5 126 GLY B O 1
ATOM 3529 N N . GLY B 1 127 ? 1.575 -14.906 -14.125 1 97.31 127 GLY B N 1
ATOM 3530 C CA . GLY B 1 127 ? 1.346 -13.484 -14.297 1 97.31 127 GLY B CA 1
ATOM 3531 C C . GLY B 1 127 ? 0.535 -13.148 -15.539 1 97.31 127 GLY B C 1
ATOM 3532 O O . GLY B 1 127 ? 0.371 -11.977 -15.883 1 97.31 127 GLY B O 1
ATOM 3533 N N . SER B 1 128 ? 0.058 -14.219 -16.203 1 96 128 SER B N 1
ATOM 3534 C CA . SER B 1 128 ? -0.718 -14.031 -17.422 1 96 128 SER B CA 1
ATOM 3535 C C . SER B 1 128 ? 0.067 -13.234 -18.469 1 96 128 SER B C 1
ATOM 3537 O O . SER B 1 128 ? 1.191 -13.602 -18.812 1 96 128 SER B O 1
ATOM 3539 N N . LEU B 1 129 ? -0.483 -12.109 -18.938 1 97.75 129 LEU B N 1
ATOM 3540 C CA . LEU B 1 129 ? 0.195 -11.336 -19.969 1 97.75 129 LEU B CA 1
ATOM 3541 C C . LEU B 1 129 ? 0.805 -10.062 -19.391 1 97.75 129 LEU B C 1
ATOM 3543 O O . LEU B 1 129 ? 1.169 -9.156 -20.141 1 97.75 129 LEU B O 1
ATOM 3547 N N . GLY B 1 130 ? 0.887 -9.977 -18.062 1 97.81 130 GLY B N 1
ATOM 3548 C CA . GLY B 1 130 ? 1.621 -8.883 -17.438 1 97.81 130 GLY B CA 1
ATOM 3549 C C . GLY B 1 130 ? 0.722 -7.875 -16.75 1 97.81 130 GLY B C 1
ATOM 3550 O O . GLY B 1 130 ? 1.079 -6.703 -16.625 1 97.81 130 GLY B O 1
ATOM 3551 N N . SER B 1 131 ? -0.455 -8.312 -16.312 1 96.31 131 SER B N 1
ATOM 3552 C CA . SER B 1 131 ? -1.411 -7.426 -15.664 1 96.31 131 SER B CA 1
ATOM 3553 C C . SER B 1 131 ? -0.792 -6.738 -14.453 1 96.31 131 SER B C 1
ATOM 3555 O O . SER B 1 131 ? -0.947 -5.527 -14.266 1 96.31 131 SER B O 1
ATOM 3557 N N . SER B 1 132 ? -0.054 -7.504 -13.672 1 97.69 132 SER B N 1
ATOM 3558 C CA . SER B 1 132 ? 0.562 -6.934 -12.477 1 97.69 132 SER B CA 1
ATOM 3559 C C . SER B 1 132 ? 1.654 -5.934 -12.844 1 97.69 132 SER B C 1
ATOM 3561 O O . SER B 1 132 ? 1.836 -4.926 -12.148 1 97.69 132 SER B O 1
ATOM 3563 N N . TYR B 1 133 ? 2.395 -6.234 -13.898 1 98.44 133 TYR B N 1
ATOM 3564 C CA . TYR B 1 133 ? 3.391 -5.277 -14.359 1 98.44 133 TYR B CA 1
ATOM 3565 C C . TYR B 1 133 ? 2.738 -3.959 -14.758 1 98.44 133 TYR B C 1
ATOM 3567 O O . TYR B 1 133 ? 3.143 -2.893 -14.289 1 98.44 133 TYR B O 1
ATOM 3575 N N . TYR B 1 134 ? 1.695 -4.02 -15.562 1 97.81 134 TYR B N 1
ATOM 3576 C CA . TYR B 1 134 ? 1.029 -2.818 -16.047 1 97.81 134 TYR B CA 1
ATOM 3577 C C . TYR B 1 134 ? 0.347 -2.068 -14.914 1 97.81 134 TYR B C 1
ATOM 3579 O O . TYR B 1 134 ? 0.257 -0.839 -14.938 1 97.81 134 TYR B O 1
ATOM 3587 N N . GLN B 1 135 ? -0.103 -2.797 -13.945 1 97.25 135 GLN B N 1
ATOM 3588 C CA . GLN B 1 135 ? -0.701 -2.201 -12.758 1 97.25 135 GLN B CA 1
ATOM 3589 C C . GLN B 1 135 ? 0.311 -1.342 -12.008 1 97.25 135 GLN B C 1
ATOM 3591 O O . GLN B 1 135 ? -0.039 -0.291 -11.469 1 97.25 135 GLN B O 1
ATOM 3596 N N . ASN B 1 136 ? 1.584 -1.789 -12 1 98.31 136 ASN B N 1
ATOM 3597 C CA . ASN B 1 136 ? 2.549 -1.197 -11.078 1 98.31 136 ASN B CA 1
ATOM 3598 C C . ASN B 1 136 ? 3.604 -0.379 -11.82 1 98.31 136 ASN B C 1
ATOM 3600 O O . ASN B 1 136 ? 4.418 0.302 -11.195 1 98.31 136 ASN B O 1
ATOM 3604 N N . ARG B 1 137 ? 3.629 -0.375 -13.117 1 97.38 137 ARG B N 1
ATOM 3605 C CA . ARG B 1 137 ? 4.734 0.149 -13.906 1 97.38 137 ARG B CA 1
ATOM 3606 C C . ARG B 1 137 ? 4.977 1.623 -13.602 1 97.38 137 ARG B C 1
ATOM 3608 O O . ARG B 1 137 ? 6.121 2.084 -13.609 1 97.38 137 ARG B O 1
ATOM 3615 N N . ASN B 1 138 ? 3.971 2.408 -13.25 1 96.69 138 ASN B N 1
ATOM 3616 C CA . ASN B 1 138 ? 4.141 3.828 -12.969 1 96.69 138 ASN B CA 1
ATOM 3617 C C . ASN B 1 138 ? 4.953 4.055 -11.703 1 96.69 138 ASN B C 1
ATOM 3619 O O . ASN B 1 138 ? 5.695 5.035 -11.594 1 96.69 138 ASN B O 1
ATOM 3623 N N . PHE B 1 139 ? 4.832 3.201 -10.758 1 98.44 139 PHE B N 1
ATOM 3624 C CA . PHE B 1 139 ? 5.551 3.33 -9.492 1 98.44 139 PHE B CA 1
ATOM 3625 C C . PHE B 1 139 ? 6.949 2.732 -9.609 1 98.44 139 PHE B C 1
ATOM 3627 O O . PHE B 1 139 ? 7.777 2.91 -8.711 1 98.44 139 PHE B O 1
ATOM 3634 N N . LEU B 1 140 ? 7.223 2.029 -10.734 1 98.44 140 LEU B N 1
ATOM 3635 C CA . LEU B 1 140 ? 8.5 1.335 -10.867 1 98.44 140 LEU B CA 1
ATOM 3636 C C . LEU B 1 140 ? 9.438 2.094 -11.797 1 98.44 140 LEU B C 1
ATOM 3638 O O . LEU B 1 140 ? 10.562 1.649 -12.047 1 98.44 140 LEU B O 1
ATOM 3642 N N . LYS B 1 141 ? 9.062 3.219 -12.227 1 96.75 141 LYS B N 1
ATOM 3643 C CA . LYS B 1 141 ? 9.781 3.949 -13.266 1 96.75 141 LYS B CA 1
ATOM 3644 C C . LYS B 1 141 ? 11.148 4.422 -12.766 1 96.75 141 LYS B C 1
ATOM 3646 O O . LYS B 1 141 ? 12.055 4.668 -13.562 1 96.75 141 LYS B O 1
ATOM 3651 N N . GLY B 1 142 ? 11.312 4.582 -11.469 1 97.12 142 GLY B N 1
ATOM 3652 C CA . GLY B 1 142 ? 12.562 5.082 -10.914 1 97.12 142 GLY B CA 1
ATOM 3653 C C . GLY B 1 142 ? 13.586 3.99 -10.672 1 97.12 142 GLY B C 1
ATOM 3654 O O . GLY B 1 142 ? 14.727 4.273 -10.297 1 97.12 142 GLY B O 1
ATOM 3655 N N . ILE B 1 143 ? 13.227 2.793 -10.93 1 97.94 143 ILE B N 1
ATOM 3656 C CA . ILE B 1 143 ? 14.117 1.659 -10.711 1 97.94 143 ILE B CA 1
ATOM 3657 C C . ILE B 1 143 ? 15.117 1.563 -11.859 1 97.94 143 ILE B C 1
ATOM 3659 O O . ILE B 1 143 ? 14.734 1.569 -13.031 1 97.94 143 ILE B O 1
ATOM 3663 N N . LYS B 1 144 ? 16.391 1.445 -11.586 1 97.19 144 LYS B N 1
ATOM 3664 C CA . LYS B 1 144 ? 17.469 1.526 -12.57 1 97.19 144 LYS B CA 1
ATOM 3665 C C . LYS B 1 144 ? 17.547 0.246 -13.391 1 97.19 144 LYS B C 1
ATOM 3667 O O . LYS B 1 144 ? 17.75 0.298 -14.609 1 97.19 144 LYS B O 1
ATOM 3672 N N . ASN B 1 145 ? 17.469 -0.896 -12.727 1 97.31 145 ASN B N 1
ATOM 3673 C CA . ASN B 1 145 ? 17.5 -2.199 -13.383 1 97.31 145 ASN B CA 1
ATOM 3674 C C . ASN B 1 145 ? 16.203 -2.977 -13.125 1 97.31 145 ASN B C 1
ATOM 3676 O O . ASN B 1 145 ? 16.047 -3.592 -12.07 1 97.31 145 ASN B O 1
ATOM 3680 N N . LEU B 1 146 ? 15.352 -2.928 -14.133 1 98.12 146 LEU B N 1
ATOM 3681 C CA . LEU B 1 146 ? 14.039 -3.541 -13.977 1 98.12 146 LEU B CA 1
ATOM 3682 C C . LEU B 1 146 ? 13.797 -4.586 -15.062 1 98.12 146 LEU B C 1
ATOM 3684 O O . LEU B 1 146 ? 13.961 -4.301 -16.25 1 98.12 146 LEU B O 1
ATOM 3688 N N . SER B 1 147 ? 13.516 -5.777 -14.688 1 98.38 147 SER B N 1
ATOM 3689 C CA . SER B 1 147 ? 13 -6.797 -15.594 1 98.38 147 SER B CA 1
ATOM 3690 C C . SER B 1 147 ? 11.797 -7.512 -14.984 1 98.38 147 SER B C 1
ATOM 3692 O O . SER B 1 147 ? 11.734 -7.711 -13.766 1 98.38 147 SER B O 1
ATOM 3694 N N . TRP B 1 148 ? 10.891 -7.832 -15.734 1 98.75 148 TRP B N 1
ATOM 3695 C CA . TRP B 1 148 ? 9.672 -8.531 -15.359 1 98.75 148 TRP B CA 1
ATOM 3696 C C . TRP B 1 148 ? 9.484 -9.797 -16.188 1 98.75 148 TRP B C 1
ATOM 3698 O O . TRP B 1 148 ? 9.25 -9.719 -17.406 1 98.75 148 TRP B O 1
ATOM 3708 N N . ASN B 1 149 ? 9.617 -10.914 -15.539 1 98.81 149 ASN B N 1
ATOM 3709 C CA . ASN B 1 149 ? 9.703 -12.203 -16.219 1 98.81 149 ASN B CA 1
ATOM 3710 C C . ASN B 1 149 ? 8.539 -13.117 -15.836 1 98.81 149 ASN B C 1
ATOM 3712 O O . ASN B 1 149 ? 8.477 -13.625 -14.711 1 98.81 149 ASN B O 1
ATOM 3716 N N . ILE B 1 150 ? 7.652 -13.336 -16.797 1 98.75 150 ILE B N 1
ATOM 3717 C CA . ILE B 1 150 ? 6.398 -14.039 -16.531 1 98.75 150 ILE B CA 1
ATOM 3718 C C . ILE B 1 150 ? 6.551 -15.516 -16.891 1 98.75 150 ILE B C 1
ATOM 3720 O O . ILE B 1 150 ? 7.051 -15.844 -17.969 1 98.75 150 ILE B O 1
ATOM 3724 N N . VAL B 1 151 ? 6.188 -16.375 -15.961 1 98.62 151 VAL B N 1
ATOM 3725 C CA . VAL B 1 151 ? 6.102 -17.812 -16.203 1 98.62 151 VAL B CA 1
ATOM 3726 C C . VAL B 1 151 ? 4.637 -18.219 -16.359 1 98.62 151 VAL B C 1
ATOM 3728 O O . VAL B 1 151 ? 3.832 -18.031 -15.445 1 98.62 151 VAL B O 1
ATOM 3731 N N . GLU B 1 152 ? 4.266 -18.781 -17.453 1 97.56 152 GLU B N 1
ATOM 3732 C CA . GLU B 1 152 ? 2.887 -19.125 -17.781 1 97.56 152 GLU B CA 1
ATOM 3733 C C . GLU B 1 152 ? 2.834 -20.359 -18.672 1 97.56 152 GLU B C 1
ATOM 3735 O O . GLU B 1 152 ? 3.873 -20.906 -19.047 1 97.56 152 GLU B O 1
ATOM 3740 N N . GLN B 1 153 ? 1.604 -20.859 -18.922 1 94.94 153 GLN B N 1
ATOM 3741 C CA . GLN B 1 153 ? 1.366 -21.953 -19.859 1 94.94 153 GLN B CA 1
ATOM 3742 C C . GLN B 1 153 ? 1.827 -21.578 -21.266 1 94.94 153 GLN B C 1
ATOM 3744 O O . GLN B 1 153 ? 1.887 -20.406 -21.609 1 94.94 153 GLN B O 1
ATOM 3749 N N . PRO B 1 154 ? 2.066 -22.547 -22.125 1 95.31 154 PRO B N 1
ATOM 3750 C CA . PRO B 1 154 ? 2.689 -22.328 -23.438 1 95.31 154 PRO B CA 1
ATOM 3751 C C . PRO B 1 154 ? 1.9 -21.359 -24.312 1 95.31 154 PRO B C 1
ATOM 3753 O O . PRO B 1 154 ? 2.49 -20.5 -24.969 1 95.31 154 PRO B O 1
ATOM 3756 N N . ASN B 1 155 ? 0.603 -21.469 -24.344 1 95.06 155 ASN B N 1
ATOM 3757 C CA . ASN B 1 155 ? -0.178 -20.578 -25.203 1 95.06 155 ASN B CA 1
ATOM 3758 C C . ASN B 1 155 ? -0.062 -19.125 -24.75 1 95.06 155 ASN B C 1
ATOM 3760 O O . ASN B 1 155 ? 0.015 -18.203 -25.578 1 95.06 155 ASN B O 1
ATOM 3764 N N . PHE B 1 156 ? -0.032 -18.859 -23.453 1 96.62 156 PHE B N 1
ATOM 3765 C CA . PHE B 1 156 ? 0.181 -17.516 -22.922 1 96.62 156 PHE B CA 1
ATOM 3766 C C . PHE B 1 156 ? 1.582 -17.016 -23.266 1 96.62 156 PHE B C 1
ATOM 3768 O O . PHE B 1 156 ? 1.764 -15.844 -23.609 1 96.62 156 PHE B O 1
ATOM 3775 N N . VAL B 1 157 ? 2.539 -17.922 -23.156 1 98.06 157 VAL B N 1
ATOM 3776 C CA . VAL B 1 157 ? 3.926 -17.562 -23.438 1 98.06 157 VAL B CA 1
ATOM 3777 C C . VAL B 1 157 ? 4.066 -17.141 -24.906 1 98.06 157 VAL B C 1
ATOM 3779 O O . VAL B 1 157 ? 4.695 -16.125 -25.203 1 98.06 157 VAL B O 1
ATOM 3782 N N . GLN B 1 158 ? 3.459 -17.906 -25.766 1 97.94 158 GLN B N 1
ATOM 3783 C CA . GLN B 1 158 ? 3.514 -17.594 -27.188 1 97.94 158 GLN B CA 1
ATOM 3784 C C . GLN B 1 158 ? 2.877 -16.234 -27.484 1 97.94 158 GLN B C 1
ATOM 3786 O O . GLN B 1 158 ? 3.461 -15.414 -28.172 1 97.94 158 GLN B O 1
ATOM 3791 N N . ALA B 1 159 ? 1.711 -16.031 -26.938 1 97.94 159 ALA B N 1
ATOM 3792 C CA . ALA B 1 159 ? 1.037 -14.75 -27.109 1 97.94 159 ALA B CA 1
ATOM 3793 C C . ALA B 1 159 ? 1.846 -13.617 -26.484 1 97.94 159 ALA B C 1
ATOM 3795 O O . ALA B 1 159 ? 1.966 -12.539 -27.078 1 97.94 159 ALA B O 1
ATOM 3796 N N . GLY B 1 160 ? 2.379 -13.836 -25.312 1 98.56 160 GLY B N 1
ATOM 3797 C CA . GLY B 1 160 ? 3.199 -12.844 -24.641 1 98.56 160 GLY B CA 1
ATOM 3798 C C . GLY B 1 160 ? 4.41 -12.422 -25.453 1 98.56 160 GLY B C 1
ATOM 3799 O O . GLY B 1 160 ? 4.676 -11.227 -25.609 1 98.56 160 GLY B O 1
ATOM 3800 N N . LYS B 1 161 ? 5.129 -13.414 -26.016 1 98.38 161 LYS B N 1
ATOM 3801 C CA . LYS B 1 161 ? 6.316 -13.141 -26.828 1 98.38 161 LYS B CA 1
ATOM 3802 C C . LYS B 1 161 ? 5.949 -12.391 -28.109 1 98.38 161 LYS B C 1
ATOM 3804 O O . LYS B 1 161 ? 6.695 -11.523 -28.547 1 98.38 161 LYS B O 1
ATOM 3809 N N . LYS B 1 162 ? 4.832 -12.703 -28.609 1 98.25 162 LYS B N 1
ATOM 3810 C CA . LYS B 1 162 ? 4.426 -12.125 -29.891 1 98.25 162 LYS B CA 1
ATOM 3811 C C . LYS B 1 162 ? 3.914 -10.695 -29.703 1 98.25 162 LYS B C 1
ATOM 3813 O O . LYS B 1 162 ? 4.23 -9.812 -30.5 1 98.25 162 LYS B O 1
ATOM 3818 N N . TYR B 1 163 ? 3.217 -10.422 -28.609 1 98.31 163 TYR B N 1
ATOM 3819 C CA . TYR B 1 163 ? 2.441 -9.188 -28.594 1 98.31 163 TYR B CA 1
ATOM 3820 C C . TYR B 1 163 ? 2.904 -8.266 -27.484 1 98.31 163 TYR B C 1
ATOM 3822 O O . TYR B 1 163 ? 2.625 -7.062 -27.5 1 98.31 163 TYR B O 1
ATOM 3830 N N . PHE B 1 164 ? 3.627 -8.773 -26.469 1 98.44 164 PHE B N 1
ATOM 3831 C CA . PHE B 1 164 ? 3.793 -7.961 -25.266 1 98.44 164 PHE B CA 1
ATOM 3832 C C . PHE B 1 164 ? 5.266 -7.828 -24.906 1 98.44 164 PHE B C 1
ATOM 3834 O O . PHE B 1 164 ? 5.672 -6.844 -24.281 1 98.44 164 PHE B O 1
ATOM 3841 N N . LYS B 1 165 ? 6.035 -8.812 -25.25 1 98.31 165 LYS B N 1
ATOM 3842 C CA . LYS B 1 165 ? 7.445 -8.82 -24.875 1 98.31 165 LYS B CA 1
ATOM 3843 C C . LYS B 1 165 ? 8.133 -7.527 -25.297 1 98.31 165 LYS B C 1
ATOM 3845 O O . LYS B 1 165 ? 7.871 -7 -26.391 1 98.31 165 LYS B O 1
ATOM 3850 N N . ASP B 1 166 ? 8.969 -6.98 -24.422 1 97.12 166 ASP B N 1
ATOM 3851 C CA . ASP B 1 166 ? 9.828 -5.836 -24.703 1 97.12 166 ASP B CA 1
ATOM 3852 C C . ASP B 1 166 ? 11.094 -5.883 -23.844 1 97.12 166 ASP B C 1
ATOM 3854 O O . ASP B 1 166 ? 11.586 -6.965 -23.516 1 97.12 166 ASP B O 1
ATOM 3858 N N . ASP B 1 167 ? 11.734 -4.75 -23.547 1 95.62 167 ASP B N 1
ATOM 3859 C CA . ASP B 1 167 ? 13.008 -4.73 -22.844 1 95.62 167 ASP B CA 1
ATOM 3860 C C . ASP B 1 167 ? 12.82 -5.094 -21.375 1 95.62 167 ASP B C 1
ATOM 3862 O O . ASP B 1 167 ? 13.781 -5.477 -20.688 1 95.62 167 ASP B O 1
ATOM 3866 N N . ILE B 1 168 ? 11.594 -4.988 -20.938 1 97.19 168 ILE B N 1
ATOM 3867 C CA . ILE B 1 168 ? 11.336 -5.207 -19.516 1 97.19 168 ILE B CA 1
ATOM 3868 C C . ILE B 1 168 ? 10.539 -6.496 -19.328 1 97.19 168 ILE B C 1
ATOM 3870 O O . ILE B 1 168 ? 10.891 -7.332 -18.5 1 97.19 168 ILE B O 1
ATOM 3874 N N . LEU B 1 169 ? 9.516 -6.688 -20.156 1 98.06 169 LEU B N 1
ATOM 3875 C CA . LEU B 1 169 ? 8.57 -7.785 -20.031 1 98.06 169 LEU B CA 1
ATOM 3876 C C . LEU B 1 169 ? 9.016 -9 -20.828 1 98.06 169 LEU B C 1
ATOM 3878 O O . LEU B 1 169 ? 9.188 -8.906 -22.047 1 98.06 169 LEU B O 1
ATOM 3882 N N . ASN B 1 170 ? 9.227 -10.102 -20.203 1 98.44 170 ASN B N 1
ATOM 3883 C CA . ASN B 1 170 ? 9.656 -11.359 -20.812 1 98.44 170 ASN B CA 1
ATOM 3884 C C . ASN B 1 170 ? 8.734 -12.508 -20.422 1 98.44 170 ASN B C 1
ATOM 3886 O O . ASN B 1 170 ? 8 -12.422 -19.438 1 98.44 170 ASN B O 1
ATOM 3890 N N . PHE B 1 171 ? 8.773 -13.617 -21.203 1 98.56 171 PHE B N 1
ATOM 3891 C CA . PHE B 1 171 ? 7.867 -14.742 -21 1 98.56 171 PHE B CA 1
ATOM 3892 C C . PHE B 1 171 ? 8.617 -16.062 -21.078 1 98.56 171 PHE B C 1
ATOM 3894 O O . PHE B 1 171 ? 9.453 -16.25 -21.969 1 98.56 171 PHE B O 1
ATOM 3901 N N . TYR B 1 172 ? 8.359 -16.906 -20.172 1 98.44 172 TYR B N 1
ATOM 3902 C CA . TYR B 1 172 ? 9.016 -18.203 -20.062 1 98.44 172 TYR B CA 1
ATOM 3903 C C . TYR B 1 172 ? 8 -19.312 -19.797 1 98.44 172 TYR B C 1
ATOM 3905 O O . TYR B 1 172 ? 6.941 -19.062 -19.219 1 98.44 172 TYR B O 1
ATOM 3913 N N . ASP B 1 173 ? 8.359 -20.562 -20.125 1 97.06 173 ASP B N 1
ATOM 3914 C CA . ASP B 1 173 ? 7.43 -21.688 -20 1 97.06 173 ASP B CA 1
ATOM 3915 C C . ASP B 1 173 ? 7.605 -22.406 -18.672 1 97.06 173 ASP B C 1
ATOM 3917 O O . ASP B 1 173 ? 6.781 -23.234 -18.297 1 97.06 173 ASP B O 1
ATOM 3921 N N . SER B 1 174 ? 8.742 -22.062 -18.016 1 97.19 174 SER B N 1
ATOM 3922 C CA . SER B 1 174 ? 8.984 -22.672 -16.719 1 97.19 174 SER B CA 1
ATOM 3923 C C . SER B 1 174 ? 9.859 -21.781 -15.844 1 97.19 174 SER B C 1
ATOM 3925 O O . SER B 1 174 ? 10.539 -20.891 -16.344 1 97.19 174 SER B O 1
ATOM 3927 N N . ILE B 1 175 ? 9.781 -22.031 -14.492 1 97.75 175 ILE B N 1
ATOM 3928 C CA . ILE B 1 175 ? 10.641 -21.312 -13.555 1 97.75 175 ILE B CA 1
ATOM 3929 C C . ILE B 1 175 ? 12.109 -21.578 -13.906 1 97.75 175 ILE B C 1
ATOM 3931 O O . ILE B 1 175 ? 12.922 -20.641 -13.93 1 97.75 175 ILE B O 1
ATOM 3935 N N . GLU B 1 176 ? 12.438 -22.844 -14.297 1 96.75 176 GLU B N 1
ATOM 3936 C CA . GLU B 1 176 ? 13.805 -23.25 -14.625 1 96.75 176 GLU B CA 1
ATOM 3937 C C . GLU B 1 176 ? 14.328 -22.484 -15.836 1 96.75 176 GLU B C 1
ATOM 3939 O O . GLU B 1 176 ? 15.461 -22 -15.828 1 96.75 176 GLU B O 1
ATOM 3944 N N . SER B 1 177 ? 13.484 -22.391 -16.844 1 96.62 177 SER B N 1
ATOM 3945 C CA . SER B 1 177 ? 13.922 -21.703 -18.062 1 96.62 177 SER B CA 1
ATOM 3946 C C . SER B 1 177 ? 14.172 -20.219 -17.781 1 96.62 177 SER B C 1
ATOM 3948 O O . SER B 1 177 ? 15.047 -19.609 -18.391 1 96.62 177 SER B O 1
ATOM 3950 N N . CYS B 1 178 ? 13.438 -19.656 -16.844 1 97.62 178 CYS B N 1
ATOM 3951 C CA . CYS B 1 178 ? 13.617 -18.25 -16.484 1 97.62 178 CYS B CA 1
ATOM 3952 C C . CYS B 1 178 ? 14.898 -18.047 -15.688 1 97.62 178 CYS B C 1
ATOM 3954 O O . CYS B 1 178 ? 15.719 -17.203 -16.031 1 97.62 178 CYS B O 1
ATOM 3956 N N . ILE B 1 179 ? 15.141 -18.875 -14.68 1 96.62 179 ILE B N 1
ATOM 3957 C CA . ILE B 1 179 ? 16.266 -18.734 -13.766 1 96.62 179 ILE B CA 1
ATOM 3958 C C . ILE B 1 179 ? 17.578 -19.047 -14.5 1 96.62 179 ILE B C 1
ATOM 3960 O O . ILE B 1 179 ? 18.625 -18.453 -14.203 1 96.62 179 ILE B O 1
ATOM 3964 N N . ASN B 1 180 ? 17.516 -19.906 -15.453 1 94.19 180 ASN B N 1
ATOM 3965 C CA . ASN B 1 180 ? 18.719 -20.328 -16.188 1 94.19 180 ASN B CA 1
ATOM 3966 C C . ASN B 1 180 ? 19.062 -19.359 -17.297 1 94.19 180 ASN B C 1
ATOM 3968 O O . ASN B 1 180 ? 20.109 -19.484 -17.938 1 94.19 180 ASN B O 1
ATOM 3972 N N . ASP B 1 181 ? 18.156 -18.469 -17.531 1 91.12 181 ASP B N 1
ATOM 3973 C CA . ASP B 1 181 ? 18.484 -17.422 -18.484 1 91.12 181 ASP B CA 1
ATOM 3974 C C . ASP B 1 181 ? 19.594 -16.516 -17.953 1 91.12 181 ASP B C 1
ATOM 3976 O O . ASP B 1 181 ? 19.406 -15.797 -16.969 1 91.12 181 ASP B O 1
ATOM 3980 N N . LYS B 1 182 ? 20.75 -16.484 -18.531 1 83.94 182 LYS B N 1
ATOM 3981 C CA . LYS B 1 182 ? 21.969 -15.805 -18.078 1 83.94 182 LYS B CA 1
ATOM 3982 C C . LYS B 1 182 ? 21.75 -14.297 -18.016 1 83.94 182 LYS B C 1
ATOM 3984 O O . LYS B 1 182 ? 22.438 -13.594 -17.266 1 83.94 182 LYS B O 1
ATOM 3989 N N . ASN B 1 183 ? 20.844 -13.82 -18.688 1 79.81 18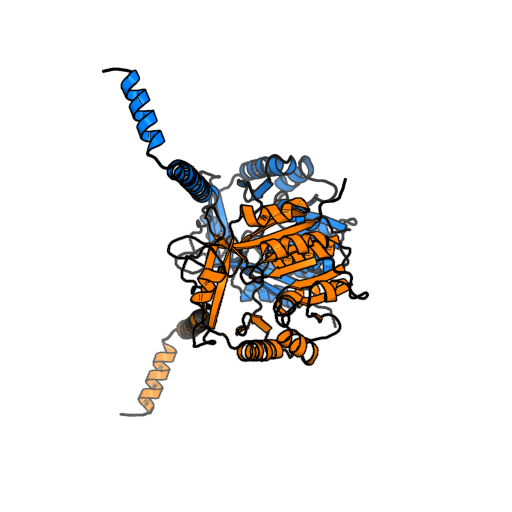3 ASN B N 1
ATOM 3990 C CA . ASN B 1 183 ? 20.578 -12.383 -18.766 1 79.81 183 ASN B CA 1
ATOM 3991 C C . ASN B 1 183 ? 19.688 -11.906 -17.625 1 79.81 183 ASN B C 1
ATOM 3993 O O . ASN B 1 183 ? 19.484 -10.703 -17.453 1 79.81 183 ASN B O 1
ATOM 3997 N N . GLN B 1 184 ? 19.312 -12.883 -16.938 1 79.25 184 GLN B N 1
ATOM 3998 C CA . GLN B 1 184 ? 18.359 -12.5 -15.906 1 79.25 184 GLN B CA 1
ATOM 3999 C C . GLN B 1 184 ? 18.844 -12.922 -14.523 1 79.25 184 GLN B C 1
ATOM 4001 O O . GLN B 1 184 ? 19.141 -14.102 -14.305 1 79.25 184 GLN B O 1
ATOM 4006 N N . LYS B 1 185 ? 19.047 -12.047 -13.648 1 91.25 185 LYS B N 1
ATOM 4007 C CA . LYS B 1 185 ? 19.312 -12.328 -12.242 1 91.25 185 LYS B CA 1
ATOM 4008 C C . LYS B 1 185 ? 18.109 -11.984 -11.367 1 91.25 185 LYS B C 1
ATOM 4010 O O . LYS B 1 185 ? 18.016 -10.875 -10.836 1 91.25 185 LYS B O 1
ATOM 4015 N N . ILE B 1 186 ? 17.312 -13.023 -11.219 1 98.25 186 ILE B N 1
ATOM 4016 C CA . ILE B 1 186 ? 16.031 -12.836 -10.539 1 98.25 186 ILE B CA 1
ATOM 4017 C C . ILE B 1 186 ? 16.281 -12.609 -9.047 1 98.25 186 ILE B C 1
ATOM 4019 O O . ILE B 1 186 ? 17 -13.375 -8.406 1 98.25 186 ILE B O 1
ATOM 4023 N N . ASN B 1 187 ? 15.695 -11.57 -8.484 1 98.19 187 ASN B N 1
ATOM 4024 C CA . ASN B 1 187 ? 15.852 -11.375 -7.051 1 98.19 187 ASN B CA 1
ATOM 4025 C C . ASN B 1 187 ? 14.5 -11.398 -6.336 1 98.19 187 ASN B C 1
ATOM 4027 O O . ASN B 1 187 ? 14.445 -11.523 -5.113 1 98.19 187 ASN B O 1
ATOM 4031 N N . VAL B 1 188 ? 13.367 -11.336 -7.102 1 98.81 188 VAL B N 1
ATOM 4032 C CA . VAL B 1 188 ? 12.047 -11.336 -6.484 1 98.81 188 VAL B CA 1
ATOM 4033 C C . VAL B 1 188 ? 11.164 -12.391 -7.148 1 98.81 188 VAL B C 1
ATOM 4035 O O . VAL B 1 188 ? 11.047 -12.43 -8.375 1 98.81 188 VAL B O 1
ATOM 4038 N N . PHE B 1 189 ? 10.602 -13.289 -6.406 1 98.88 189 PHE B N 1
ATOM 4039 C CA . PHE B 1 189 ? 9.555 -14.203 -6.855 1 98.88 189 PHE B CA 1
ATOM 4040 C C . PHE B 1 189 ? 8.18 -13.664 -6.48 1 98.88 189 PHE B C 1
ATOM 4042 O O . PHE B 1 189 ? 7.938 -13.32 -5.32 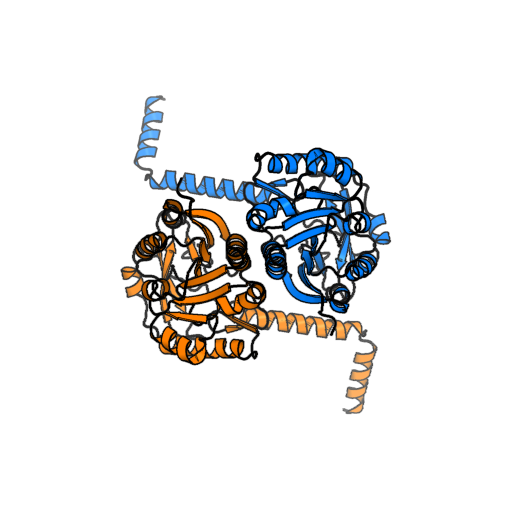1 98.88 189 PHE B O 1
ATOM 4049 N N . LEU B 1 190 ? 7.309 -13.555 -7.406 1 98.94 190 LEU B N 1
ATOM 4050 C CA . LEU B 1 190 ? 5.953 -13.062 -7.199 1 98.94 190 LEU B CA 1
ATOM 4051 C C . LEU B 1 190 ? 4.922 -14.109 -7.613 1 98.94 190 LEU B C 1
ATOM 4053 O O . LEU B 1 190 ? 5.012 -14.68 -8.703 1 98.94 190 LEU B O 1
ATOM 4057 N N . ALA B 1 191 ? 4.043 -14.398 -6.777 1 98.75 191 ALA B N 1
ATOM 4058 C CA . ALA B 1 191 ? 2.85 -15.18 -7.082 1 98.75 191 ALA B CA 1
ATOM 4059 C C . ALA B 1 191 ? 1.587 -14.461 -6.613 1 98.75 191 ALA B C 1
ATOM 4061 O O . ALA B 1 191 ? 1.291 -14.43 -5.418 1 98.75 191 ALA B O 1
ATOM 4062 N N . SER B 1 192 ? 0.923 -13.875 -7.496 1 97.62 192 SER B N 1
ATOM 4063 C CA . SER B 1 192 ? -0.329 -13.188 -7.188 1 97.62 192 SER B CA 1
ATOM 4064 C C . SER B 1 192 ? -1.529 -13.969 -7.719 1 97.62 192 SER B C 1
ATOM 4066 O O . SER B 1 192 ? -1.767 -14.008 -8.93 1 97.62 192 SER B O 1
ATOM 4068 N N . SER B 1 193 ? -2.275 -14.586 -6.836 1 94.62 193 SER B N 1
ATOM 4069 C CA . SER B 1 193 ? -3.479 -15.352 -7.148 1 94.62 193 SER B CA 1
ATOM 4070 C C . SER B 1 193 ? -3.152 -16.578 -8 1 94.62 193 SER B C 1
ATOM 4072 O O . SER B 1 193 ? -3.961 -16.984 -8.836 1 94.62 193 SER B O 1
ATOM 4074 N N . SER B 1 194 ? -1.982 -17.141 -7.93 1 96.62 194 SER B N 1
ATOM 4075 C CA . SER B 1 194 ? -1.59 -18.266 -8.773 1 96.62 194 SER B CA 1
ATOM 4076 C C . SER B 1 194 ? -1.562 -19.578 -7.984 1 96.62 194 SER B C 1
ATOM 4078 O O . SER B 1 194 ? -2.021 -20.609 -8.469 1 96.62 194 SER B O 1
ATOM 4080 N N . PHE B 1 195 ? -1.161 -19.547 -6.727 1 97.75 195 PHE B N 1
ATOM 4081 C CA . PHE B 1 195 ? -0.939 -20.75 -5.934 1 97.75 195 PHE B CA 1
ATOM 4082 C C . PHE B 1 195 ? -2.234 -21.531 -5.77 1 97.75 195 PHE B C 1
ATOM 4084 O O . PHE B 1 195 ? -2.23 -22.766 -5.824 1 97.75 195 PHE B O 1
ATOM 4091 N N . PRO B 1 196 ? -3.375 -20.891 -5.539 1 96.94 196 PRO B N 1
ATOM 4092 C CA . PRO B 1 196 ? -4.617 -21.641 -5.34 1 96.94 196 PRO B CA 1
ATOM 4093 C C . PRO B 1 196 ? -4.945 -22.562 -6.512 1 96.94 196 PRO B C 1
ATOM 4095 O O . PRO B 1 196 ? -5.656 -23.562 -6.344 1 96.94 196 PRO B O 1
ATOM 4098 N N . TYR B 1 197 ? -4.383 -22.312 -7.656 1 94.56 197 TYR B N 1
ATOM 4099 C CA . TYR B 1 197 ? -4.805 -23.031 -8.852 1 94.56 197 TYR B CA 1
ATOM 4100 C C . TYR B 1 197 ? -3.74 -24.031 -9.289 1 94.56 197 TYR B C 1
ATOM 4102 O O . TYR B 1 197 ? -3.803 -24.578 -10.398 1 94.56 197 TYR B O 1
ATOM 4110 N N . ILE B 1 198 ? -2.805 -24.266 -8.477 1 96.75 198 ILE B N 1
ATOM 4111 C CA . ILE B 1 198 ? -1.771 -25.281 -8.695 1 96.75 198 ILE B CA 1
ATOM 4112 C C . ILE B 1 198 ? -2.195 -26.594 -8.062 1 96.75 198 ILE B C 1
ATOM 4114 O O . ILE B 1 198 ? -2.594 -26.641 -6.898 1 96.75 198 ILE B O 1
ATOM 4118 N N . LYS B 1 199 ? -2.104 -27.656 -8.797 1 96.56 199 LYS B N 1
ATOM 4119 C CA . LYS B 1 199 ? -2.533 -28.969 -8.305 1 96.56 199 LYS B CA 1
ATOM 4120 C C . LYS B 1 199 ? -1.771 -29.359 -7.043 1 96.56 199 LYS B C 1
ATOM 4122 O O . LYS B 1 199 ? -2.375 -29.75 -6.043 1 96.56 199 LYS B O 1
ATOM 4127 N N . ASP B 1 200 ? -0.391 -29.234 -7.102 1 97.5 200 ASP B N 1
ATOM 4128 C CA . ASP B 1 200 ? 0.457 -29.562 -5.965 1 97.5 200 ASP B CA 1
ATOM 4129 C C . ASP B 1 200 ? 1.22 -28.344 -5.465 1 97.5 200 ASP B C 1
ATOM 4131 O O . ASP B 1 200 ? 2.443 -28.266 -5.602 1 97.5 200 ASP B O 1
ATOM 4135 N N . PRO B 1 201 ? 0.5 -27.453 -4.801 1 98 201 PRO B N 1
ATOM 4136 C CA . PRO B 1 201 ? 1.115 -26.172 -4.445 1 98 201 PRO B CA 1
ATOM 4137 C C . PRO B 1 201 ? 2.244 -26.312 -3.428 1 98 201 PRO B C 1
ATOM 4139 O O . PRO B 1 201 ? 3.248 -25.609 -3.504 1 98 201 PRO B O 1
ATOM 4142 N N . PHE B 1 202 ? 2.154 -27.234 -2.467 1 98 202 PHE B N 1
ATOM 4143 C CA . PHE B 1 202 ? 3.162 -27.375 -1.424 1 98 202 PHE B CA 1
ATOM 4144 C C . PHE B 1 202 ? 4.457 -27.938 -1.998 1 98 202 PHE B C 1
ATOM 4146 O O . PHE B 1 202 ? 5.547 -27.562 -1.56 1 98 202 PHE B O 1
ATOM 4153 N N . VAL B 1 203 ? 4.328 -28.859 -2.951 1 97.88 203 VAL B N 1
ATOM 4154 C CA . VAL B 1 203 ? 5.508 -29.344 -3.652 1 97.88 203 VAL B CA 1
ATOM 4155 C C . VAL B 1 203 ? 6.184 -28.203 -4.402 1 97.88 203 VAL B C 1
ATOM 4157 O O . VAL B 1 203 ? 7.41 -28.062 -4.363 1 97.88 203 VAL B O 1
ATOM 4160 N N . LEU B 1 204 ? 5.387 -27.422 -5.047 1 98.12 204 LEU B N 1
ATOM 4161 C CA . LEU B 1 204 ? 5.922 -26.281 -5.789 1 98.12 204 LEU B CA 1
ATOM 4162 C C . LEU B 1 204 ? 6.609 -25.297 -4.848 1 98.12 204 LEU B C 1
ATOM 4164 O O . LEU B 1 204 ? 7.695 -24.797 -5.152 1 98.12 204 LEU B O 1
ATOM 4168 N N . ILE B 1 205 ? 6.004 -24.969 -3.701 1 98.31 205 ILE B N 1
ATOM 4169 C CA . ILE B 1 205 ? 6.566 -24.031 -2.732 1 98.31 205 ILE B CA 1
ATOM 4170 C C . ILE B 1 205 ? 7.922 -24.547 -2.252 1 98.31 205 ILE B C 1
ATOM 4172 O O . ILE B 1 205 ? 8.891 -23.781 -2.164 1 98.31 205 ILE B O 1
ATOM 4176 N N . LYS B 1 206 ? 8.016 -25.844 -1.97 1 97.88 206 LYS B N 1
ATOM 4177 C CA . LYS B 1 206 ? 9.281 -26.438 -1.54 1 97.88 206 LYS B CA 1
ATOM 4178 C C . LYS B 1 206 ? 10.352 -26.266 -2.605 1 97.88 206 LYS B C 1
ATOM 4180 O O . LYS B 1 206 ? 11.523 -26.062 -2.285 1 97.88 206 LYS B O 1
ATOM 4185 N N . LYS B 1 207 ? 9.938 -26.391 -3.814 1 97.56 207 LYS B N 1
ATOM 4186 C CA . LYS B 1 207 ? 10.867 -26.172 -4.922 1 97.56 207 LYS B CA 1
ATOM 4187 C C . LYS B 1 207 ? 11.289 -24.703 -5.008 1 97.56 207 LYS B C 1
ATOM 4189 O O . LYS B 1 207 ? 12.477 -24.406 -5.164 1 97.56 207 LYS B O 1
ATOM 4194 N N . ILE B 1 208 ? 10.391 -23.766 -4.91 1 97.88 208 ILE B N 1
ATOM 4195 C CA . ILE B 1 208 ? 10.617 -22.328 -5.051 1 97.88 208 ILE B CA 1
ATOM 4196 C C . ILE B 1 208 ? 11.617 -21.859 -3.996 1 97.88 208 ILE B C 1
ATOM 4198 O O . ILE B 1 208 ? 12.523 -21.078 -4.301 1 97.88 208 ILE B O 1
ATOM 4202 N N . ILE B 1 209 ? 11.453 -22.328 -2.75 1 97.44 209 ILE B N 1
ATOM 4203 C CA . ILE B 1 209 ? 12.289 -21.812 -1.669 1 97.44 209 ILE B CA 1
ATOM 4204 C C . ILE B 1 209 ? 13.742 -22.234 -1.898 1 97.44 209 ILE B C 1
ATOM 4206 O O . ILE B 1 209 ? 14.664 -21.578 -1.434 1 97.44 209 ILE B O 1
ATOM 4210 N N . GLN B 1 210 ? 13.977 -23.328 -2.732 1 96.75 210 GLN B N 1
ATOM 4211 C CA . GLN B 1 210 ? 15.32 -23.812 -3.004 1 96.75 210 GLN B CA 1
ATOM 4212 C C . GLN B 1 210 ? 16.062 -22.875 -3.957 1 96.75 210 GLN B C 1
ATOM 4214 O O . GLN B 1 210 ? 17.297 -22.906 -4.031 1 96.75 210 GLN B O 1
ATOM 4219 N N . TYR B 1 211 ? 15.359 -22.047 -4.691 1 96.94 211 TYR B N 1
ATOM 4220 C CA . TYR B 1 211 ? 16 -21.109 -5.605 1 96.94 211 TYR B CA 1
ATOM 4221 C C . TYR B 1 211 ? 16.594 -19.938 -4.848 1 96.94 211 TYR B C 1
ATOM 4223 O O . TYR B 1 211 ? 17.422 -19.188 -5.395 1 96.94 211 TYR B O 1
ATOM 4231 N N . LYS B 1 212 ? 16.188 -19.672 -3.576 1 96.81 212 LYS B N 1
ATOM 4232 C CA . LYS B 1 212 ? 16.766 -18.688 -2.662 1 96.81 212 LYS B CA 1
ATOM 4233 C C . LYS B 1 212 ? 16.688 -17.281 -3.252 1 96.81 212 LYS B C 1
ATOM 4235 O O . LYS B 1 212 ? 17.672 -16.547 -3.238 1 96.81 212 LYS B O 1
ATOM 4240 N N . PHE B 1 213 ? 15.523 -16.953 -3.824 1 98.12 213 PHE B N 1
ATOM 4241 C CA . PHE B 1 213 ? 15.289 -15.57 -4.191 1 98.12 213 PHE B CA 1
ATOM 4242 C C . PHE B 1 213 ? 15.438 -14.656 -2.98 1 98.12 213 PHE B C 1
ATOM 4244 O O . PHE B 1 213 ? 15.023 -15.008 -1.876 1 98.12 213 PHE B O 1
ATOM 4251 N N . ALA B 1 214 ? 15.984 -13.492 -3.182 1 98.31 214 ALA B N 1
ATOM 4252 C CA . ALA B 1 214 ? 16.172 -12.578 -2.055 1 98.31 214 ALA B CA 1
ATOM 4253 C C . ALA B 1 214 ? 14.828 -12.234 -1.403 1 98.31 214 ALA B C 1
ATOM 4255 O O . ALA B 1 214 ? 14.742 -12.125 -0.178 1 98.31 214 ALA B O 1
ATOM 4256 N N . TYR B 1 215 ? 13.766 -12.117 -2.215 1 98.75 215 TYR B N 1
ATOM 4257 C CA . TYR B 1 215 ? 12.438 -11.789 -1.718 1 98.75 215 TYR B CA 1
ATOM 4258 C C . TYR B 1 215 ? 11.375 -12.641 -2.4 1 98.75 215 TYR B C 1
ATOM 4260 O O . TYR B 1 215 ? 11.492 -12.961 -3.586 1 98.75 215 TYR B O 1
ATOM 4268 N N . ILE B 1 216 ? 10.375 -12.992 -1.682 1 98.88 216 ILE B N 1
ATOM 4269 C CA . ILE B 1 216 ? 9.188 -13.664 -2.191 1 98.88 216 ILE B CA 1
ATOM 4270 C C . ILE B 1 216 ? 7.941 -12.867 -1.796 1 98.88 216 ILE B C 1
ATOM 4272 O O . ILE B 1 216 ? 7.762 -12.531 -0.625 1 98.88 216 ILE B O 1
ATOM 4276 N N . ILE B 1 217 ? 7.133 -12.531 -2.752 1 98.88 217 ILE B N 1
ATOM 4277 C CA . ILE B 1 217 ? 5.883 -11.82 -2.506 1 98.88 217 ILE B CA 1
ATOM 4278 C C . ILE B 1 217 ? 4.707 -12.68 -2.965 1 98.88 217 ILE B C 1
ATOM 4280 O O . ILE B 1 217 ? 4.633 -13.078 -4.129 1 98.88 217 ILE B O 1
ATOM 4284 N N . ILE B 1 218 ? 3.885 -13 -2.062 1 98.69 218 ILE B N 1
ATOM 4285 C CA . ILE B 1 218 ? 2.623 -13.695 -2.311 1 98.69 218 ILE B CA 1
ATOM 4286 C C . ILE B 1 218 ? 1.464 -12.703 -2.201 1 98.69 218 ILE B C 1
ATOM 4288 O O . ILE B 1 218 ? 1.397 -11.922 -1.253 1 98.69 218 ILE B O 1
ATOM 4292 N N . ASP B 1 219 ? 0.635 -12.703 -3.162 1 97.69 219 ASP B N 1
ATOM 4293 C CA . ASP B 1 219 ? -0.486 -11.773 -3.205 1 97.69 219 ASP B CA 1
ATOM 4294 C C . ASP B 1 219 ? -1.773 -12.477 -3.621 1 97.69 219 ASP B C 1
ATOM 4296 O O . ASP B 1 219 ? -1.732 -13.523 -4.273 1 97.69 219 ASP B O 1
ATOM 4300 N N . ARG B 1 220 ? -2.93 -12.016 -3.125 1 96.44 220 ARG B N 1
ATOM 4301 C CA . ARG B 1 220 ? -4.254 -12.477 -3.529 1 96.44 220 ARG B CA 1
ATOM 4302 C C . ARG B 1 220 ? -4.363 -13.992 -3.418 1 96.44 220 ARG B C 1
ATOM 4304 O O . ARG B 1 220 ? -4.754 -14.664 -4.375 1 96.44 220 ARG B O 1
ATOM 4311 N N . THR B 1 221 ? -4.008 -14.531 -2.271 1 97.94 221 THR B N 1
ATOM 4312 C CA . THR B 1 221 ? -4.059 -15.961 -2.012 1 97.94 221 THR B CA 1
ATOM 4313 C C . THR B 1 221 ? -5.16 -16.297 -1.009 1 97.94 221 THR B C 1
ATOM 4315 O O . THR B 1 221 ? -5.395 -15.539 -0.065 1 97.94 221 THR B O 1
ATOM 4318 N N . TYR B 1 222 ? -5.836 -17.438 -1.17 1 97.31 222 TYR B N 1
ATOM 4319 C CA . TYR B 1 222 ? -7.039 -17.781 -0.416 1 97.31 222 TYR B CA 1
ATOM 4320 C C . TYR B 1 222 ? -6.695 -18.609 0.817 1 97.31 222 TYR B C 1
ATOM 4322 O O . TYR B 1 222 ? -5.957 -19.578 0.727 1 97.31 222 TYR B O 1
ATOM 4330 N N . PHE B 1 223 ? -7.285 -18.203 1.922 1 97.62 223 PHE B N 1
ATOM 4331 C CA . PHE B 1 223 ? -7.094 -18.922 3.176 1 97.62 223 PHE B CA 1
ATOM 4332 C C . PHE B 1 223 ? -8.43 -19.188 3.857 1 97.62 223 PHE B C 1
ATOM 4334 O O . PHE B 1 223 ? -9.398 -18.469 3.639 1 97.62 223 PHE B O 1
ATOM 4341 N N . ILE B 1 224 ? -8.438 -20.188 4.648 1 96.19 224 ILE B N 1
ATOM 4342 C CA . ILE B 1 224 ? -9.648 -20.594 5.363 1 96.19 224 ILE B CA 1
ATOM 4343 C C . ILE B 1 224 ? -9.281 -21.062 6.773 1 96.19 224 ILE B C 1
ATOM 4345 O O . ILE B 1 224 ? -8.195 -21.594 6.992 1 96.19 224 ILE B O 1
ATOM 4349 N N . ASP B 1 225 ? -10.203 -20.812 7.672 1 92.56 225 ASP B N 1
ATOM 4350 C CA . ASP B 1 225 ? -9.953 -21.172 9.062 1 92.56 225 ASP B CA 1
ATOM 4351 C C . ASP B 1 225 ? -10.344 -22.625 9.32 1 92.56 225 ASP B C 1
ATOM 4353 O O . ASP B 1 225 ? -11.289 -22.891 10.07 1 92.56 225 ASP B O 1
ATOM 4357 N N . LEU B 1 226 ? -9.656 -23.531 8.75 1 94.44 226 LEU B N 1
ATOM 4358 C CA . LEU B 1 226 ? -9.758 -24.969 8.945 1 94.44 226 LEU B CA 1
ATOM 4359 C C . LEU B 1 226 ? -8.398 -25.562 9.289 1 94.44 226 LEU B C 1
ATOM 4361 O O . LEU B 1 226 ? -7.363 -24.984 8.984 1 94.44 226 LEU B O 1
ATOM 4365 N N . PRO B 1 227 ? -8.383 -26.609 9.984 1 94.06 227 PRO B N 1
ATOM 4366 C CA . PRO B 1 227 ? -7.121 -27.203 10.438 1 94.06 227 PRO B CA 1
ATOM 4367 C C . PRO B 1 227 ? -6.227 -27.641 9.289 1 94.06 227 PRO B C 1
ATOM 4369 O O . PRO B 1 227 ? -5.02 -27.812 9.469 1 94.06 227 PRO B O 1
ATOM 4372 N N . LYS B 1 228 ? -6.957 -27.891 8.125 1 96.12 228 LYS B N 1
ATOM 4373 C CA . LYS B 1 228 ? -6.203 -28.297 6.938 1 96.12 228 LYS B CA 1
ATOM 4374 C C . LYS B 1 228 ? -6.648 -27.516 5.711 1 96.12 228 LYS B C 1
ATOM 4376 O O . LYS B 1 228 ? -7.781 -27.031 5.656 1 96.12 228 LYS B O 1
ATOM 4381 N N . SER B 1 229 ? -5.719 -27.391 4.809 1 98 229 SER B N 1
ATOM 4382 C CA . SER B 1 229 ? -6.082 -26.797 3.521 1 98 229 SER B CA 1
ATOM 4383 C C . SER B 1 229 ? -7.125 -27.641 2.801 1 98 229 SER B C 1
ATOM 4385 O O . SER B 1 229 ? -7.129 -28.875 2.924 1 98 229 SER B O 1
ATOM 4387 N N . ILE B 1 230 ? -8 -27.016 2.072 1 97.94 230 ILE B N 1
ATOM 4388 C CA . ILE B 1 230 ? -9.07 -27.688 1.349 1 97.94 230 ILE B CA 1
ATOM 4389 C C . ILE B 1 230 ? -9.125 -27.172 -0.089 1 97.94 230 ILE B C 1
ATOM 4391 O O . ILE B 1 230 ? -8.445 -26.219 -0.439 1 97.94 230 ILE B O 1
ATOM 4395 N N . VAL B 1 231 ? -9.812 -27.906 -0.891 1 97.5 231 VAL B N 1
ATOM 4396 C CA . VAL B 1 231 ? -10.039 -27.5 -2.273 1 97.5 231 VAL B CA 1
ATOM 4397 C C . VAL B 1 231 ? -11.516 -27.188 -2.484 1 97.5 231 VAL B C 1
ATOM 4399 O O . VAL B 1 231 ? -12.383 -27.859 -1.918 1 97.5 231 VAL B O 1
ATOM 4402 N N . SER B 1 232 ? -11.781 -26.109 -3.152 1 96.19 232 SER B N 1
ATOM 4403 C CA . SER B 1 232 ? -13.133 -25.781 -3.58 1 96.19 232 SER B CA 1
ATOM 4404 C C . SER B 1 232 ? -13.211 -25.625 -5.098 1 96.19 232 SER B C 1
ATOM 4406 O O . SER B 1 232 ? -12.234 -25.875 -5.801 1 96.19 232 SER B O 1
ATOM 4408 N N . ILE B 1 233 ? -14.43 -25.391 -5.578 1 93.12 233 ILE B N 1
ATOM 4409 C CA . ILE B 1 233 ? -14.648 -25.234 -7.012 1 93.12 233 ILE B CA 1
ATOM 4410 C C . ILE B 1 233 ? -15.062 -23.797 -7.316 1 93.12 233 ILE B C 1
ATOM 4412 O O . ILE B 1 233 ? -16.047 -23.297 -6.773 1 93.12 233 ILE B O 1
ATOM 4416 N N . GLN B 1 234 ? -14.227 -23.141 -8.07 1 90.69 234 GLN B N 1
ATOM 4417 C CA . GLN B 1 234 ? -14.609 -21.828 -8.555 1 90.69 234 GLN B CA 1
ATOM 4418 C C . GLN B 1 234 ? -15.406 -21.938 -9.852 1 90.69 234 GLN B C 1
ATOM 4420 O O . GLN B 1 234 ? -14.961 -22.562 -10.812 1 90.69 234 GLN B O 1
ATOM 4425 N N . SER B 1 235 ? -16.531 -21.297 -9.875 1 85.19 235 SER B N 1
ATOM 4426 C CA . SER B 1 235 ? -17.359 -21.266 -11.078 1 85.19 235 SER B CA 1
ATOM 4427 C C . SER B 1 235 ? -17.391 -19.875 -11.695 1 85.19 235 SER B C 1
ATOM 4429 O O . SER B 1 235 ? -17.594 -18.891 -10.984 1 85.19 235 SER B O 1
ATOM 4431 N N . VAL B 1 236 ? -17.078 -19.781 -12.906 1 76.81 236 VAL B N 1
ATOM 4432 C CA . VAL B 1 236 ? -17.141 -18.531 -13.641 1 76.81 236 VAL B CA 1
ATOM 4433 C C . VAL B 1 236 ? -18.438 -18.453 -14.43 1 76.81 236 VAL B C 1
ATOM 4435 O O . VAL B 1 236 ? -18.766 -19.359 -15.18 1 76.81 236 VAL B O 1
ATOM 4438 N N . PRO B 1 237 ? -19.078 -17.359 -14.227 1 71.75 237 PRO B N 1
ATOM 4439 C CA . PRO B 1 237 ? -20.359 -17.266 -14.922 1 71.75 237 PRO B CA 1
ATOM 4440 C C . PRO B 1 237 ? -20.203 -17.281 -16.438 1 71.75 237 PRO B C 1
ATOM 4442 O O . PRO B 1 237 ? -19.188 -16.828 -16.969 1 71.75 237 PRO B O 1
ATOM 4445 N N . SER B 1 238 ? -21.219 -17.734 -17.062 1 67.12 238 SER B N 1
ATOM 4446 C CA . SER B 1 238 ? -21.234 -17.906 -18.516 1 67.12 238 SER B CA 1
ATOM 4447 C C . SER B 1 238 ? -21.109 -16.578 -19.234 1 67.12 238 SER B C 1
ATOM 4449 O O . SER B 1 238 ? -20.625 -16.516 -20.375 1 67.12 238 SER B O 1
ATOM 4451 N N . GLU B 1 239 ? -21.5 -15.539 -18.547 1 66.81 239 GLU B N 1
ATOM 4452 C CA . GLU B 1 239 ? -21.422 -14.203 -19.141 1 66.81 239 GLU B CA 1
ATOM 4453 C C . GLU B 1 239 ? -19.969 -13.789 -19.375 1 66.81 239 GLU B C 1
ATOM 4455 O O . GLU B 1 239 ? -19.703 -12.977 -20.266 1 66.81 239 GLU B O 1
ATOM 4460 N N . ILE B 1 240 ? -19.109 -14.391 -18.656 1 66.12 240 ILE B N 1
ATOM 4461 C CA . ILE B 1 240 ? -17.688 -14.156 -18.875 1 66.12 240 ILE B CA 1
ATOM 4462 C C . ILE B 1 240 ? -17.109 -15.258 -19.75 1 66.12 240 ILE B C 1
ATOM 4464 O O . ILE B 1 240 ? -16.812 -15.039 -20.922 1 66.12 240 ILE B O 1
ATOM 4468 N N . TYR B 1 241 ? -17.047 -16.406 -19.344 1 66.81 241 TYR B N 1
ATOM 4469 C CA . TYR B 1 241 ? -16.797 -17.672 -20.031 1 66.81 241 TYR B CA 1
ATOM 4470 C C . TYR B 1 241 ? -17.141 -18.859 -19.141 1 66.81 241 TYR B C 1
ATOM 4472 O O . TYR B 1 241 ? -16.859 -18.828 -17.938 1 66.81 241 TYR B O 1
ATOM 4480 N N . GLU B 1 242 ? -17.875 -19.672 -19.641 1 70.38 242 GLU B N 1
ATOM 4481 C CA . GLU B 1 242 ? -18.281 -20.828 -18.844 1 70.38 242 GLU B CA 1
ATOM 4482 C C . GLU B 1 242 ? -17.094 -21.703 -18.484 1 70.38 242 GLU B C 1
ATOM 4484 O O . GLU B 1 242 ? -16.422 -22.234 -19.375 1 70.38 242 GLU B O 1
ATOM 4489 N N . ALA B 1 243 ? -16.719 -21.703 -17.156 1 77.56 243 ALA B N 1
ATOM 4490 C CA . ALA B 1 243 ? -15.609 -22.547 -16.688 1 77.56 243 ALA B CA 1
ATOM 4491 C C . ALA B 1 243 ? -15.711 -22.797 -15.188 1 77.56 243 ALA B C 1
ATOM 4493 O O . ALA B 1 243 ? -16.391 -22.062 -14.469 1 77.56 243 ALA B O 1
ATOM 4494 N N . SER B 1 244 ? -15.227 -23.969 -14.836 1 86.06 244 SER B N 1
ATOM 4495 C CA . SER B 1 244 ? -15.031 -24.266 -13.414 1 86.06 244 SER B CA 1
ATOM 4496 C C . SER B 1 244 ? -13.664 -24.891 -13.164 1 86.06 244 SER B C 1
ATOM 4498 O O . SER B 1 244 ? -13.188 -25.703 -13.961 1 86.06 244 SER B O 1
ATOM 4500 N N . TYR B 1 245 ? -13.039 -24.469 -12.078 1 88.5 245 TYR B N 1
ATOM 4501 C CA . TYR B 1 245 ? -11.703 -24.938 -11.727 1 88.5 245 TYR B CA 1
ATOM 4502 C C . TYR B 1 245 ? -11.586 -25.172 -10.227 1 88.5 245 TYR B C 1
ATOM 4504 O O . TYR B 1 245 ? -12.195 -24.469 -9.43 1 88.5 245 TYR B O 1
ATOM 4512 N N . PRO B 1 246 ? -10.805 -26.266 -9.977 1 94.25 246 PRO B N 1
ATOM 4513 C CA . PRO B 1 246 ? -10.477 -26.375 -8.555 1 94.25 246 PRO B CA 1
ATOM 4514 C C . PRO B 1 246 ? -9.594 -25.234 -8.062 1 94.25 246 PRO B C 1
ATOM 4516 O O . PRO B 1 246 ? -8.812 -24.672 -8.836 1 94.25 246 PRO B O 1
ATOM 4519 N N . ALA B 1 247 ? -9.742 -24.891 -6.863 1 95.62 247 ALA B N 1
ATOM 4520 C CA . ALA B 1 247 ? -8.914 -23.875 -6.23 1 95.62 247 ALA B CA 1
ATOM 4521 C C . ALA B 1 247 ? -8.672 -24.203 -4.762 1 95.62 247 ALA B C 1
ATOM 4523 O O . ALA B 1 247 ? -9.594 -24.578 -4.039 1 95.62 247 ALA B O 1
ATOM 4524 N N . TRP B 1 248 ? -7.48 -24.094 -4.363 1 97.81 248 TRP B N 1
ATOM 4525 C CA . TRP B 1 248 ? -7.109 -24.344 -2.975 1 97.81 248 TRP B CA 1
ATOM 4526 C C . TRP B 1 248 ? -7.523 -23.188 -2.078 1 97.81 248 TRP B C 1
ATOM 4528 O O . TRP B 1 248 ? -7.41 -22.016 -2.467 1 97.81 248 TRP B O 1
ATOM 4538 N N . PHE B 1 249 ? -7.98 -23.453 -0.932 1 97.81 249 PHE B N 1
ATOM 4539 C CA . PHE B 1 249 ? -8.016 -22.609 0.264 1 97.81 249 PHE B CA 1
ATOM 4540 C C . PHE B 1 249 ? -7.078 -23.156 1.332 1 97.81 249 PHE B C 1
ATOM 4542 O O . PHE B 1 249 ? -7.32 -24.219 1.896 1 97.81 249 PHE B O 1
ATOM 4549 N N . PHE B 1 250 ? -6.094 -22.406 1.638 1 98.56 250 PHE B N 1
ATOM 4550 C CA . PHE B 1 250 ? -5 -22.938 2.443 1 98.56 250 PHE B CA 1
ATOM 4551 C C . PHE B 1 250 ? -5.258 -22.703 3.928 1 98.56 250 PHE B C 1
ATOM 4553 O O . PHE B 1 250 ? -5.902 -21.719 4.301 1 98.56 250 PHE B O 1
ATOM 4560 N N . ASN B 1 251 ? -4.781 -23.625 4.715 1 97.81 251 ASN B N 1
ATOM 4561 C CA . ASN B 1 251 ? -4.516 -23.297 6.109 1 97.81 251 ASN B CA 1
ATOM 4562 C C . ASN B 1 251 ? -3.316 -22.359 6.254 1 97.81 251 ASN B C 1
ATOM 4564 O O . ASN B 1 251 ? -2.24 -22.641 5.719 1 97.81 251 ASN B O 1
ATOM 4568 N N . PHE B 1 252 ? -3.545 -21.375 6.965 1 97.38 252 PHE B N 1
ATOM 4569 C CA . PHE B 1 252 ? -2.549 -20.297 7.008 1 97.38 252 PHE B CA 1
ATOM 4570 C C . PHE B 1 252 ? -1.221 -20.828 7.539 1 97.38 252 PHE B C 1
ATOM 4572 O O . PHE B 1 252 ? -0.17 -20.594 6.938 1 97.38 252 PHE B O 1
ATOM 4579 N N . GLU B 1 253 ? -1.197 -21.516 8.641 1 96.81 253 GLU B N 1
ATOM 4580 C CA . GLU B 1 253 ? 0.023 -22 9.281 1 96.81 253 GLU B CA 1
ATOM 4581 C C . GLU B 1 253 ? 0.736 -23.016 8.391 1 96.81 253 GLU B C 1
ATOM 4583 O O . GLU B 1 253 ? 1.964 -23 8.273 1 96.81 253 GLU B O 1
ATOM 4588 N N . GLU B 1 254 ? -0.051 -23.906 7.785 1 96.5 254 GLU B N 1
ATOM 4589 C CA . GLU B 1 254 ? 0.513 -24.875 6.852 1 96.5 254 GLU B CA 1
ATOM 4590 C C . GLU B 1 254 ? 1.247 -24.172 5.711 1 96.5 254 GLU B C 1
ATOM 4592 O O . GLU B 1 254 ? 2.324 -24.609 5.297 1 96.5 254 GLU B O 1
ATOM 4597 N N . PHE B 1 255 ? 0.68 -23.172 5.277 1 97.94 255 PHE B N 1
ATOM 4598 C CA . PHE B 1 255 ? 1.179 -22.469 4.109 1 97.94 255 PHE B CA 1
ATOM 4599 C C . PHE B 1 255 ? 2.439 -21.672 4.449 1 97.94 255 PHE B C 1
ATOM 4601 O O . PHE B 1 255 ? 3.477 -21.844 3.805 1 97.94 255 PHE B O 1
ATOM 4608 N N . ILE B 1 256 ? 2.438 -20.891 5.512 1 97.56 256 ILE B N 1
ATOM 4609 C CA . ILE B 1 256 ? 3.508 -19.953 5.816 1 97.56 256 ILE B CA 1
ATOM 4610 C C . ILE B 1 256 ? 4.711 -20.703 6.379 1 97.56 256 ILE B C 1
ATOM 4612 O O . ILE B 1 256 ? 5.855 -20.281 6.195 1 97.56 256 ILE B O 1
ATOM 4616 N N . SER B 1 257 ? 4.48 -21.797 7.078 1 97.06 257 SER B N 1
ATOM 4617 C CA . SER B 1 257 ? 5.555 -22.547 7.73 1 97.06 257 SER B CA 1
ATOM 4618 C C . SER B 1 257 ? 6.578 -23.047 6.715 1 97.06 257 SER B C 1
ATOM 4620 O O . SER B 1 257 ? 7.766 -23.156 7.027 1 97.06 257 SER B O 1
ATOM 4622 N N . LEU B 1 258 ? 6.16 -23.344 5.539 1 97.38 258 LEU B N 1
ATOM 4623 C CA . LEU B 1 258 ? 7.07 -23.812 4.504 1 97.38 258 LEU B CA 1
ATOM 4624 C C . LEU B 1 258 ? 8.07 -22.734 4.121 1 97.38 258 LEU B C 1
ATOM 4626 O O . LEU B 1 258 ? 9.266 -23 3.988 1 97.38 258 LEU B O 1
ATOM 4630 N N . PHE B 1 259 ? 7.609 -21.5 3.975 1 98.25 259 PHE B N 1
ATOM 4631 C CA . PHE B 1 259 ? 8.484 -20.391 3.619 1 98.25 259 PHE B CA 1
ATOM 4632 C C . PHE B 1 259 ? 9.422 -20.047 4.773 1 98.25 259 PHE B C 1
ATOM 4634 O O . PHE B 1 259 ? 10.578 -19.688 4.559 1 98.25 259 PHE B O 1
ATOM 4641 N N . GLN B 1 260 ? 8.891 -20.156 5.973 1 97.06 260 GLN B N 1
ATOM 4642 C CA . GLN B 1 260 ? 9.594 -19.688 7.16 1 97.06 260 GLN B CA 1
ATOM 4643 C C . GLN B 1 260 ? 10.812 -20.562 7.461 1 97.06 260 GLN B C 1
ATOM 4645 O O . GLN B 1 260 ? 11.656 -20.188 8.281 1 97.06 260 GLN B O 1
ATOM 4650 N N . THR B 1 261 ? 10.961 -21.688 6.746 1 96.44 261 THR B N 1
ATOM 4651 C CA . THR B 1 261 ? 12.164 -22.5 6.887 1 96.44 261 THR B CA 1
ATOM 4652 C C . THR B 1 261 ? 13.391 -21.75 6.379 1 96.44 261 THR B C 1
ATOM 4654 O O . THR B 1 261 ? 14.492 -21.922 6.906 1 96.44 261 THR B O 1
ATOM 4657 N N . MET B 1 262 ? 13.195 -20.875 5.375 1 97.56 262 MET B N 1
ATOM 4658 C CA . MET B 1 262 ? 14.328 -20.203 4.738 1 97.56 262 MET B CA 1
ATOM 4659 C C . MET B 1 262 ? 14.117 -18.703 4.684 1 97.56 262 MET B C 1
ATOM 4661 O O . MET B 1 262 ? 15.047 -17.953 4.391 1 97.56 262 MET B O 1
ATOM 4665 N N . TYR B 1 263 ? 12.922 -18.266 5.055 1 98.44 263 TYR B N 1
ATOM 4666 C CA . TYR B 1 263 ? 12.602 -16.844 4.891 1 98.44 263 TYR B CA 1
ATOM 4667 C C . TYR B 1 263 ? 12.047 -16.266 6.18 1 98.44 263 TYR B C 1
ATOM 4669 O O . TYR B 1 263 ? 11.383 -16.953 6.953 1 98.44 263 TYR B O 1
ATOM 4677 N N . HIS B 1 264 ? 12.344 -15 6.387 1 97.38 264 HIS B N 1
ATOM 4678 C CA . HIS B 1 264 ? 11.664 -14.172 7.383 1 97.38 264 HIS B CA 1
ATOM 4679 C C . HIS B 1 264 ? 10.406 -13.539 6.805 1 97.38 264 HIS B C 1
ATOM 4681 O O . HIS B 1 264 ? 10.422 -13.016 5.688 1 97.38 264 HIS B O 1
ATOM 4687 N N . LEU B 1 265 ? 9.312 -13.711 7.539 1 97.62 265 LEU B N 1
ATOM 4688 C CA . LEU B 1 265 ? 8.102 -12.992 7.164 1 97.62 265 LEU B CA 1
ATOM 4689 C C . LEU B 1 265 ? 8.234 -11.508 7.5 1 97.62 265 LEU B C 1
ATOM 4691 O O . LEU B 1 265 ? 8.234 -11.133 8.672 1 97.62 265 LEU B O 1
ATOM 4695 N N . VAL B 1 266 ? 8.344 -10.664 6.484 1 97.38 266 VAL B N 1
ATOM 4696 C CA . VAL B 1 266 ? 8.391 -9.219 6.703 1 97.38 266 VAL B CA 1
ATOM 4697 C C . VAL B 1 266 ? 7.035 -8.727 7.203 1 97.38 266 VAL B C 1
ATOM 4699 O O . VAL B 1 266 ? 6.957 -8.008 8.203 1 97.38 266 VAL B O 1
ATOM 4702 N N . THR B 1 267 ? 5.988 -9.156 6.484 1 97.19 267 THR B N 1
ATOM 4703 C CA . THR B 1 267 ? 4.629 -8.852 6.918 1 97.19 267 THR B CA 1
ATOM 4704 C C . THR B 1 267 ? 3.609 -9.641 6.105 1 97.19 267 THR B C 1
ATOM 4706 O O . THR B 1 267 ? 3.916 -10.125 5.016 1 97.19 267 THR B O 1
ATOM 4709 N N . ASP B 1 268 ? 2.484 -9.875 6.656 1 97.31 268 ASP B N 1
ATOM 4710 C CA . ASP B 1 268 ? 1.298 -10.312 5.93 1 97.31 268 ASP B CA 1
ATOM 4711 C C . ASP B 1 268 ? 0.277 -9.188 5.812 1 97.31 268 ASP B C 1
ATOM 4713 O O . ASP B 1 268 ? 0.372 -8.18 6.52 1 97.31 268 ASP B O 1
ATOM 4717 N N . PHE B 1 269 ? -0.613 -9.305 4.855 1 96.44 269 PHE B N 1
ATOM 4718 C CA . PHE B 1 269 ? -1.603 -8.258 4.645 1 96.44 269 PHE B CA 1
ATOM 4719 C C . PHE B 1 269 ? -2.877 -8.828 4.035 1 96.44 269 PHE B C 1
ATOM 4721 O O . PHE B 1 269 ? -2.852 -9.891 3.414 1 96.44 269 PHE B O 1
ATOM 4728 N N . GLU B 1 270 ? -3.977 -8.102 4.207 1 93.81 270 GLU B N 1
ATOM 4729 C CA . GLU B 1 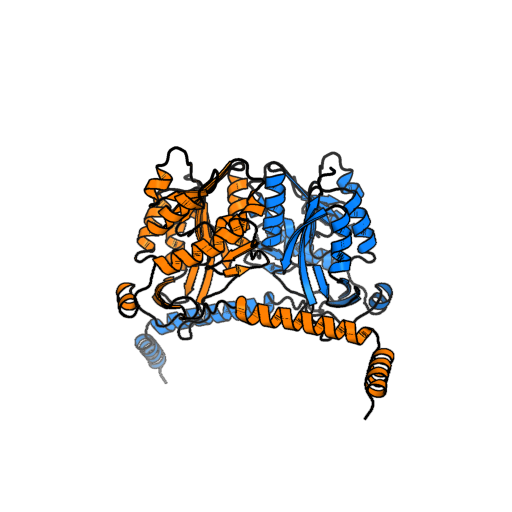270 ? -5.23 -8.445 3.543 1 93.81 270 GLU B CA 1
ATOM 4730 C C . GLU B 1 270 ? -5.258 -7.918 2.111 1 93.81 270 GLU B C 1
ATOM 4732 O O . GLU B 1 270 ? -4.805 -6.801 1.845 1 93.81 270 GLU B O 1
ATOM 4737 N N . SER B 1 271 ? -5.793 -8.719 1.279 1 92.62 271 SER B N 1
ATOM 4738 C CA . SER B 1 271 ? -5.914 -8.281 -0.109 1 92.62 271 SER B CA 1
ATOM 4739 C C . SER B 1 271 ? -6.984 -7.207 -0.26 1 92.62 271 SER B C 1
ATOM 4741 O O . SER B 1 271 ? -7.969 -7.195 0.482 1 92.62 271 SER B O 1
ATOM 4743 N N . TYR B 1 272 ? -6.824 -6.367 -1.255 1 84.62 272 TYR B N 1
ATOM 4744 C CA . TYR B 1 272 ? -7.754 -5.27 -1.49 1 84.62 272 TYR B CA 1
ATOM 4745 C C . TYR B 1 272 ? -9.047 -5.77 -2.125 1 84.62 272 TYR B C 1
ATOM 4747 O O . TYR B 1 272 ? -10.086 -5.109 -2.045 1 84.62 272 TYR B O 1
ATOM 4755 N N . LEU B 1 273 ? -9.141 -6.805 -2.852 1 80.44 273 LEU B N 1
ATOM 4756 C CA . LEU B 1 273 ? -10.305 -7.305 -3.566 1 80.44 273 LEU B CA 1
ATOM 4757 C C . LEU B 1 273 ? -11.164 -8.18 -2.658 1 80.44 273 LEU B C 1
ATOM 4759 O O . LEU B 1 273 ? -12.398 -8.109 -2.707 1 80.44 273 LEU B O 1
ATOM 4763 N N . GLN B 1 274 ? -10.648 -8.914 -1.755 1 74.69 274 GLN B N 1
ATOM 4764 C CA . GLN B 1 274 ? -11.367 -9.891 -0.941 1 74.69 274 GLN B CA 1
ATOM 4765 C C . GLN B 1 274 ? -12.414 -10.633 -1.766 1 74.69 274 GLN B C 1
ATOM 4767 O O . GLN B 1 274 ? -13.602 -10.609 -1.436 1 74.69 274 GLN B O 1
ATOM 4772 N N . ALA B 1 275 ? -12.023 -11.438 -2.682 1 72.25 275 ALA B N 1
ATOM 4773 C CA . ALA B 1 275 ? -12.828 -12.055 -3.732 1 72.25 275 ALA B CA 1
ATOM 4774 C C . ALA B 1 275 ? -13.539 -13.297 -3.217 1 72.25 275 ALA B C 1
ATOM 4776 O O . ALA B 1 275 ? -14.484 -13.789 -3.84 1 72.25 275 ALA B O 1
ATOM 4777 N N . THR B 1 276 ? -13.211 -13.875 -2.07 1 80.5 276 THR B N 1
ATOM 4778 C CA . THR B 1 276 ? -13.672 -15.211 -1.715 1 80.5 276 THR B CA 1
ATOM 4779 C C . THR B 1 276 ? -14.875 -15.133 -0.778 1 80.5 276 THR B C 1
ATOM 4781 O O . THR B 1 276 ? -15.664 -16.078 -0.688 1 80.5 276 THR B O 1
ATOM 4784 N N . GLY B 1 277 ? -14.977 -14.094 -0.107 1 80.5 277 GLY B N 1
ATOM 4785 C CA . GLY B 1 277 ? -16.109 -13.969 0.803 1 80.5 277 GLY B CA 1
ATOM 4786 C C . GLY B 1 277 ? -16.234 -15.133 1.762 1 80.5 277 GLY B C 1
ATOM 4787 O O . GLY B 1 277 ? -15.289 -15.453 2.488 1 80.5 277 GLY B O 1
ATOM 4788 N N . ARG B 1 278 ? -17.5 -15.836 1.759 1 85.25 278 ARG B N 1
ATOM 4789 C CA . ARG B 1 278 ? -17.75 -17.016 2.578 1 85.25 278 ARG B CA 1
ATOM 4790 C C . ARG B 1 278 ? -17.828 -18.266 1.718 1 85.25 278 ARG B C 1
ATOM 4792 O O . ARG B 1 278 ? -18.344 -18.234 0.602 1 85.25 278 ARG B O 1
ATOM 4799 N N . LEU B 1 279 ? -17.266 -19.359 2.199 1 91.44 279 LEU B N 1
ATOM 4800 C CA . LEU B 1 279 ? -17.328 -20.672 1.552 1 91.44 279 LEU B CA 1
ATOM 4801 C C . LEU B 1 279 ? -18.078 -21.672 2.412 1 91.44 279 LEU B C 1
ATOM 4803 O O . LEU B 1 279 ? -17.594 -22.078 3.467 1 91.44 279 LEU B O 1
ATOM 4807 N N . GLU B 1 280 ? -19.297 -21.984 1.932 1 89.69 280 GLU B N 1
ATOM 4808 C CA . GLU B 1 280 ? -20.141 -22.922 2.668 1 89.69 280 GLU B CA 1
ATOM 4809 C C . GLU B 1 280 ? -20.312 -22.484 4.117 1 89.69 280 GLU B C 1
ATOM 4811 O O . GLU B 1 280 ? -20.125 -23.281 5.043 1 89.69 280 GLU B O 1
ATOM 4816 N N . GLY B 1 281 ? -20.469 -21.203 4.34 1 87.06 281 GLY B N 1
ATOM 4817 C CA . GLY B 1 281 ? -20.75 -20.641 5.648 1 87.06 281 GLY B CA 1
ATOM 4818 C C . GLY B 1 281 ? -19.5 -20.312 6.441 1 87.06 281 GLY B C 1
ATOM 4819 O O . GLY B 1 281 ? -19.578 -19.656 7.484 1 87.06 281 GLY B O 1
ATOM 4820 N N . LEU B 1 282 ? -18.406 -20.781 5.93 1 90.69 282 LEU B N 1
ATOM 4821 C CA . LEU B 1 282 ? -17.156 -20.531 6.629 1 90.69 282 LEU B CA 1
ATOM 4822 C C . LEU B 1 282 ? -16.5 -19.234 6.133 1 90.69 282 LEU B C 1
ATOM 4824 O O . LEU B 1 282 ? -16.547 -18.938 4.938 1 90.69 282 LEU B O 1
ATOM 4828 N N . SER B 1 283 ? -15.898 -18.562 7.008 1 89.06 283 SER B N 1
ATOM 4829 C CA . SER B 1 283 ? -15.195 -17.344 6.645 1 89.06 283 SER B CA 1
ATOM 4830 C C . SER B 1 283 ? -13.891 -17.656 5.914 1 89.06 283 SER B C 1
ATOM 4832 O O . SER B 1 283 ? -13.172 -18.594 6.281 1 89.06 283 SER B O 1
ATOM 4834 N N . THR B 1 284 ? -13.625 -16.969 4.859 1 94.06 284 THR B N 1
ATOM 4835 C CA . THR B 1 284 ? -12.367 -17.062 4.125 1 94.06 284 THR B CA 1
ATOM 4836 C C . THR B 1 284 ? -11.648 -15.719 4.117 1 94.06 284 THR B C 1
ATOM 4838 O O . THR B 1 284 ? -12.219 -14.695 4.484 1 94.06 284 THR B O 1
ATOM 4841 N N . GLN B 1 285 ? -10.406 -15.766 3.855 1 94.69 285 GLN B N 1
ATOM 4842 C CA . GLN B 1 285 ? -9.602 -14.555 3.725 1 94.69 285 GLN B CA 1
ATOM 4843 C C . GLN B 1 285 ? -8.719 -14.617 2.479 1 94.69 285 GLN B C 1
ATOM 4845 O O . GLN B 1 285 ? -8.195 -15.672 2.131 1 94.69 285 GLN B O 1
ATOM 4850 N N . GLU B 1 286 ? -8.664 -13.562 1.794 1 95.81 286 GLU B N 1
ATOM 4851 C CA . GLU B 1 286 ? -7.652 -13.367 0.765 1 95.81 286 GLU B CA 1
ATOM 4852 C C . GLU B 1 286 ? -6.5 -12.508 1.283 1 95.81 286 GLU B C 1
ATOM 4854 O O . GLU B 1 286 ? -6.703 -11.359 1.68 1 95.81 286 GLU B O 1
ATOM 4859 N N . LYS B 1 287 ? -5.277 -13.07 1.311 1 97 287 LYS B N 1
ATOM 4860 C CA . LYS B 1 287 ? -4.145 -12.422 1.96 1 97 287 LYS B CA 1
ATOM 4861 C C . LYS B 1 287 ? -2.91 -12.438 1.064 1 97 287 LYS B C 1
ATOM 4863 O O . LYS B 1 287 ? -2.889 -13.133 0.045 1 97 287 LYS B O 1
ATOM 4868 N N . GLY B 1 288 ? -1.953 -11.664 1.445 1 97.75 288 GLY B N 1
ATOM 4869 C CA . GLY B 1 288 ? -0.607 -11.695 0.896 1 97.75 288 GLY B CA 1
ATOM 4870 C C . GLY B 1 288 ? 0.473 -11.648 1.96 1 97.75 288 GLY B C 1
ATOM 4871 O O . GLY B 1 288 ? 0.174 -11.539 3.15 1 97.75 288 GLY B O 1
ATOM 4872 N N . MET B 1 289 ? 1.666 -11.883 1.514 1 98.44 289 MET B N 1
ATOM 4873 C CA . MET B 1 289 ? 2.828 -11.922 2.396 1 98.44 289 MET B CA 1
ATOM 4874 C C . MET B 1 289 ? 4.086 -11.484 1.657 1 98.44 289 MET B C 1
ATOM 4876 O O . MET B 1 289 ? 4.227 -11.734 0.459 1 98.44 289 MET B O 1
ATOM 4880 N N . ILE B 1 290 ? 4.934 -10.828 2.383 1 98.69 290 ILE B N 1
ATOM 4881 C CA . ILE B 1 290 ? 6.266 -10.484 1.895 1 98.69 290 ILE B CA 1
ATOM 4882 C C . ILE B 1 290 ? 7.32 -11.211 2.719 1 98.69 290 ILE B C 1
ATOM 4884 O O . ILE B 1 290 ? 7.324 -11.125 3.949 1 98.69 290 ILE B O 1
ATOM 4888 N N . PHE B 1 291 ? 8.203 -11.961 2.016 1 98.75 291 PHE B N 1
ATOM 4889 C CA . PHE B 1 291 ? 9.266 -12.727 2.652 1 98.75 291 PHE B CA 1
ATOM 4890 C C . PHE B 1 291 ? 10.633 -12.219 2.219 1 98.75 291 PHE B C 1
ATOM 4892 O O . PHE B 1 291 ? 10.812 -11.789 1.078 1 98.75 291 PHE B O 1
ATOM 4899 N N . GLU B 1 292 ? 11.531 -12.266 3.094 1 98.5 292 GLU B N 1
ATOM 4900 C CA . GLU B 1 292 ? 12.938 -11.961 2.846 1 98.5 292 GLU B CA 1
ATOM 4901 C C . GLU B 1 292 ? 13.828 -13.141 3.207 1 98.5 292 GLU B C 1
ATOM 4903 O O . GLU B 1 292 ? 13.641 -13.773 4.25 1 98.5 292 GLU B O 1
ATOM 4908 N N . LEU B 1 293 ? 14.766 -13.469 2.324 1 98.44 293 LEU B N 1
ATOM 4909 C CA . LEU B 1 293 ? 15.672 -14.594 2.555 1 98.44 293 LEU B CA 1
ATOM 4910 C C . LEU B 1 293 ? 16.484 -14.383 3.826 1 98.44 293 LEU B C 1
ATOM 4912 O O . LEU B 1 293 ? 17.031 -13.297 4.047 1 98.44 293 LEU B O 1
ATOM 4916 N N . LYS B 1 294 ? 16.391 -15.453 4.73 1 96.81 294 LYS B N 1
ATOM 4917 C CA . LYS B 1 294 ? 17.203 -15.391 5.949 1 96.81 294 LYS B CA 1
ATOM 4918 C C . LYS B 1 294 ? 18.688 -15.344 5.621 1 96.81 294 LYS B C 1
ATOM 4920 O O . LYS B 1 294 ? 19.156 -16.047 4.715 1 96.81 294 LYS B O 1
ATOM 4925 N N . LYS B 1 295 ? 19.375 -14.367 6.277 1 85.31 295 LYS B N 1
ATOM 4926 C CA . LYS B 1 295 ? 20.828 -14.32 6.117 1 85.31 295 LYS B CA 1
ATOM 4927 C C . LYS B 1 295 ? 21.484 -15.508 6.805 1 85.31 295 LYS B C 1
ATOM 4929 O O . LYS B 1 295 ? 21.062 -15.938 7.875 1 85.31 295 LYS B O 1
ATOM 4934 N N . THR B 1 296 ? 22.016 -16.531 6.105 1 65.69 296 THR B N 1
ATOM 4935 C CA . THR B 1 296 ? 22.75 -17.625 6.723 1 65.69 296 THR B CA 1
ATOM 4936 C C . THR B 1 296 ? 23.812 -17.094 7.68 1 65.69 296 THR B C 1
ATOM 4938 O O . THR B 1 296 ? 24.578 -16.188 7.328 1 65.69 296 THR B O 1
ATOM 4941 N N . LEU B 1 297 ? 23.594 -17.219 8.984 1 47.12 297 LEU B N 1
ATOM 4942 C CA . LEU B 1 297 ? 24.719 -17.047 9.906 1 47.12 297 LEU B CA 1
ATOM 4943 C C . LEU B 1 297 ? 25.922 -17.891 9.469 1 47.12 297 LEU B C 1
ATOM 4945 O O . LEU B 1 297 ? 25.75 -18.984 8.914 1 47.12 297 LEU B O 1
#

Nearest PDB structures (foldseek):
  6f5z-assembly1_B  TM=5.249E-01  e=3.062E-06  Haloferax volcanii DS2
  6f5z-assembly1_A  TM=5.093E-01  e=4.816E-05  Haloferax volcanii DS2
  3dtn-assembly1_B  TM=5.585E-01  e=2.781E-04  Methanosarcina mazei
  5w7r-assembly1_A-2  TM=4.952E-01  e=4.311E-04  Penicillium oxalicum
  3gu3-assembly1_B  TM=5.769E-01  e=1.103E-03  Bacillus cereus ATCC 14579

Solvent-accessible surface area (backbone atoms only — not comparable to full-atom values): 31512 Å² total; per-residue (Å²): 140,64,77,63,56,58,52,49,49,50,49,50,54,54,66,68,44,55,76,63,51,62,54,45,51,54,46,50,48,51,49,46,52,50,47,54,55,44,53,65,68,64,51,68,78,48,64,35,53,50,68,83,26,79,38,57,68,66,32,42,71,74,34,57,73,62,60,65,65,57,54,48,50,43,40,48,55,35,44,49,32,32,75,71,67,76,33,63,21,46,58,97,53,38,71,35,90,58,72,79,72,56,37,64,58,52,30,50,54,43,36,48,15,39,61,45,79,31,36,41,25,34,38,27,41,51,34,68,83,40,46,67,52,63,67,43,46,82,66,48,67,43,42,78,43,58,36,40,36,25,24,29,58,65,71,51,24,52,50,26,56,72,74,58,47,58,93,40,39,42,60,24,73,36,72,64,63,45,65,67,31,86,88,44,74,64,37,31,39,33,34,56,57,29,61,35,65,40,86,59,42,69,62,49,51,60,53,53,63,71,69,61,39,53,27,40,38,40,31,53,35,46,27,33,92,44,98,55,52,34,18,23,30,38,48,41,56,65,89,78,48,60,32,32,41,48,29,40,29,32,14,62,68,70,56,52,53,65,50,51,75,56,24,42,76,75,44,72,46,76,36,87,76,50,48,55,50,59,51,91,85,36,66,43,44,28,29,28,35,36,33,35,48,53,77,81,126,139,61,78,62,56,59,52,47,51,50,50,50,55,56,66,69,43,55,75,62,51,63,56,46,50,54,47,50,50,52,50,46,52,49,46,55,54,44,55,64,68,63,51,68,77,48,65,35,52,49,69,83,26,82,37,59,69,65,32,43,73,74,34,57,70,62,59,65,64,60,54,48,51,42,40,49,56,35,45,48,32,33,75,72,66,75,33,62,23,47,57,96,54,39,70,34,89,56,72,80,72,55,36,62,58,52,29,49,55,43,36,49,14,40,60,45,80,32,38,41,25,36,37,26,40,51,34,69,84,38,46,67,51,63,64,42,44,82,66,49,68,43,43,79,44,56,36,39,34,24,24,29,59,63,70,51,25,52,51,26,56,72,74,57,48,57,94,40,38,42,60,25,73,35,72,64,61,45,66,66,32,86,90,43,76,64,36,32,40,34,31,55,57,31,60,35,64,40,86,58,42,67,64,50,50,60,54,54,62,72,69,62,40,52,26,40,38,39,30,53,34,46,27,35,91,44,99,56,51,33,18,24,30,37,50,42,57,64,90,78,48,58,32,30,40,49,29,38,30,32,13,62,66,71,57,51,53,63,52,51,75,56,24,43,76,74,45,72,45,74,36,86,76,51,48,55,50,58,51,92,85,36,66,44,45,29,29,27,36,36,31,34,50,53,77,80,127